Protein AF-A0A147JWH1-F1 (afdb_monomer_lite)

Radius of gyration: 31.28 Å; chains: 1; bounding box: 89×66×94 Å

Sequence (472 aa):
MKVEEWLPASRDVREILTKLKEGQERPPNFYERLYRYAQRYFGRLTKCMNLTESTLRTLSSAKLRVKPEEWWAGFLFAFGAPILLWFGGWLLAGLLGADLLALWYLPIFGLALGGLFGTVFYIYPSSLAEIRRSEAQSQAINTIMLLSFALYHRPDLRGAAVFAADTSKGELAEDIQKGLLKLDEKRGYESVRHMLTSLAHHWGEIDEGTRLAIFDILRSSGESEEAARLQDIVKAPGRVLESSELQLKKRLNTLLMPTMTFMVFGSLAIVGAIGLSPVFGMIGLQFIDLKFFALVAAVLVISFLLFTTYMGRKRPATLPPPEIPAQDPRLPPAGKARLFGHLLPLWLLSLLAFIILAWPGVIYFAGVSHSGAVEALALNFNTFWFIWAIACAIAIYAYFYSRQRVKLREEERRNVADWEIALNTMGGRMLDGKPMPQAMIETAELMPNTAVARQLQQTGAVIDRLAVDVRT

Structure (mmCIF, N/CA/C/O backbone):
data_AF-A0A147JWH1-F1
#
_entry.id   AF-A0A147JWH1-F1
#
loop_
_atom_site.group_PDB
_atom_site.id
_atom_site.type_symbol
_atom_site.label_atom_id
_atom_site.label_alt_id
_atom_site.label_comp_id
_atom_site.label_asym_id
_atom_site.label_entity_id
_atom_site.label_seq_id
_atom_site.pdbx_PDB_ins_code
_atom_site.Cartn_x
_atom_site.Cartn_y
_atom_site.Cartn_z
_atom_site.occupancy
_atom_site.B_iso_or_equiv
_atom_site.auth_seq_id
_atom_site.auth_comp_id
_atom_site.auth_asym_id
_atom_site.auth_atom_id
_atom_site.pdbx_PDB_model_num
ATOM 1 N N . MET A 1 1 ? -11.965 -39.104 8.070 1.00 30.50 1 MET A N 1
ATOM 2 C CA . MET A 1 1 ? -12.966 -39.149 9.157 1.00 30.50 1 MET A CA 1
ATOM 3 C C . MET A 1 1 ? -13.576 -37.757 9.253 1.00 30.50 1 MET A C 1
ATOM 5 O O . MET A 1 1 ? -12.821 -36.804 9.405 1.00 30.50 1 MET A O 1
ATOM 9 N N . LYS A 1 2 ? -14.876 -37.625 8.964 1.00 30.45 2 LYS A N 1
ATOM 10 C CA . LYS A 1 2 ? -15.568 -36.343 8.752 1.00 30.45 2 LYS A CA 1
ATOM 11 C C . LYS A 1 2 ? -15.887 -35.685 10.099 1.00 30.45 2 LYS A C 1
ATOM 13 O O . LYS A 1 2 ? -16.483 -36.318 10.957 1.00 30.45 2 LYS A O 1
ATOM 18 N N . VAL A 1 3 ? -15.486 -34.426 10.261 1.00 32.72 3 VAL A N 1
ATOM 19 C CA . VAL A 1 3 ? -15.678 -33.591 11.469 1.00 32.72 3 VAL A CA 1
ATOM 20 C C . VAL A 1 3 ? -17.045 -32.869 11.445 1.00 32.72 3 VAL A C 1
ATOM 22 O O . VAL A 1 3 ? -17.317 -32.002 12.261 1.00 32.72 3 VAL A O 1
ATOM 25 N N . GLU A 1 4 ? -17.934 -33.214 10.512 1.00 35.94 4 GLU A N 1
ATOM 26 C CA . GLU A 1 4 ? -19.113 -32.396 10.179 1.00 35.94 4 GLU A CA 1
ATOM 27 C C . GLU A 1 4 ? -20.370 -32.661 11.030 1.00 35.94 4 GLU A C 1
ATOM 29 O O . GLU A 1 4 ? -21.359 -31.960 10.848 1.00 35.94 4 GLU A O 1
ATOM 34 N N . GLU A 1 5 ? -20.367 -33.612 11.971 1.00 35.47 5 GLU A N 1
ATOM 35 C CA . GLU A 1 5 ? -21.633 -34.126 12.534 1.00 35.47 5 GLU A CA 1
ATOM 36 C C . GLU A 1 5 ? -21.984 -33.761 13.986 1.00 35.47 5 GLU A C 1
ATOM 38 O O . GLU A 1 5 ? -23.068 -34.128 14.422 1.00 35.47 5 GLU A O 1
ATOM 43 N N . TRP A 1 6 ? -21.160 -33.027 14.748 1.00 32.94 6 TRP A N 1
ATOM 44 C CA . TRP A 1 6 ? -21.370 -32.961 16.212 1.00 32.94 6 TRP A CA 1
ATOM 45 C C . TRP A 1 6 ? -21.645 -31.612 16.877 1.00 32.94 6 TRP A C 1
ATOM 47 O O . TRP A 1 6 ? -21.751 -31.580 18.100 1.00 32.94 6 TRP A O 1
ATOM 57 N N . LEU A 1 7 ? -21.859 -30.518 16.145 1.00 33.72 7 LEU A N 1
ATOM 58 C CA . LEU A 1 7 ? -22.345 -29.274 16.759 1.00 33.72 7 LEU A CA 1
ATOM 59 C C . LEU A 1 7 ? -23.287 -28.530 15.801 1.00 33.72 7 LEU A C 1
ATOM 61 O O . LEU A 1 7 ? -22.919 -28.328 14.640 1.00 33.72 7 LEU A O 1
ATOM 65 N N . PRO A 1 8 ? -24.473 -28.066 16.245 1.00 34.34 8 PRO A N 1
ATOM 66 C CA . PRO A 1 8 ? -25.222 -27.058 15.513 1.00 34.34 8 PRO A CA 1
ATOM 67 C C . PRO A 1 8 ? -24.435 -25.745 15.603 1.00 34.34 8 PRO A C 1
ATOM 69 O O . PRO A 1 8 ? -24.712 -24.884 16.429 1.00 34.34 8 PRO A O 1
ATOM 72 N N . ALA A 1 9 ? -23.404 -25.613 14.767 1.00 43.81 9 ALA A N 1
ATOM 73 C CA . ALA A 1 9 ? -22.779 -24.336 14.477 1.00 43.81 9 ALA A CA 1
ATOM 74 C C . ALA A 1 9 ? -23.899 -23.369 14.079 1.00 43.81 9 ALA A C 1
ATOM 76 O O . ALA A 1 9 ? -24.669 -23.683 13.158 1.00 43.81 9 ALA A O 1
ATOM 77 N N . SER A 1 10 ? -24.013 -22.238 14.786 1.00 52.19 10 SER A N 1
ATOM 78 C CA . SER A 1 10 ? -24.938 -21.170 14.408 1.00 52.19 10 SER A CA 1
ATOM 79 C C . SER A 1 10 ? -24.716 -20.819 12.934 1.00 52.19 10 SER A C 1
ATOM 81 O O . SER A 1 10 ? -23.641 -21.056 12.367 1.00 52.19 10 SER A O 1
ATOM 83 N N . ARG A 1 11 ? -25.751 -20.294 12.275 1.00 53.62 11 ARG A N 1
ATOM 84 C CA . ARG A 1 11 ? -25.680 -19.911 10.857 1.00 53.62 11 ARG A CA 1
ATOM 85 C C . ARG A 1 11 ? -24.459 -19.010 10.581 1.00 53.62 11 ARG A C 1
ATOM 87 O O . ARG A 1 11 ? -23.795 -19.204 9.566 1.00 53.62 11 ARG A O 1
ATOM 94 N N . ASP A 1 12 ? -24.105 -18.173 11.555 1.00 57.97 12 ASP A N 1
ATOM 95 C CA . ASP A 1 12 ? -22.944 -17.275 11.552 1.00 57.97 12 ASP A CA 1
ATOM 96 C C . ASP A 1 12 ? -21.608 -18.032 11.595 1.00 57.97 12 ASP A C 1
ATOM 98 O O . ASP A 1 12 ? -20.702 -17.742 10.818 1.00 57.97 12 ASP A O 1
ATOM 102 N N . VAL A 1 13 ? -21.489 -19.080 12.420 1.00 56.78 13 VAL A N 1
ATOM 103 C CA . VAL A 1 13 ? -20.273 -19.911 12.490 1.00 56.78 13 VAL A CA 1
ATOM 104 C C . VAL A 1 13 ? -20.024 -20.644 11.171 1.00 56.78 13 VAL A C 1
ATOM 106 O O . VAL A 1 13 ? -18.879 -20.735 10.728 1.00 56.78 13 VAL A O 1
ATOM 109 N N . ARG A 1 14 ? -21.076 -21.135 10.500 1.00 59.06 14 ARG A N 1
ATOM 110 C CA . ARG A 1 14 ? -20.920 -21.750 9.168 1.00 59.06 14 ARG A CA 1
ATOM 111 C C . ARG A 1 14 ? -20.456 -20.735 8.135 1.00 59.06 14 ARG A C 1
ATOM 113 O O . ARG A 1 14 ? -19.570 -21.070 7.356 1.00 59.06 14 ARG A O 1
ATOM 120 N N . GLU A 1 15 ? -21.010 -19.523 8.154 1.00 67.62 15 GLU A N 1
ATOM 121 C CA . GLU A 1 15 ? -20.623 -18.451 7.234 1.00 67.62 15 GLU A CA 1
ATOM 122 C C . GLU A 1 15 ? -19.158 -18.026 7.440 1.00 67.62 15 GLU A C 1
ATOM 124 O O . GLU A 1 15 ? -18.397 -17.901 6.474 1.00 67.62 15 GLU A O 1
ATOM 129 N N . ILE A 1 16 ? -18.730 -17.896 8.700 1.00 60.41 16 ILE A N 1
ATOM 130 C CA . ILE A 1 16 ? -17.339 -17.614 9.081 1.00 60.41 16 ILE A CA 1
ATOM 131 C C . ILE A 1 16 ? -16.420 -18.753 8.623 1.00 60.41 16 ILE A C 1
ATOM 133 O O . ILE A 1 16 ? -15.395 -18.499 7.990 1.00 60.41 16 ILE A O 1
ATOM 137 N N . LEU A 1 17 ? -16.791 -20.015 8.860 1.00 61.38 17 LEU A N 1
ATOM 138 C CA . LEU A 1 17 ? -16.019 -21.175 8.407 1.00 61.38 17 LEU A CA 1
ATOM 139 C C . LEU A 1 17 ? -15.903 -21.232 6.880 1.00 61.38 17 LEU A C 1
ATOM 141 O O . LEU A 1 17 ? -14.819 -21.525 6.376 1.00 61.38 17 LEU A O 1
ATOM 145 N N . THR A 1 18 ? -16.963 -20.913 6.131 1.00 67.44 18 THR A N 1
ATOM 146 C CA . THR A 1 18 ? -16.893 -20.819 4.664 1.00 67.44 18 THR A CA 1
ATOM 147 C C . THR A 1 18 ? -15.985 -19.686 4.202 1.00 67.44 18 THR A C 1
ATOM 149 O O . THR A 1 18 ? -15.125 -19.939 3.365 1.00 67.44 18 THR A O 1
ATOM 152 N N . LYS A 1 19 ? -16.061 -18.488 4.800 1.00 63.72 19 LYS A N 1
ATOM 153 C CA . LYS A 1 19 ? -15.155 -17.365 4.480 1.00 63.72 19 LYS A CA 1
ATOM 154 C C . LYS A 1 19 ? -13.692 -17.706 4.780 1.00 63.72 19 LYS A C 1
ATOM 156 O O . LYS A 1 19 ? -12.800 -17.397 3.989 1.00 63.72 19 LYS A O 1
ATOM 161 N N . LEU A 1 20 ? -13.433 -18.401 5.888 1.00 60.78 20 LEU A N 1
ATOM 162 C CA . LEU A 1 20 ? -12.096 -18.887 6.241 1.00 60.78 20 LEU A CA 1
ATOM 163 C C . LEU A 1 20 ? -11.590 -19.951 5.254 1.00 60.78 20 LEU A C 1
ATOM 165 O O . LEU A 1 20 ? -10.404 -19.955 4.912 1.00 60.78 20 LEU A O 1
ATOM 169 N N . LYS A 1 21 ? -12.477 -20.826 4.769 1.00 59.44 21 LYS A N 1
ATOM 170 C CA . LYS A 1 21 ? -12.164 -21.877 3.790 1.00 59.44 21 LYS A CA 1
ATOM 171 C C . LYS A 1 21 ? -11.928 -21.301 2.387 1.00 59.44 21 LYS A C 1
ATOM 173 O O . LYS A 1 21 ? -10.937 -21.648 1.754 1.00 59.44 21 LYS A O 1
ATOM 178 N N . GLU A 1 22 ? -12.727 -20.329 1.951 1.00 57.72 22 GLU A N 1
ATOM 179 C CA . GLU A 1 22 ? -12.507 -19.563 0.713 1.00 57.72 22 GLU A CA 1
ATOM 180 C C . GLU A 1 22 ? -11.198 -18.758 0.764 1.00 57.72 22 GLU A C 1
ATOM 182 O O . GLU A 1 22 ? -10.433 -18.723 -0.202 1.00 57.72 22 GLU A O 1
ATOM 187 N N . GLY A 1 23 ? -10.861 -18.184 1.926 1.00 55.03 23 GLY A N 1
ATOM 188 C CA . GLY A 1 23 ? -9.556 -17.568 2.174 1.00 55.03 23 GLY A CA 1
ATOM 189 C C . GLY A 1 23 ? -8.380 -18.548 2.043 1.00 55.03 23 GLY A C 1
ATOM 190 O O . GLY A 1 23 ? -7.277 -18.142 1.665 1.00 55.03 23 GLY A O 1
ATOM 191 N N . GLN A 1 24 ? -8.609 -19.842 2.298 1.00 54.81 24 GLN A N 1
ATOM 192 C CA . GLN A 1 24 ? -7.634 -20.916 2.096 1.00 54.81 24 GLN A CA 1
ATOM 193 C C . GLN A 1 24 ? -7.578 -21.447 0.650 1.00 54.81 24 GLN A C 1
ATOM 195 O O . GLN A 1 24 ? -6.571 -22.058 0.293 1.00 54.81 24 GLN A O 1
ATOM 200 N N . GLU A 1 25 ? -8.566 -21.202 -0.205 1.00 53.81 25 GLU A N 1
ATOM 201 C CA . GLU A 1 25 ? -8.609 -21.702 -1.593 1.00 53.81 25 GLU A CA 1
ATOM 202 C C . GLU A 1 25 ? -8.275 -20.622 -2.637 1.00 53.81 25 GLU A C 1
ATOM 204 O O . GLU A 1 25 ? -8.684 -20.689 -3.795 1.00 53.81 25 GLU A O 1
ATOM 209 N N . ARG A 1 26 ? -7.486 -19.609 -2.257 1.00 60.06 26 ARG A N 1
ATOM 210 C CA . ARG A 1 26 ? -7.058 -18.563 -3.197 1.00 60.06 26 ARG A CA 1
ATOM 211 C C . ARG A 1 26 ? -6.265 -19.162 -4.375 1.00 60.06 26 ARG A C 1
ATOM 213 O O . ARG A 1 26 ? -5.346 -19.955 -4.144 1.00 60.06 26 ARG A O 1
ATOM 220 N N . PRO A 1 27 ? -6.570 -18.773 -5.631 1.00 60.28 27 PRO A N 1
ATOM 221 C CA . PRO A 1 27 ? -5.845 -19.260 -6.797 1.00 60.28 27 PRO A CA 1
ATOM 222 C C . PRO A 1 27 ? -4.372 -18.833 -6.732 1.00 60.28 27 PRO A C 1
ATOM 224 O O . PRO A 1 27 ? -4.075 -17.730 -6.263 1.00 60.28 27 PRO A O 1
ATOM 227 N N . PRO A 1 28 ? -3.438 -19.667 -7.225 1.00 60.44 28 PRO A N 1
ATOM 228 C CA . PRO A 1 28 ? -2.020 -19.378 -7.110 1.00 60.44 28 PRO A CA 1
ATOM 229 C C . PRO A 1 28 ? -1.661 -18.102 -7.870 1.00 60.44 28 PRO A C 1
ATOM 231 O O . PRO A 1 28 ? -1.940 -17.953 -9.074 1.00 60.44 28 PRO A O 1
ATOM 234 N N . ASN A 1 29 ? -1.006 -17.187 -7.155 1.00 72.56 29 ASN A N 1
ATOM 235 C CA . ASN A 1 29 ? -0.492 -15.945 -7.721 1.00 72.56 29 ASN A CA 1
ATOM 236 C C . ASN A 1 29 ? 0.472 -16.245 -8.879 1.00 72.56 29 ASN A C 1
ATOM 238 O O . ASN A 1 29 ? 1.099 -17.302 -8.922 1.00 72.56 29 ASN A O 1
ATOM 242 N N . PHE A 1 30 ? 0.625 -15.306 -9.822 1.00 72.38 30 PHE A N 1
ATOM 243 C CA . PHE A 1 30 ? 1.582 -15.437 -10.938 1.00 72.38 30 PHE A CA 1
ATOM 244 C C . PHE A 1 30 ? 2.980 -15.860 -10.450 1.00 72.38 30 PHE A C 1
ATOM 246 O O . PHE A 1 30 ? 3.620 -16.728 -11.037 1.00 72.38 30 PHE A O 1
ATOM 253 N N . TYR A 1 31 ? 3.390 -15.315 -9.306 1.00 72.94 31 TYR A N 1
ATOM 254 C CA . TYR A 1 31 ? 4.630 -15.644 -8.615 1.00 72.94 31 TYR A CA 1
ATOM 255 C C . TYR A 1 31 ? 4.701 -17.121 -8.161 1.00 72.94 31 TYR A C 1
ATOM 257 O O . TYR A 1 31 ? 5.694 -17.797 -8.409 1.00 72.94 31 TYR A O 1
ATOM 265 N N . GLU A 1 32 ? 3.618 -17.676 -7.605 1.00 76.12 32 GLU A N 1
ATOM 266 C CA . GLU A 1 32 ? 3.522 -19.097 -7.219 1.00 76.12 32 GLU A CA 1
ATOM 267 C C . GLU A 1 32 ? 3.522 -20.041 -8.427 1.00 76.12 32 GLU A C 1
ATOM 269 O O . GLU A 1 32 ? 4.090 -21.134 -8.378 1.00 76.12 32 GLU A O 1
ATOM 274 N N . ARG A 1 33 ? 2.935 -19.614 -9.551 1.00 79.88 33 ARG A N 1
ATOM 275 C CA . ARG A 1 33 ? 3.006 -20.376 -10.807 1.00 79.88 33 ARG A CA 1
ATOM 276 C C . ARG A 1 33 ? 4.430 -20.428 -11.344 1.00 79.88 33 ARG A C 1
ATOM 278 O O . ARG A 1 33 ? 4.865 -21.486 -11.795 1.00 79.88 33 ARG A O 1
ATOM 285 N N . LEU A 1 34 ? 5.151 -19.311 -11.264 1.00 75.56 34 LEU A N 1
ATOM 286 C CA . LEU A 1 34 ? 6.538 -19.215 -11.708 1.00 75.56 34 LEU A CA 1
ATOM 287 C C . LEU A 1 34 ? 7.450 -20.135 -10.882 1.00 75.56 34 LEU A C 1
ATOM 289 O O . LEU A 1 34 ? 8.289 -20.821 -11.458 1.00 75.56 34 LEU A O 1
ATOM 293 N N . TYR A 1 35 ? 7.210 -20.259 -9.572 1.00 74.31 35 TYR A N 1
ATOM 294 C CA . TYR A 1 35 ? 7.898 -21.230 -8.715 1.00 74.31 35 TYR A CA 1
ATOM 295 C C . TYR A 1 35 ? 7.650 -22.683 -9.110 1.00 74.31 35 TYR A C 1
ATOM 297 O O . TYR A 1 35 ? 8.599 -23.448 -9.283 1.00 74.31 35 TYR A O 1
ATOM 305 N N . ARG A 1 36 ? 6.384 -23.067 -9.308 1.00 78.06 36 ARG A N 1
ATOM 306 C CA . ARG A 1 36 ? 6.037 -24.433 -9.732 1.00 78.06 36 ARG A CA 1
ATOM 307 C C . ARG A 1 36 ? 6.608 -24.769 -11.107 1.00 78.06 36 ARG A C 1
ATOM 309 O O . ARG A 1 36 ? 6.962 -25.917 -11.362 1.00 78.06 36 ARG A O 1
ATOM 316 N N . TYR A 1 37 ? 6.706 -23.776 -11.991 1.00 79.44 37 TYR A N 1
ATOM 317 C CA . TYR A 1 37 ? 7.355 -23.930 -13.288 1.00 79.44 37 TYR A CA 1
ATOM 318 C C . TYR A 1 37 ? 8.873 -24.097 -13.142 1.00 79.44 37 TYR A C 1
ATOM 320 O O . TYR A 1 37 ? 9.433 -25.050 -13.678 1.00 79.44 37 TYR A O 1
ATOM 328 N N . ALA A 1 38 ? 9.531 -23.239 -12.359 1.00 78.38 38 ALA A N 1
ATOM 329 C CA . ALA A 1 38 ? 10.972 -23.295 -12.123 1.00 78.38 38 ALA A CA 1
ATOM 330 C C . ALA A 1 38 ? 11.408 -24.594 -11.422 1.00 78.38 38 ALA A C 1
ATOM 332 O O . ALA A 1 38 ? 12.440 -25.168 -11.773 1.00 78.38 38 ALA A O 1
ATOM 333 N N . GLN A 1 39 ? 10.596 -25.118 -10.498 1.00 78.50 39 GLN A N 1
ATOM 334 C CA . GLN A 1 39 ? 10.849 -26.391 -9.818 1.00 78.50 39 GLN A CA 1
ATOM 335 C C . GLN A 1 39 ? 10.948 -27.571 -10.797 1.00 78.50 39 GLN A C 1
ATOM 337 O O . GLN A 1 39 ? 11.739 -28.484 -10.564 1.00 78.50 39 GLN A O 1
ATOM 342 N N . ARG A 1 40 ? 10.209 -27.555 -11.917 1.00 79.69 40 ARG A N 1
ATOM 343 C CA . ARG A 1 40 ? 10.302 -28.622 -12.932 1.00 79.69 40 ARG A CA 1
ATOM 344 C C . ARG A 1 40 ? 11.689 -28.705 -13.570 1.00 79.69 40 ARG A C 1
ATOM 346 O O . ARG A 1 40 ? 12.119 -29.803 -13.905 1.00 79.69 40 ARG A O 1
ATOM 353 N N . TYR A 1 41 ? 12.387 -27.576 -13.701 1.00 76.31 41 TYR A N 1
ATOM 354 C CA . TYR A 1 41 ? 13.715 -27.510 -14.319 1.00 76.31 41 TYR A CA 1
ATOM 355 C C . TYR A 1 41 ? 14.852 -27.594 -13.292 1.00 76.31 41 TYR A C 1
ATOM 357 O O . TYR A 1 41 ? 15.838 -28.285 -13.527 1.00 76.31 41 TYR A O 1
ATOM 365 N N . PHE A 1 42 ? 14.707 -26.943 -12.133 1.00 73.25 42 PHE A N 1
ATOM 366 C CA . PHE A 1 42 ? 15.782 -26.795 -11.140 1.00 73.25 42 PHE A CA 1
ATOM 367 C C . PHE A 1 42 ? 15.600 -27.627 -9.863 1.00 73.25 42 PHE A C 1
ATOM 369 O O . PHE A 1 42 ? 16.490 -27.640 -9.015 1.00 73.25 42 PHE A O 1
ATOM 376 N N . GLY A 1 43 ? 14.508 -28.387 -9.723 1.00 68.12 43 GLY A N 1
ATOM 377 C CA . GLY A 1 43 ? 14.185 -29.120 -8.492 1.00 68.12 43 GLY A CA 1
ATOM 378 C C . GLY A 1 43 ? 15.200 -30.191 -8.073 1.00 68.12 43 GLY A C 1
ATOM 379 O O . GLY A 1 43 ? 15.196 -30.617 -6.924 1.00 68.12 43 GLY A O 1
ATOM 380 N N . ARG A 1 44 ? 16.100 -30.632 -8.966 1.00 71.38 44 ARG A N 1
ATOM 381 C CA . ARG A 1 44 ? 17.213 -31.527 -8.591 1.00 71.38 44 ARG A CA 1
ATOM 382 C C . ARG A 1 44 ? 18.365 -30.790 -7.900 1.00 71.38 44 ARG A C 1
ATOM 384 O O . ARG A 1 44 ? 19.015 -31.385 -7.051 1.00 71.38 44 ARG A O 1
ATOM 391 N N . LEU A 1 45 ? 18.593 -29.519 -8.237 1.00 68.69 45 LEU A N 1
ATOM 392 C CA . LEU A 1 45 ? 19.683 -28.698 -7.698 1.00 68.69 45 LEU A CA 1
ATOM 393 C C . LEU A 1 45 ? 19.318 -28.045 -6.356 1.00 68.69 45 LEU A C 1
ATOM 395 O O . LEU A 1 45 ? 20.203 -27.770 -5.553 1.00 68.69 45 LEU A O 1
ATOM 399 N N . THR A 1 46 ? 18.028 -27.811 -6.091 1.00 68.88 46 THR A N 1
ATOM 400 C CA . THR A 1 46 ? 17.572 -27.031 -4.922 1.00 68.88 46 THR A CA 1
ATOM 401 C C . THR A 1 46 ? 17.105 -27.863 -3.725 1.00 68.88 46 THR A C 1
ATOM 403 O O . THR A 1 46 ? 16.774 -27.296 -2.688 1.00 68.88 46 THR A O 1
ATOM 406 N N . LYS A 1 47 ? 17.133 -29.199 -3.823 1.00 64.81 47 LYS A N 1
ATOM 407 C CA . LYS A 1 47 ? 16.667 -30.132 -2.775 1.00 64.81 47 LYS A CA 1
ATOM 408 C C . LYS A 1 47 ? 17.392 -30.025 -1.430 1.00 64.81 47 LYS A C 1
ATOM 410 O O . LYS A 1 47 ? 16.826 -30.402 -0.413 1.00 64.81 47 LYS A O 1
ATOM 415 N N . CYS A 1 48 ? 18.629 -29.536 -1.415 1.00 58.81 48 CYS A N 1
ATOM 416 C CA . CYS A 1 48 ? 19.450 -29.474 -0.200 1.00 58.81 48 CYS A CA 1
ATOM 417 C C . CYS A 1 48 ? 19.551 -28.061 0.397 1.00 58.81 48 CYS A C 1
ATOM 419 O O . CYS A 1 48 ? 20.307 -27.853 1.344 1.00 58.81 48 CYS A O 1
ATOM 421 N N . MET A 1 49 ? 18.840 -27.074 -0.161 1.00 68.44 49 MET A N 1
ATOM 422 C CA . MET A 1 49 ? 18.937 -25.687 0.293 1.00 68.44 49 MET A CA 1
ATOM 423 C C . MET A 1 49 ? 17.861 -25.372 1.332 1.00 68.44 49 MET A C 1
ATOM 425 O O . MET A 1 49 ? 16.673 -25.286 1.021 1.00 68.44 49 MET A O 1
ATOM 429 N N . ASN A 1 50 ? 18.296 -25.144 2.570 1.00 69.69 50 ASN A N 1
ATOM 430 C CA . ASN A 1 50 ? 17.427 -24.678 3.644 1.00 69.69 50 ASN A CA 1
ATOM 431 C C . ASN A 1 50 ? 17.274 -23.153 3.589 1.00 69.69 50 ASN A C 1
ATOM 433 O O . ASN A 1 50 ? 18.215 -22.425 3.274 1.00 69.69 50 ASN A O 1
ATOM 437 N N . LEU A 1 51 ? 16.072 -22.666 3.895 1.00 69.81 51 LEU A N 1
ATOM 438 C CA . LEU A 1 51 ? 15.818 -21.237 4.066 1.00 69.81 51 LEU A CA 1
ATOM 439 C C . LEU A 1 51 ? 16.198 -20.795 5.479 1.00 69.81 51 LEU A C 1
ATOM 441 O O . LEU A 1 51 ? 15.968 -21.516 6.449 1.00 69.81 51 LEU A O 1
ATOM 445 N N . THR A 1 52 ? 16.702 -19.571 5.594 1.00 78.38 52 THR A N 1
ATOM 446 C CA . THR A 1 52 ? 16.868 -18.892 6.881 1.00 78.38 52 THR A CA 1
ATOM 447 C C . THR A 1 52 ? 15.503 -18.708 7.556 1.00 78.38 52 THR A C 1
ATOM 449 O O . THR A 1 52 ? 14.503 -18.421 6.892 1.00 78.38 52 THR A O 1
ATOM 452 N N . GLU A 1 53 ? 15.451 -18.828 8.885 1.00 74.94 53 GLU A N 1
ATOM 453 C CA . GLU A 1 53 ? 14.214 -18.701 9.671 1.00 74.94 53 GLU A CA 1
ATOM 454 C C . GLU A 1 53 ? 13.481 -17.369 9.415 1.00 74.94 53 GLU A C 1
ATOM 456 O O . GLU A 1 53 ? 12.255 -17.325 9.304 1.00 74.94 53 GLU A O 1
ATOM 461 N N . SER A 1 54 ? 14.228 -16.278 9.222 1.00 72.25 54 SER A N 1
ATOM 462 C CA . SER A 1 54 ? 13.680 -14.959 8.885 1.00 72.25 54 SER A CA 1
ATOM 463 C C . SER A 1 54 ? 12.939 -14.942 7.540 1.00 72.25 54 SER A C 1
ATOM 465 O O . SER A 1 54 ? 11.878 -14.321 7.419 1.00 72.25 54 SER A O 1
ATOM 467 N N . THR A 1 55 ? 13.443 -15.656 6.532 1.00 73.38 55 THR A N 1
ATOM 468 C CA . THR A 1 55 ? 12.817 -15.752 5.206 1.00 73.38 55 THR A CA 1
ATOM 469 C C . THR A 1 55 ? 11.545 -16.591 5.262 1.00 73.38 55 THR A C 1
ATOM 471 O O . THR A 1 55 ? 10.547 -16.223 4.646 1.00 73.38 55 THR A O 1
ATOM 474 N N . LEU A 1 56 ? 11.530 -17.659 6.066 1.00 74.75 56 LEU A N 1
ATOM 475 C CA . LEU A 1 56 ? 10.325 -18.455 6.315 1.00 74.75 56 LEU A CA 1
ATOM 476 C C . LEU A 1 56 ? 9.227 -17.632 6.999 1.00 74.75 56 LEU A C 1
ATOM 478 O O . LEU A 1 56 ? 8.085 -17.643 6.540 1.00 74.75 56 LEU A O 1
ATOM 482 N N . ARG A 1 57 ? 9.575 -16.849 8.031 1.00 73.06 57 ARG A N 1
ATOM 483 C CA . ARG A 1 57 ? 8.641 -15.908 8.683 1.00 73.06 57 ARG A CA 1
ATOM 484 C C . ARG A 1 57 ? 8.115 -14.838 7.718 1.00 73.06 57 ARG A C 1
ATOM 486 O O . ARG A 1 57 ? 6.966 -14.403 7.804 1.00 73.06 57 ARG A O 1
ATOM 493 N N . THR A 1 58 ? 8.945 -14.405 6.774 1.00 75.81 58 THR A N 1
ATOM 494 C CA . THR A 1 58 ? 8.550 -13.437 5.740 1.00 75.81 58 THR A CA 1
ATOM 495 C C . THR A 1 58 ? 7.584 -14.056 4.728 1.00 75.81 58 THR A C 1
ATOM 497 O O . THR A 1 58 ? 6.584 -13.443 4.370 1.00 75.81 58 THR A O 1
ATOM 500 N N . LEU A 1 59 ? 7.830 -15.294 4.297 1.00 76.31 59 LEU A N 1
ATOM 501 C CA . LEU A 1 59 ? 6.937 -16.013 3.385 1.00 76.31 59 LEU A CA 1
ATOM 502 C C . LEU A 1 59 ? 5.584 -16.327 4.038 1.00 76.31 59 LEU A C 1
ATOM 504 O O . LEU A 1 59 ? 4.545 -16.165 3.393 1.00 76.31 59 LEU A O 1
ATOM 508 N N . SER A 1 60 ? 5.583 -16.708 5.321 1.00 75.94 60 SER A N 1
ATOM 509 C CA . SER A 1 60 ? 4.351 -16.986 6.065 1.00 75.94 60 SER A CA 1
ATOM 510 C C . SER A 1 60 ? 3.510 -15.724 6.272 1.00 75.94 60 SER A C 1
ATOM 512 O O . SER A 1 60 ? 2.317 -15.738 5.975 1.00 75.94 60 SER A O 1
ATOM 514 N N . SER A 1 61 ? 4.126 -14.606 6.671 1.00 72.00 61 SER A N 1
ATOM 515 C CA . SER A 1 61 ? 3.440 -13.305 6.762 1.00 72.00 61 SER A CA 1
ATOM 516 C C . SER A 1 61 ? 2.966 -12.794 5.395 1.00 72.00 61 SER A C 1
ATOM 518 O O . SER A 1 61 ? 1.872 -12.244 5.269 1.00 72.00 61 SER A O 1
ATOM 520 N N . ALA A 1 62 ? 3.706 -13.082 4.322 1.00 71.31 62 ALA A N 1
ATOM 521 C CA . ALA A 1 62 ? 3.262 -12.846 2.951 1.00 71.31 62 ALA A CA 1
ATOM 522 C C . ALA A 1 62 ? 2.164 -13.826 2.480 1.00 71.31 62 ALA A C 1
ATOM 524 O O . ALA A 1 62 ? 1.730 -13.740 1.328 1.00 71.31 62 ALA A O 1
ATOM 525 N N . LYS A 1 63 ? 1.669 -14.738 3.338 1.00 72.62 63 LYS A N 1
ATOM 526 C CA . LYS A 1 63 ? 0.731 -15.845 3.038 1.00 72.62 63 LYS A CA 1
ATOM 527 C C . LYS A 1 63 ? 1.060 -16.552 1.710 1.00 72.62 63 LYS A C 1
ATOM 529 O O . LYS A 1 63 ? 0.148 -16.936 0.981 1.00 72.62 63 LYS A O 1
ATOM 534 N N . LEU A 1 64 ? 2.348 -16.658 1.371 1.00 75.81 64 LEU A N 1
ATOM 535 C CA . LEU A 1 64 ? 2.827 -17.320 0.159 1.00 75.81 64 LEU A CA 1
ATOM 536 C C . LEU A 1 64 ? 3.034 -18.801 0.467 1.00 75.81 64 LEU A C 1
ATOM 538 O O . LEU A 1 64 ? 3.756 -19.156 1.399 1.00 75.81 64 LEU A O 1
ATOM 542 N N . ARG A 1 65 ? 2.406 -19.677 -0.320 1.00 69.94 65 ARG A N 1
ATOM 543 C CA . ARG A 1 65 ? 2.505 -21.133 -0.135 1.00 69.94 65 ARG A CA 1
ATOM 544 C C . ARG A 1 65 ? 3.648 -21.688 -0.967 1.00 69.94 65 ARG A C 1
ATOM 546 O O . ARG A 1 65 ? 3.418 -22.362 -1.967 1.00 69.94 65 ARG A O 1
ATOM 553 N N . VAL A 1 66 ? 4.872 -21.363 -0.569 1.00 71.81 66 VAL A N 1
ATOM 554 C CA . VAL A 1 66 ? 6.076 -21.744 -1.314 1.00 71.81 66 VAL A CA 1
ATO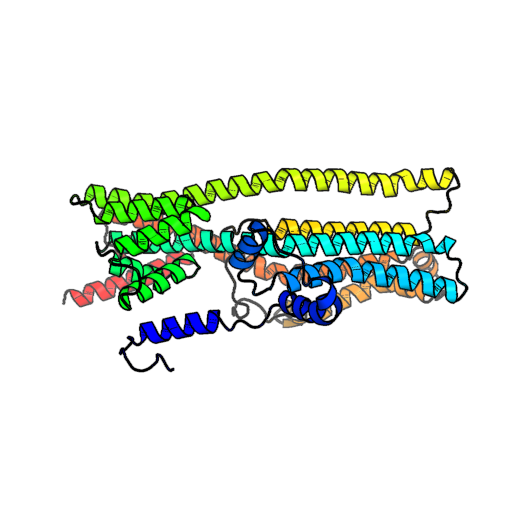M 555 C C . VAL A 1 66 ? 6.987 -22.559 -0.410 1.00 71.81 66 VAL A C 1
ATOM 557 O O . VAL A 1 66 ? 7.301 -22.140 0.706 1.00 71.81 66 VAL A O 1
ATOM 560 N N . LYS A 1 67 ? 7.405 -23.735 -0.882 1.00 78.19 67 LYS A N 1
ATOM 561 C CA . LYS A 1 67 ? 8.395 -24.559 -0.174 1.00 78.19 67 LYS A CA 1
ATOM 562 C C . LYS A 1 67 ? 9.806 -23.962 -0.321 1.00 78.19 67 LYS A C 1
ATOM 564 O O . LYS A 1 67 ? 10.084 -23.328 -1.339 1.00 78.19 67 LYS A O 1
ATOM 569 N N . PRO A 1 68 ? 10.736 -24.210 0.621 1.00 74.88 68 PRO A N 1
ATOM 570 C CA . PRO A 1 68 ? 12.130 -23.757 0.509 1.00 74.88 68 PRO A CA 1
ATOM 571 C C . PRO A 1 68 ? 12.798 -24.109 -0.828 1.00 74.88 68 PRO A C 1
ATOM 573 O O . PRO A 1 68 ? 13.443 -23.267 -1.453 1.00 74.88 68 PRO A O 1
ATOM 576 N N . GLU A 1 69 ? 12.558 -25.331 -1.306 1.00 76.69 69 GLU A N 1
ATOM 577 C CA . GLU A 1 69 ? 13.085 -25.854 -2.571 1.00 76.69 69 GLU A CA 1
ATOM 578 C C . GLU A 1 69 ? 12.552 -25.099 -3.798 1.00 76.69 69 GLU A C 1
ATOM 580 O O . GLU A 1 69 ? 13.274 -24.885 -4.776 1.00 76.69 69 GLU A O 1
ATOM 585 N N . GLU A 1 70 ? 11.278 -24.700 -3.747 1.00 78.00 70 GLU A N 1
ATOM 586 C CA . GLU A 1 70 ? 10.597 -23.951 -4.803 1.00 78.00 70 GLU A CA 1
ATOM 587 C C . GLU A 1 70 ? 11.132 -22.519 -4.859 1.00 78.00 70 GLU A C 1
ATOM 589 O O . GLU A 1 70 ? 11.381 -22.002 -5.948 1.00 78.00 70 GLU A O 1
ATOM 594 N N . TRP A 1 71 ? 11.385 -21.908 -3.696 1.00 80.81 71 TRP A N 1
ATOM 595 C CA . TRP A 1 71 ? 11.889 -20.541 -3.602 1.00 80.81 71 TRP A CA 1
ATOM 596 C C . TRP A 1 71 ? 13.258 -20.375 -4.276 1.00 80.81 71 TRP A C 1
ATOM 598 O O . TRP A 1 71 ? 13.427 -19.509 -5.139 1.00 80.81 71 TRP A O 1
ATOM 608 N N . TRP A 1 72 ? 14.209 -21.254 -3.945 1.00 81.12 72 TRP A N 1
ATOM 609 C CA . TRP A 1 72 ? 15.546 -21.245 -4.545 1.00 81.12 72 TRP A CA 1
ATOM 610 C C . TRP A 1 72 ? 15.519 -21.573 -6.040 1.00 81.12 72 TRP A C 1
ATOM 612 O O . TRP A 1 72 ? 16.246 -20.949 -6.813 1.00 81.12 72 TRP A O 1
ATOM 622 N N . ALA A 1 73 ? 14.653 -22.500 -6.470 1.00 81.94 73 ALA A N 1
ATOM 623 C CA . ALA A 1 73 ? 14.493 -22.824 -7.887 1.00 81.94 73 ALA A CA 1
ATOM 624 C C . ALA A 1 73 ? 13.995 -21.607 -8.681 1.00 81.94 73 ALA A C 1
ATOM 626 O O . ALA A 1 73 ? 14.513 -21.314 -9.758 1.00 81.94 73 ALA A O 1
ATOM 627 N N . GLY A 1 74 ? 13.032 -20.863 -8.129 1.00 83.06 74 GLY A N 1
ATOM 628 C CA . GLY A 1 74 ? 12.545 -19.622 -8.724 1.00 83.06 74 GLY A CA 1
ATOM 629 C C . GLY A 1 74 ? 13.605 -18.522 -8.779 1.00 83.06 74 GLY A C 1
ATOM 630 O O . GLY A 1 74 ? 13.718 -17.851 -9.801 1.00 83.06 74 GLY A O 1
ATOM 631 N N . PHE A 1 75 ? 14.416 -18.369 -7.726 1.00 84.69 75 PHE A N 1
ATOM 632 C CA . PHE A 1 75 ? 15.497 -17.379 -7.696 1.00 84.69 75 PHE A CA 1
ATOM 633 C C . PHE A 1 75 ? 16.571 -17.680 -8.748 1.00 84.69 75 PHE A C 1
ATOM 635 O O . PHE A 1 75 ? 16.922 -16.804 -9.536 1.00 84.69 75 PHE A O 1
ATOM 642 N N . LEU A 1 76 ? 17.040 -18.931 -8.811 1.00 84.69 76 LEU A N 1
ATOM 643 C CA . LEU A 1 76 ? 18.017 -19.367 -9.810 1.00 84.69 76 LEU A CA 1
ATOM 644 C C . LEU A 1 76 ? 17.479 -19.222 -11.233 1.00 84.69 76 LEU A C 1
ATOM 646 O O . LEU A 1 76 ? 18.217 -18.805 -12.119 1.00 84.69 76 LEU A O 1
ATOM 650 N N . PHE A 1 77 ? 16.195 -19.508 -11.452 1.00 86.69 77 PHE A N 1
ATOM 651 C CA . PHE A 1 77 ? 15.560 -19.295 -12.748 1.00 86.69 77 PHE A CA 1
ATOM 652 C C . PHE A 1 77 ? 15.486 -17.805 -13.112 1.00 86.69 77 PHE A C 1
ATOM 654 O O . PHE A 1 77 ? 15.871 -17.430 -14.215 1.00 86.69 77 PHE A O 1
ATOM 661 N N . ALA A 1 78 ? 15.043 -16.944 -12.191 1.00 86.12 78 ALA A N 1
ATOM 662 C CA . ALA A 1 78 ? 14.931 -15.503 -12.426 1.00 86.12 78 ALA A CA 1
ATOM 663 C C . ALA A 1 78 ? 16.293 -14.837 -12.680 1.00 86.12 78 ALA A C 1
ATOM 665 O O . ALA A 1 78 ? 16.394 -13.952 -13.527 1.00 86.12 78 ALA A O 1
ATOM 666 N N . PHE A 1 79 ? 17.337 -15.279 -11.976 1.00 87.94 79 PHE A N 1
ATOM 667 C CA . PHE A 1 79 ? 18.703 -14.791 -12.157 1.00 87.94 79 PHE A CA 1
ATOM 668 C C . PHE A 1 79 ? 19.367 -15.376 -13.412 1.00 87.94 79 PHE A C 1
ATOM 670 O O . PHE A 1 79 ? 19.963 -14.650 -14.204 1.00 87.94 79 PHE A O 1
ATOM 677 N N . GLY A 1 80 ? 19.252 -16.690 -13.613 1.00 87.06 80 GLY A N 1
ATOM 678 C CA . GLY A 1 80 ? 19.968 -17.430 -14.649 1.00 87.06 80 GLY A CA 1
ATOM 679 C C . GLY A 1 80 ? 19.343 -17.354 -16.040 1.00 87.06 80 GLY A C 1
ATOM 680 O O . GLY A 1 80 ? 20.080 -17.362 -17.022 1.00 87.06 80 GLY A O 1
ATOM 681 N N . ALA A 1 81 ? 18.015 -17.254 -16.165 1.00 88.31 81 ALA A N 1
ATOM 682 C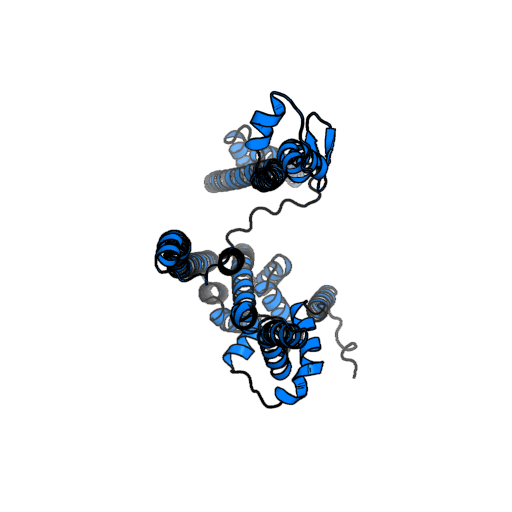 CA . ALA A 1 81 ? 17.352 -17.261 -17.473 1.00 88.31 81 ALA A CA 1
ATOM 683 C C . ALA A 1 81 ? 17.757 -16.076 -18.376 1.00 88.31 81 ALA A C 1
ATOM 685 O O . ALA A 1 81 ? 18.074 -16.324 -19.541 1.00 88.31 81 ALA A O 1
ATOM 686 N N . PRO A 1 82 ? 17.831 -14.819 -17.887 1.00 88.25 82 PRO A N 1
ATOM 687 C CA . PRO A 1 82 ? 18.343 -13.709 -18.690 1.00 88.25 82 PRO A CA 1
ATOM 688 C C . PRO A 1 82 ? 19.805 -13.924 -19.092 1.00 88.25 82 PRO A C 1
ATOM 690 O O . PRO A 1 82 ? 20.155 -13.725 -20.252 1.00 88.25 82 PRO A O 1
ATOM 693 N N . ILE A 1 83 ? 20.648 -14.387 -18.163 1.00 90.12 83 ILE A N 1
ATOM 694 C CA . ILE A 1 83 ? 22.075 -14.622 -18.421 1.00 90.12 83 ILE A CA 1
ATOM 695 C C . ILE A 1 83 ? 22.244 -15.658 -19.532 1.00 90.12 83 ILE A C 1
ATOM 697 O O . ILE A 1 83 ? 22.950 -15.401 -20.501 1.00 90.12 83 ILE A O 1
ATOM 701 N N . LEU A 1 84 ? 21.552 -16.794 -19.432 1.00 90.38 84 LEU A N 1
ATOM 702 C CA . LEU A 1 84 ? 21.606 -17.864 -20.427 1.00 90.38 84 LEU A CA 1
ATOM 703 C C . LEU A 1 84 ? 21.083 -17.419 -21.795 1.00 90.38 84 LEU A C 1
ATOM 705 O O . LEU A 1 84 ? 21.670 -17.786 -22.807 1.00 90.38 84 LEU A O 1
ATOM 709 N N . LEU A 1 85 ? 20.013 -16.620 -21.840 1.00 90.69 85 LEU A N 1
ATOM 710 C CA . LEU A 1 85 ? 19.439 -16.136 -23.096 1.00 90.69 85 LEU A CA 1
ATOM 711 C C . LEU A 1 85 ? 20.413 -15.210 -23.834 1.00 90.69 85 LEU A C 1
ATOM 713 O O . LEU A 1 85 ? 20.667 -15.400 -25.022 1.00 90.69 85 LEU A O 1
ATOM 717 N N . TRP A 1 86 ? 20.991 -14.236 -23.131 1.00 90.06 86 TRP A N 1
ATOM 718 C CA . TRP A 1 86 ? 21.903 -13.262 -23.733 1.00 90.06 86 TRP A CA 1
ATOM 719 C C . TRP A 1 86 ? 23.287 -13.847 -24.021 1.00 90.06 86 TRP A C 1
ATOM 721 O O . TRP A 1 86 ? 23.863 -13.572 -25.072 1.00 90.06 86 TRP A O 1
ATOM 731 N N . PHE A 1 87 ? 23.801 -14.701 -23.135 1.00 90.12 87 PHE A N 1
ATOM 732 C CA . PHE A 1 87 ? 25.059 -15.414 -23.355 1.00 90.12 87 PHE A CA 1
ATOM 733 C C . PHE A 1 87 ? 24.934 -16.450 -24.482 1.00 90.12 87 PHE A C 1
ATOM 735 O O . PHE A 1 87 ? 25.810 -16.548 -25.339 1.00 90.12 87 PHE A O 1
ATOM 742 N N . GLY A 1 88 ? 23.819 -17.183 -24.531 1.00 89.31 88 GLY A N 1
ATOM 743 C CA . GLY A 1 88 ? 23.515 -18.123 -25.609 1.00 89.31 88 GLY A CA 1
ATOM 744 C C . GLY A 1 88 ? 23.342 -17.424 -26.956 1.00 89.31 88 GLY A C 1
ATOM 745 O O . GLY A 1 88 ? 23.891 -17.885 -27.951 1.00 89.31 88 GLY A O 1
ATOM 746 N N . GLY A 1 89 ? 22.654 -16.276 -26.985 1.00 88.38 89 GLY A N 1
ATOM 747 C CA . GLY A 1 89 ? 22.541 -15.441 -28.182 1.00 88.38 89 GLY A CA 1
ATOM 748 C C . GLY A 1 89 ? 23.894 -14.923 -28.678 1.00 88.38 89 GLY A C 1
ATOM 749 O O . GLY A 1 89 ? 24.145 -14.935 -29.880 1.00 88.38 89 GLY A O 1
ATOM 750 N N . TRP A 1 90 ? 24.789 -14.540 -27.762 1.00 90.31 90 TRP A N 1
ATOM 751 C CA . TRP A 1 90 ? 26.160 -14.137 -28.090 1.00 90.31 90 TRP A CA 1
ATOM 752 C C . TRP A 1 90 ? 26.972 -15.284 -28.713 1.00 90.31 90 TRP A C 1
ATOM 754 O O . TRP A 1 90 ? 27.557 -15.106 -29.780 1.00 90.31 90 TRP A O 1
ATOM 764 N N . LEU A 1 91 ? 26.941 -16.481 -28.114 1.00 88.94 91 LEU A N 1
ATOM 765 C CA . LEU A 1 91 ? 27.608 -17.667 -28.670 1.00 88.94 91 LEU A CA 1
ATOM 766 C C . LEU A 1 91 ? 27.047 -18.065 -30.041 1.00 88.94 91 LEU A C 1
ATOM 768 O O . LEU A 1 91 ? 27.811 -18.370 -30.954 1.00 88.94 91 LEU A O 1
ATOM 772 N N . LEU A 1 92 ? 25.722 -18.045 -30.196 1.00 89.75 92 LEU A N 1
ATOM 773 C CA . LEU A 1 92 ? 25.056 -18.428 -31.440 1.00 89.75 92 LEU A CA 1
ATOM 774 C C . LEU A 1 92 ? 25.344 -17.427 -32.566 1.00 89.75 92 LEU A C 1
ATOM 776 O O . LEU A 1 92 ? 25.570 -17.839 -33.700 1.00 89.75 92 LEU A O 1
ATOM 780 N N . ALA A 1 93 ? 25.419 -16.130 -32.252 1.00 87.56 93 ALA A N 1
ATOM 781 C CA . ALA A 1 93 ? 25.841 -15.106 -33.203 1.00 87.56 93 ALA A CA 1
ATOM 782 C C . ALA A 1 93 ? 27.288 -15.320 -33.678 1.00 87.56 93 ALA A C 1
ATOM 784 O O . ALA A 1 93 ? 27.551 -15.217 -34.875 1.00 87.56 93 ALA A O 1
ATOM 785 N N . GLY A 1 94 ? 28.206 -15.690 -32.778 1.00 87.62 94 GLY A N 1
ATOM 786 C CA . GLY A 1 94 ? 29.571 -16.057 -33.169 1.00 87.62 94 GLY A CA 1
ATOM 787 C C . GLY A 1 94 ? 29.631 -17.288 -34.068 1.00 87.62 94 GLY A C 1
ATOM 788 O O . GLY A 1 94 ? 30.387 -17.318 -35.034 1.00 87.62 94 GLY A O 1
ATOM 789 N N . LEU A 1 95 ? 28.787 -18.286 -33.796 1.00 87.94 95 LEU A N 1
ATOM 790 C CA . LEU A 1 95 ? 28.699 -19.511 -34.596 1.00 87.94 95 LEU A CA 1
ATOM 791 C C . LEU A 1 95 ? 28.142 -19.249 -36.009 1.00 87.94 95 LEU A C 1
ATOM 793 O O . LEU A 1 95 ? 28.507 -19.943 -36.953 1.00 87.94 95 LEU A O 1
ATOM 797 N N . LEU A 1 96 ? 27.313 -18.211 -36.163 1.00 88.31 96 LEU A N 1
ATOM 798 C CA . LEU A 1 96 ? 26.816 -17.700 -37.447 1.00 88.31 96 LEU A CA 1
ATOM 799 C C . LEU A 1 96 ? 27.821 -16.785 -38.178 1.00 88.31 96 LEU A C 1
ATOM 801 O O . LEU A 1 96 ? 27.480 -16.211 -39.211 1.00 88.31 96 LEU A O 1
ATOM 805 N N . GLY A 1 97 ? 29.048 -16.645 -37.666 1.00 86.38 97 GLY A N 1
ATOM 806 C CA . GLY A 1 97 ? 30.121 -15.871 -38.295 1.00 86.38 97 GLY A CA 1
ATOM 807 C C . GLY A 1 97 ? 30.122 -14.379 -37.960 1.00 86.38 97 GLY A C 1
ATOM 808 O O . GLY A 1 97 ? 30.844 -13.620 -38.604 1.00 86.38 97 GLY A O 1
ATOM 809 N N . ALA A 1 98 ? 29.336 -13.933 -36.974 1.00 84.44 98 ALA A N 1
ATOM 810 C CA . ALA A 1 98 ? 29.438 -12.567 -36.474 1.00 84.44 98 ALA A CA 1
ATOM 811 C C . ALA A 1 98 ? 30.708 -12.388 -35.629 1.00 84.44 98 ALA A C 1
ATOM 813 O O . ALA A 1 98 ? 31.144 -13.303 -34.928 1.00 84.44 98 ALA A O 1
ATOM 814 N N . ASP A 1 99 ? 31.275 -11.183 -35.651 1.00 84.56 99 ASP A N 1
ATOM 815 C CA . ASP A 1 99 ? 32.438 -10.861 -34.832 1.00 84.56 99 ASP A CA 1
ATOM 816 C C . ASP A 1 99 ? 32.057 -10.834 -33.339 1.00 84.56 99 ASP A C 1
ATOM 818 O O . ASP A 1 99 ? 31.338 -9.949 -32.861 1.00 84.56 99 ASP A O 1
ATOM 822 N N . LEU A 1 100 ? 32.527 -11.837 -32.594 1.00 81.38 100 LEU A N 1
ATOM 823 C CA . LEU A 1 100 ? 32.263 -11.998 -31.162 1.00 81.38 100 LEU A CA 1
ATOM 824 C C . LEU A 1 100 ? 32.781 -10.814 -30.341 1.00 81.38 100 LEU A C 1
ATOM 826 O O . LEU A 1 100 ? 32.159 -10.457 -29.333 1.00 81.38 100 LEU A O 1
ATOM 830 N N . LEU A 1 101 ? 33.882 -10.194 -30.785 1.00 79.12 101 LEU A N 1
ATOM 831 C CA . LEU A 1 101 ? 34.452 -9.012 -30.145 1.00 79.12 101 LEU A CA 1
ATOM 832 C C . LEU A 1 101 ? 33.559 -7.790 -30.330 1.00 79.12 101 LEU A C 1
ATOM 834 O O . LEU A 1 101 ? 33.483 -6.977 -29.418 1.00 79.12 101 LEU A O 1
ATOM 838 N N . ALA A 1 102 ? 32.826 -7.676 -31.439 1.00 78.62 102 ALA A N 1
ATOM 839 C CA . ALA A 1 102 ? 31.879 -6.582 -31.648 1.00 78.62 102 ALA A CA 1
ATOM 840 C C . ALA A 1 102 ? 30.610 -6.718 -30.781 1.00 78.62 102 ALA A C 1
ATOM 842 O O . ALA A 1 102 ? 29.949 -5.723 -30.489 1.00 78.62 102 ALA A O 1
ATOM 843 N N . LEU A 1 103 ? 30.270 -7.935 -30.337 1.00 81.06 103 LEU A N 1
ATOM 844 C CA . LEU A 1 103 ? 29.043 -8.256 -29.589 1.00 81.06 103 LEU A CA 1
ATOM 845 C C . LEU A 1 103 ? 29.254 -8.464 -28.077 1.00 81.06 103 LEU A C 1
ATOM 847 O O . LEU A 1 103 ? 28.344 -8.919 -27.379 1.00 81.06 103 LEU A O 1
ATOM 851 N N . TRP A 1 104 ? 30.426 -8.109 -27.547 1.00 80.62 104 TRP A N 1
ATOM 852 C CA . TRP A 1 104 ? 30.817 -8.308 -26.142 1.00 80.62 104 TRP A CA 1
ATOM 853 C C . TRP A 1 104 ? 29.855 -7.700 -25.099 1.00 80.62 104 TRP A C 1
ATOM 855 O O . TRP A 1 104 ? 29.824 -8.140 -23.950 1.00 80.62 104 TRP A O 1
ATOM 865 N N . TYR A 1 105 ? 29.045 -6.708 -25.478 1.00 80.12 105 TYR A N 1
ATOM 866 C CA . TYR A 1 105 ? 28.078 -6.057 -24.589 1.00 80.12 105 TYR A CA 1
ATOM 867 C C . TYR A 1 105 ? 26.857 -6.936 -24.257 1.00 80.12 105 TYR A C 1
ATOM 869 O O . TYR A 1 105 ? 26.226 -6.725 -23.221 1.00 80.12 105 TYR A O 1
ATOM 877 N N . LEU A 1 106 ? 26.523 -7.936 -25.087 1.00 84.38 106 LEU A N 1
ATOM 878 C CA . LEU A 1 106 ? 25.390 -8.848 -24.863 1.00 84.38 106 LEU A CA 1
ATOM 879 C C . LEU A 1 106 ? 25.499 -9.642 -23.544 1.00 84.38 106 LEU A C 1
ATOM 881 O O . LEU A 1 106 ? 24.555 -9.593 -22.753 1.00 84.38 106 LEU A O 1
ATOM 885 N N . PRO A 1 107 ? 26.608 -10.347 -23.239 1.00 86.38 107 PRO A N 1
ATOM 886 C CA . PRO A 1 107 ? 26.731 -11.089 -21.984 1.00 86.38 107 PRO A CA 1
ATOM 887 C C . PRO A 1 107 ? 26.744 -10.181 -20.746 1.00 86.38 107 PRO A C 1
ATOM 889 O O . PRO A 1 107 ? 26.159 -10.537 -19.723 1.00 86.38 107 PRO A O 1
ATOM 892 N N . ILE A 1 108 ? 27.330 -8.983 -20.839 1.00 84.50 108 ILE A N 1
ATOM 893 C CA . ILE A 1 108 ? 27.308 -7.991 -19.750 1.00 84.50 108 ILE A CA 1
ATOM 894 C C . ILE A 1 108 ? 25.881 -7.511 -19.492 1.00 84.50 108 ILE A C 1
ATOM 896 O O . ILE A 1 108 ? 25.453 -7.413 -18.342 1.00 84.50 108 ILE A O 1
ATOM 900 N N . PHE A 1 109 ? 25.118 -7.271 -20.555 1.00 82.81 109 PHE A N 1
ATOM 901 C CA . PHE A 1 109 ? 23.708 -6.925 -20.449 1.00 82.81 109 PHE A CA 1
ATOM 902 C C . PHE A 1 109 ? 22.882 -8.065 -19.838 1.00 82.81 109 PHE A C 1
ATOM 904 O O . PHE A 1 109 ? 22.051 -7.822 -18.962 1.00 82.81 109 PHE A O 1
ATOM 911 N N . GLY A 1 110 ? 23.166 -9.313 -20.222 1.00 86.62 110 GLY A N 1
ATOM 912 C CA . GLY A 1 110 ? 22.580 -10.506 -19.613 1.00 86.62 110 GLY A CA 1
ATOM 913 C C . GLY A 1 110 ? 22.842 -10.604 -18.111 1.00 86.62 110 GLY A C 1
ATOM 914 O O . GLY A 1 110 ? 21.913 -10.866 -17.349 1.00 86.62 110 GLY A O 1
ATOM 915 N N . LEU A 1 111 ? 24.077 -10.336 -17.676 1.00 87.56 111 LEU A N 1
ATOM 916 C CA . LEU A 1 111 ? 24.454 -10.290 -16.259 1.00 87.56 111 LEU A CA 1
ATOM 917 C C . LEU A 1 111 ? 23.753 -9.154 -15.510 1.00 87.56 111 LEU A C 1
ATOM 919 O O . LEU A 1 111 ? 23.219 -9.383 -14.425 1.00 87.56 111 LEU A O 1
ATOM 923 N N . ALA A 1 112 ? 23.705 -7.954 -16.090 1.00 84.25 112 ALA A N 1
ATOM 924 C CA . ALA A 1 112 ? 23.029 -6.808 -15.488 1.00 84.25 112 ALA A CA 1
ATOM 925 C C . ALA A 1 112 ? 21.521 -7.064 -15.319 1.00 84.25 112 ALA A C 1
ATOM 927 O O . ALA A 1 112 ? 20.979 -6.865 -14.231 1.00 84.25 112 ALA A O 1
ATOM 928 N N . LEU A 1 113 ? 20.850 -7.569 -16.362 1.00 84.06 113 LEU A N 1
ATOM 929 C CA . LEU A 1 113 ? 19.438 -7.952 -16.296 1.00 84.06 113 LEU A CA 1
ATOM 930 C C . LEU A 1 113 ? 19.205 -9.112 -15.327 1.00 84.06 113 LEU A C 1
ATOM 932 O O . LEU A 1 113 ? 18.264 -9.049 -14.544 1.00 84.06 113 LEU A O 1
ATOM 936 N N . GLY A 1 114 ? 20.048 -10.146 -15.348 1.00 87.00 114 GLY A N 1
ATOM 937 C CA . GLY A 1 114 ? 19.958 -11.284 -14.430 1.00 87.00 114 GLY A CA 1
ATOM 938 C C . GLY A 1 114 ? 20.073 -10.855 -12.970 1.00 87.00 114 GLY A C 1
ATOM 939 O O . GLY A 1 114 ? 19.223 -11.207 -12.153 1.00 87.00 114 GLY A O 1
ATOM 940 N N . GLY A 1 115 ? 21.059 -10.013 -12.646 1.00 85.94 115 GLY A N 1
ATOM 941 C CA . GLY A 1 115 ? 21.215 -9.430 -11.311 1.00 85.94 115 GLY A CA 1
ATOM 942 C C . GLY A 1 115 ? 20.012 -8.585 -10.900 1.00 85.94 115 GLY A C 1
ATOM 943 O O . GLY A 1 115 ? 19.491 -8.719 -9.791 1.00 85.94 115 GLY A O 1
ATOM 944 N N . LEU A 1 116 ? 19.503 -7.763 -11.812 1.00 83.69 116 LEU A N 1
ATOM 945 C CA . LEU A 1 116 ? 18.332 -6.935 -11.564 1.00 83.69 116 LEU A CA 1
ATOM 946 C C . LEU A 1 116 ? 17.067 -7.787 -11.333 1.00 83.69 116 LEU A C 1
ATOM 948 O O . LEU A 1 116 ? 16.357 -7.580 -10.352 1.00 83.69 116 LEU A O 1
ATOM 952 N N . PHE A 1 117 ? 16.799 -8.796 -12.163 1.00 83.75 117 PHE A N 1
ATOM 953 C CA . PHE A 1 117 ? 15.661 -9.694 -11.958 1.00 83.75 117 PHE A CA 1
ATOM 954 C C . PHE A 1 117 ? 15.806 -10.507 -10.671 1.00 83.75 117 PHE A C 1
ATOM 956 O O . PHE A 1 117 ? 14.838 -10.622 -9.922 1.00 83.75 117 PHE A O 1
ATOM 963 N N . GLY A 1 118 ? 17.009 -11.002 -10.367 1.00 85.00 118 GLY A N 1
ATOM 964 C CA . GLY A 1 118 ? 17.307 -11.714 -9.125 1.00 85.00 118 GLY A CA 1
ATOM 965 C C . GLY A 1 118 ? 17.058 -10.856 -7.881 1.00 85.00 118 GLY A C 1
ATOM 966 O O . GLY A 1 118 ? 16.418 -11.312 -6.934 1.00 85.00 118 GLY A O 1
ATOM 967 N N . THR A 1 119 ? 17.488 -9.591 -7.887 1.00 82.62 119 THR A N 1
ATOM 968 C CA . THR A 1 119 ? 17.247 -8.662 -6.766 1.00 82.62 119 THR A CA 1
ATOM 969 C C . THR A 1 119 ? 15.770 -8.320 -6.596 1.00 82.62 119 THR A C 1
ATOM 971 O O . THR A 1 119 ? 15.253 -8.412 -5.482 1.00 82.62 119 THR A O 1
ATOM 974 N N . VAL A 1 120 ? 15.056 -8.001 -7.682 1.00 82.75 120 VAL A N 1
ATOM 975 C CA . VAL A 1 120 ? 13.598 -7.783 -7.648 1.00 82.75 120 VAL A CA 1
ATOM 976 C C . VAL A 1 120 ? 12.887 -9.014 -7.096 1.00 82.75 120 VAL A C 1
ATOM 978 O O . VAL A 1 120 ? 11.982 -8.894 -6.270 1.00 82.75 120 VAL A O 1
ATOM 981 N N . PHE A 1 121 ? 13.321 -10.201 -7.515 1.00 82.69 121 PHE A N 1
ATOM 982 C CA . PHE A 1 121 ? 12.767 -11.461 -7.054 1.00 82.69 121 PHE A CA 1
ATOM 983 C C . PHE A 1 121 ? 13.007 -11.691 -5.563 1.00 82.69 121 PHE A C 1
ATOM 985 O O . PHE A 1 121 ? 12.080 -12.060 -4.850 1.00 82.69 121 PHE A O 1
ATOM 992 N N . TYR A 1 122 ? 14.221 -11.438 -5.079 1.00 83.81 122 TYR A N 1
ATOM 993 C CA . TYR A 1 122 ? 14.583 -11.607 -3.673 1.00 83.81 122 TYR A CA 1
ATOM 994 C C . TYR A 1 122 ? 13.816 -10.649 -2.750 1.00 83.81 122 TYR A C 1
ATOM 996 O O . TYR A 1 122 ? 13.379 -11.027 -1.665 1.00 83.81 122 TYR A O 1
ATOM 1004 N N . ILE A 1 123 ? 13.619 -9.406 -3.193 1.00 81.56 123 ILE A N 1
ATOM 1005 C CA . ILE A 1 123 ? 12.967 -8.352 -2.408 1.00 81.56 123 ILE A CA 1
ATOM 1006 C C . ILE A 1 123 ? 11.430 -8.453 -2.466 1.00 81.56 123 ILE A C 1
ATOM 1008 O O . ILE A 1 123 ? 10.724 -7.907 -1.617 1.00 81.56 123 ILE A O 1
ATOM 1012 N N . TYR A 1 124 ? 10.870 -9.163 -3.447 1.00 83.06 124 TYR A N 1
ATOM 1013 C CA . TYR A 1 124 ? 9.422 -9.226 -3.639 1.00 83.06 124 TYR A CA 1
ATOM 1014 C C . TYR A 1 124 ? 8.644 -9.785 -2.426 1.00 83.06 124 TYR A C 1
ATOM 1016 O O . TYR A 1 124 ? 7.694 -9.121 -2.000 1.00 83.06 124 TYR A O 1
ATOM 1024 N N . PRO A 1 125 ? 9.015 -10.931 -1.812 1.00 82.75 125 PRO A N 1
ATOM 1025 C CA . PRO A 1 125 ? 8.286 -11.467 -0.661 1.00 82.75 125 PRO A CA 1
ATOM 1026 C C . PRO A 1 125 ? 8.316 -10.544 0.557 1.00 82.75 125 PRO A C 1
ATOM 1028 O O . PRO A 1 125 ? 7.296 -10.380 1.224 1.00 82.75 125 PRO A O 1
ATOM 1031 N N . SER A 1 126 ? 9.462 -9.914 0.833 1.00 81.75 126 SER A N 1
ATOM 1032 C CA . SER A 1 126 ? 9.598 -8.987 1.961 1.00 81.75 126 SER A CA 1
ATOM 1033 C C . SER A 1 126 ? 8.774 -7.725 1.751 1.00 81.75 126 SER A C 1
ATOM 1035 O O . SER A 1 126 ? 8.058 -7.309 2.659 1.00 81.75 126 SER A O 1
ATOM 1037 N N . SER A 1 127 ? 8.774 -7.180 0.533 1.00 80.56 127 SER A N 1
ATOM 1038 C CA . SER A 1 127 ? 7.905 -6.061 0.173 1.00 80.56 127 SER A CA 1
ATOM 1039 C C . SER A 1 127 ? 6.422 -6.420 0.307 1.00 80.56 127 SER A C 1
ATOM 1041 O O . SER A 1 127 ? 5.654 -5.620 0.832 1.00 80.56 127 SER A O 1
ATOM 1043 N N . LEU A 1 128 ? 6.005 -7.618 -0.117 1.00 81.12 128 LEU A N 1
ATOM 1044 C CA . LEU A 1 128 ? 4.610 -8.051 -0.004 1.00 81.12 128 LEU A CA 1
ATOM 1045 C C . LEU A 1 128 ? 4.172 -8.227 1.458 1.00 81.12 128 LEU A C 1
ATOM 1047 O O . LEU A 1 128 ? 3.067 -7.818 1.816 1.00 81.12 128 LEU A O 1
ATOM 1051 N N . ALA A 1 129 ? 5.032 -8.806 2.301 1.00 81.69 129 ALA A N 1
ATOM 1052 C CA . ALA A 1 129 ? 4.782 -8.922 3.737 1.00 81.69 129 ALA A CA 1
ATOM 1053 C C . ALA A 1 129 ? 4.649 -7.541 4.399 1.00 81.69 129 ALA A C 1
ATOM 1055 O O . ALA A 1 129 ? 3.745 -7.323 5.202 1.00 81.69 129 ALA A O 1
ATOM 1056 N N . GLU A 1 130 ? 5.512 -6.591 4.034 1.00 78.75 130 GLU A N 1
ATOM 1057 C CA . GLU A 1 130 ? 5.495 -5.226 4.569 1.00 78.75 130 GLU A CA 1
ATOM 1058 C C . GLU A 1 130 ? 4.231 -4.449 4.161 1.00 78.75 130 GLU A C 1
ATOM 1060 O O . GLU A 1 130 ? 3.629 -3.774 5.000 1.00 78.75 130 GLU A O 1
ATOM 1065 N N . ILE A 1 131 ? 3.785 -4.592 2.906 1.00 79.50 131 ILE A N 1
ATOM 1066 C CA . ILE A 1 131 ? 2.523 -4.007 2.421 1.00 79.50 131 ILE A CA 1
ATOM 1067 C C . ILE A 1 131 ? 1.347 -4.550 3.231 1.00 79.50 131 ILE A C 1
ATOM 1069 O O . ILE A 1 131 ? 0.542 -3.771 3.733 1.00 79.50 131 ILE A O 1
ATOM 1073 N N . ARG A 1 132 ? 1.272 -5.872 3.416 1.00 79.56 132 ARG A N 1
ATOM 1074 C CA . ARG A 1 132 ? 0.174 -6.484 4.174 1.00 79.56 132 ARG A CA 1
ATOM 1075 C C . ARG A 1 132 ? 0.173 -6.095 5.637 1.00 79.56 132 ARG A C 1
ATOM 1077 O O . ARG A 1 132 ? -0.886 -5.784 6.155 1.00 79.56 132 ARG A O 1
ATOM 1084 N N . ARG A 1 133 ? 1.341 -6.044 6.283 1.00 82.19 133 ARG A N 1
ATOM 1085 C CA . ARG A 1 133 ? 1.446 -5.522 7.653 1.00 82.19 133 ARG A CA 1
ATOM 1086 C C . ARG A 1 133 ? 0.937 -4.086 7.732 1.00 82.19 133 ARG A C 1
ATOM 1088 O O . ARG A 1 133 ? 0.195 -3.763 8.645 1.00 82.19 133 ARG A O 1
ATOM 1095 N N . SER A 1 134 ? 1.286 -3.240 6.760 1.00 80.69 134 SER A N 1
ATOM 1096 C CA . SER A 1 134 ? 0.777 -1.864 6.695 1.00 80.69 134 SER A CA 1
ATOM 1097 C C . SER A 1 134 ? -0.742 -1.796 6.545 1.00 80.69 134 SER A C 1
ATOM 1099 O O . SER A 1 134 ? -1.383 -0.961 7.175 1.00 80.69 134 SER A O 1
ATOM 1101 N N . GLU A 1 135 ? -1.313 -2.644 5.693 1.00 81.94 135 GLU A N 1
ATOM 1102 C CA . GLU A 1 135 ? -2.756 -2.714 5.465 1.00 81.94 135 GLU A CA 1
ATOM 1103 C C . GLU A 1 135 ? -3.488 -3.232 6.711 1.00 81.94 135 GLU A C 1
ATOM 1105 O O . GLU A 1 135 ? -4.459 -2.622 7.155 1.00 81.94 135 GLU A O 1
ATOM 1110 N N . ALA A 1 136 ? -2.957 -4.289 7.330 1.00 84.94 136 ALA A N 1
ATOM 1111 C CA . ALA A 1 136 ? -3.443 -4.862 8.578 1.00 84.94 136 ALA A CA 1
ATOM 1112 C C . ALA A 1 136 ? -3.451 -3.831 9.715 1.00 84.94 136 ALA A C 1
ATOM 1114 O O . ALA A 1 136 ? -4.442 -3.720 10.428 1.00 84.94 136 ALA A O 1
ATOM 1115 N N . GLN A 1 137 ? -2.390 -3.029 9.844 1.00 85.19 137 GLN A N 1
ATOM 1116 C CA . GLN A 1 137 ? -2.304 -1.928 10.809 1.00 85.19 137 GLN A CA 1
ATOM 1117 C C . GLN A 1 137 ? -3.349 -0.838 10.544 1.00 85.19 137 GLN A C 1
ATOM 1119 O O . GLN A 1 137 ? -4.045 -0.407 11.459 1.00 85.19 137 GLN A O 1
ATOM 1124 N N . SER A 1 138 ? -3.499 -0.412 9.286 1.00 85.00 138 SER A N 1
ATOM 1125 C CA . SER A 1 138 ? -4.490 0.605 8.914 1.00 85.00 138 SER A CA 1
ATOM 1126 C C . SER A 1 138 ? -5.919 0.148 9.233 1.00 85.00 138 SER A C 1
ATOM 1128 O O . SER A 1 138 ? -6.719 0.914 9.765 1.00 85.00 138 SER A O 1
ATOM 1130 N N . GLN A 1 139 ? -6.225 -1.121 8.970 1.00 87.06 139 GLN A N 1
ATOM 1131 C CA . GLN A 1 139 ? -7.519 -1.734 9.267 1.00 87.06 139 GLN A CA 1
ATOM 1132 C C . GLN A 1 139 ? -7.722 -2.024 10.767 1.00 87.06 139 GLN A C 1
ATOM 1134 O O . GLN A 1 139 ? -8.854 -1.983 11.265 1.00 87.06 139 GLN A O 1
ATOM 1139 N N . ALA A 1 140 ? -6.639 -2.270 11.510 1.00 89.94 140 ALA A N 1
ATOM 1140 C CA . ALA A 1 140 ? -6.678 -2.454 12.958 1.00 89.94 140 ALA A CA 1
ATOM 1141 C C . ALA A 1 140 ? -7.173 -1.193 13.679 1.00 89.94 140 ALA A C 1
ATOM 1143 O O . ALA A 1 140 ? -7.957 -1.325 14.615 1.00 89.94 140 ALA A O 1
ATOM 1144 N N . ILE A 1 141 ? -6.825 0.009 13.193 1.00 90.62 141 ILE A N 1
ATOM 1145 C CA . ILE A 1 141 ? -7.345 1.286 13.723 1.00 90.62 141 ILE A CA 1
ATOM 1146 C C . ILE A 1 141 ? -8.876 1.265 13.761 1.00 90.62 141 ILE A C 1
ATOM 1148 O O . ILE A 1 141 ? -9.466 1.472 14.817 1.00 90.62 141 ILE A O 1
ATOM 1152 N N . ASN A 1 142 ? -9.521 0.952 12.633 1.00 90.19 142 ASN A N 1
ATOM 1153 C CA . ASN A 1 142 ? -10.982 0.909 12.549 1.00 90.19 142 ASN A CA 1
ATOM 1154 C C . ASN A 1 142 ? -11.578 -0.150 13.492 1.00 90.19 142 ASN A C 1
ATOM 1156 O O . ASN A 1 142 ? -12.577 0.093 14.160 1.00 90.19 142 ASN A O 1
ATOM 1160 N N . THR A 1 143 ? -10.938 -1.316 13.589 1.00 92.88 143 THR A N 1
ATOM 1161 C CA . THR A 1 143 ? -11.399 -2.401 14.470 1.00 92.88 143 THR A CA 1
ATOM 1162 C C . THR A 1 143 ? -11.326 -1.999 15.944 1.00 92.88 143 THR A C 1
ATOM 1164 O O . THR A 1 143 ? -12.286 -2.210 16.680 1.00 92.88 143 THR A O 1
ATOM 1167 N N . ILE A 1 144 ? -10.230 -1.368 16.374 1.00 94.38 144 ILE A N 1
ATOM 1168 C CA . ILE A 1 144 ? -10.076 -0.856 17.742 1.00 94.38 144 ILE A CA 1
ATOM 1169 C C . ILE A 1 144 ? -11.046 0.298 18.011 1.00 94.38 144 ILE A C 1
ATOM 1171 O O . ILE A 1 144 ? -11.657 0.331 19.074 1.00 94.38 144 ILE A O 1
ATOM 1175 N N . MET A 1 145 ? -11.251 1.206 17.052 1.00 92.19 145 MET A N 1
ATOM 1176 C CA . MET A 1 145 ? -12.248 2.274 17.179 1.00 92.19 145 MET A CA 1
ATOM 1177 C C . MET A 1 145 ? -13.658 1.716 17.378 1.00 92.19 145 MET A C 1
ATOM 1179 O O . MET A 1 145 ? -14.358 2.161 18.284 1.00 92.19 145 MET A O 1
ATOM 1183 N N . LEU A 1 146 ? -14.065 0.724 16.580 1.00 92.38 146 LEU A N 1
ATOM 1184 C CA . LEU A 1 146 ? -15.372 0.072 16.707 1.00 92.38 146 LEU A CA 1
ATOM 1185 C C . LEU A 1 146 ? -15.507 -0.697 18.025 1.00 92.38 146 LEU A C 1
ATOM 1187 O O . LEU A 1 146 ? -16.562 -0.647 18.656 1.00 92.38 146 LEU A O 1
ATOM 1191 N N . LEU A 1 147 ? -14.436 -1.360 18.465 1.00 93.56 147 LEU A N 1
ATOM 1192 C CA . LEU A 1 147 ? -14.389 -2.061 19.746 1.00 93.56 147 LEU A CA 1
ATOM 1193 C C . LEU A 1 147 ? -14.573 -1.084 20.916 1.00 93.56 147 LEU A C 1
ATOM 1195 O O . LEU A 1 147 ? -15.447 -1.290 21.757 1.00 93.56 147 LEU A O 1
ATOM 1199 N N . SER A 1 148 ? -13.812 0.014 20.934 1.00 93.62 148 SER A N 1
ATOM 1200 C CA . SER A 1 148 ? -13.952 1.082 21.928 1.00 93.62 148 SER A CA 1
ATOM 1201 C C . SER A 1 148 ? -15.327 1.745 21.873 1.00 93.62 148 SER A C 1
ATOM 1203 O O . SER A 1 148 ? -15.928 1.988 22.914 1.00 93.62 148 SER A O 1
ATOM 1205 N N . PHE A 1 149 ? -15.863 2.002 20.677 1.00 91.50 149 PHE A N 1
ATOM 1206 C CA . PHE A 1 149 ? -17.193 2.583 20.501 1.00 91.50 149 PHE A CA 1
ATOM 1207 C C . PHE A 1 149 ? -18.289 1.686 21.087 1.00 91.50 149 PHE A C 1
ATOM 1209 O O . PHE A 1 149 ? -19.154 2.167 21.818 1.00 91.50 149 PHE A O 1
ATOM 1216 N N . ALA A 1 150 ? -18.248 0.380 20.820 1.00 90.44 150 ALA A N 1
ATOM 1217 C CA . ALA A 1 150 ? -19.211 -0.559 21.385 1.00 90.44 150 ALA A CA 1
ATOM 1218 C C . ALA A 1 150 ? -19.110 -0.627 22.917 1.00 90.44 150 ALA A C 1
ATOM 1220 O O . ALA A 1 150 ? -20.136 -0.574 23.597 1.00 90.44 150 ALA A O 1
ATOM 1221 N N . LEU A 1 151 ? -17.885 -0.653 23.456 1.00 91.50 151 LEU A N 1
ATOM 1222 C CA . LEU A 1 151 ? -17.628 -0.653 24.900 1.00 91.50 151 LEU A CA 1
ATOM 1223 C C . LEU A 1 151 ? -18.059 0.636 25.601 1.00 91.50 151 LEU A C 1
ATOM 1225 O O . LEU A 1 151 ? -18.461 0.595 26.763 1.00 91.50 151 LEU A O 1
ATOM 1229 N N . TYR A 1 152 ? -17.987 1.769 24.901 1.00 89.88 152 TYR A N 1
ATOM 1230 C CA . TYR A 1 152 ? -18.454 3.055 25.410 1.00 89.88 152 TYR A CA 1
ATOM 1231 C C . TYR A 1 152 ? -19.961 3.024 25.701 1.00 89.88 152 TYR A C 1
ATOM 1233 O O . TYR A 1 152 ? -20.406 3.560 26.710 1.00 89.88 152 TYR A O 1
ATOM 1241 N N . HIS A 1 153 ? -20.743 2.362 24.842 1.00 87.19 153 HIS A N 1
ATOM 1242 C CA . HIS A 1 153 ? -22.201 2.286 24.977 1.00 87.19 153 HIS A CA 1
ATOM 1243 C C . HIS A 1 153 ? -22.661 1.139 25.876 1.00 87.19 153 HIS A C 1
ATOM 1245 O O . HIS A 1 153 ? -23.665 1.267 26.577 1.00 87.19 153 HIS A O 1
ATOM 1251 N N . ARG A 1 154 ? -21.979 -0.012 25.824 1.00 86.75 154 ARG A N 1
ATOM 1252 C CA . ARG A 1 154 ? -22.322 -1.199 26.612 1.00 86.75 154 ARG A CA 1
ATOM 1253 C C . ARG A 1 154 ? -21.050 -1.854 27.148 1.00 86.75 154 ARG A C 1
ATOM 1255 O O . ARG A 1 154 ? -20.207 -2.242 26.342 1.00 86.75 154 ARG A O 1
ATOM 1262 N N . PRO A 1 155 ? -20.923 -2.073 28.469 1.00 87.50 155 PRO A N 1
ATOM 1263 C CA . PRO A 1 155 ? -19.742 -2.689 29.073 1.00 87.50 155 PRO A CA 1
ATOM 1264 C C . PRO A 1 155 ? -19.723 -4.221 28.883 1.00 87.50 155 PRO A C 1
ATOM 1266 O O . PRO A 1 155 ? -19.538 -4.973 29.835 1.00 87.50 155 PRO A O 1
ATOM 1269 N N . ASP A 1 156 ? -19.932 -4.701 27.656 1.00 88.88 156 ASP A N 1
ATOM 1270 C CA . ASP A 1 156 ? -19.853 -6.116 27.290 1.00 88.88 156 ASP A CA 1
ATOM 1271 C C . ASP A 1 156 ? -18.687 -6.345 26.323 1.00 88.88 156 ASP A C 1
ATOM 1273 O O . ASP A 1 156 ? -18.756 -6.022 25.136 1.00 88.88 156 ASP A O 1
ATOM 1277 N N . LEU A 1 157 ? -17.611 -6.943 26.840 1.00 91.62 157 LEU A N 1
ATOM 1278 C CA . LEU A 1 157 ? -16.403 -7.242 26.072 1.00 91.62 157 LEU A CA 1
ATOM 1279 C C . LEU A 1 157 ? -16.660 -8.251 24.949 1.00 91.62 157 LEU A C 1
ATOM 1281 O 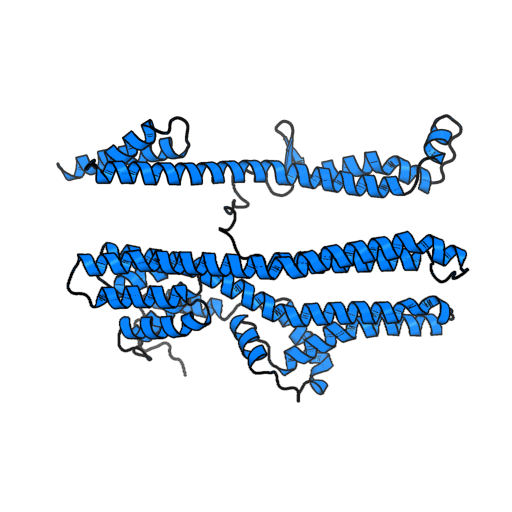O . LEU A 1 157 ? -16.051 -8.150 23.885 1.00 91.62 157 LEU A O 1
ATOM 1285 N N . ARG A 1 158 ? -17.561 -9.219 25.167 1.00 90.25 158 ARG A N 1
ATOM 1286 C CA . ARG A 1 158 ? -17.896 -10.217 24.148 1.00 90.25 158 ARG A CA 1
ATOM 1287 C C . ARG A 1 158 ? -18.704 -9.571 23.034 1.00 90.25 158 ARG A C 1
ATOM 1289 O O . ARG A 1 158 ? -18.330 -9.701 21.872 1.00 90.25 158 ARG A O 1
ATOM 1296 N N . GLY A 1 159 ? -19.774 -8.864 23.391 1.00 88.69 159 GLY A N 1
ATOM 1297 C CA . GLY A 1 159 ? -20.624 -8.155 22.439 1.00 88.69 159 GLY A CA 1
ATOM 1298 C C . GLY A 1 159 ? -19.844 -7.130 21.620 1.00 88.69 159 GLY A C 1
ATOM 1299 O O . GLY A 1 159 ? -19.994 -7.079 20.401 1.00 88.69 159 GLY A O 1
ATOM 1300 N N . ALA A 1 160 ? -18.944 -6.380 22.258 1.00 92.56 160 ALA A N 1
ATOM 1301 C CA . ALA A 1 160 ? -18.083 -5.431 21.567 1.00 92.56 160 ALA A CA 1
ATOM 1302 C C . ALA A 1 160 ? -17.103 -6.115 20.599 1.00 92.56 160 ALA A C 1
ATOM 1304 O O . ALA A 1 160 ? -16.925 -5.635 19.480 1.00 92.56 160 ALA A O 1
ATOM 1305 N N . ALA A 1 161 ? -16.502 -7.247 20.989 1.00 92.25 161 ALA A N 1
ATOM 1306 C CA . ALA A 1 161 ? -15.609 -8.014 20.120 1.00 92.25 161 ALA A CA 1
ATOM 1307 C C . ALA A 1 161 ? -16.339 -8.583 18.895 1.00 92.25 161 ALA A C 1
ATOM 1309 O O . ALA A 1 161 ? -15.820 -8.480 17.787 1.00 92.25 161 ALA A O 1
ATOM 1310 N N . VAL A 1 162 ? -17.546 -9.129 19.081 1.00 90.81 162 VAL A N 1
ATOM 1311 C CA . VAL A 1 162 ? -18.398 -9.617 17.983 1.00 90.81 162 VAL A CA 1
ATOM 1312 C C . VAL A 1 162 ? -18.759 -8.465 17.043 1.00 90.81 162 VAL A C 1
ATOM 1314 O O . VAL A 1 162 ? -18.492 -8.538 15.848 1.00 90.81 162 VAL A O 1
ATOM 1317 N N . PHE A 1 163 ? -19.274 -7.358 17.589 1.00 88.44 163 PHE A N 1
ATOM 1318 C CA . PHE A 1 163 ? -19.663 -6.190 16.799 1.00 88.44 163 PHE A CA 1
ATOM 1319 C C . PHE A 1 163 ? -18.499 -5.624 15.980 1.00 88.44 163 PHE A C 1
ATOM 1321 O O . PHE A 1 163 ? -18.651 -5.357 14.785 1.00 88.44 163 PHE A O 1
ATOM 1328 N N . ALA A 1 164 ? -17.333 -5.454 16.609 1.00 91.00 164 ALA A N 1
ATOM 1329 C CA . ALA A 1 164 ? -16.149 -4.940 15.937 1.00 91.00 164 ALA A CA 1
ATOM 1330 C C . ALA A 1 164 ? -15.687 -5.885 14.826 1.00 91.00 164 ALA A C 1
ATOM 1332 O O . ALA A 1 164 ? -15.394 -5.415 13.733 1.00 91.00 164 ALA A O 1
ATOM 1333 N N . ALA A 1 165 ? -15.662 -7.194 15.080 1.00 89.69 165 ALA A N 1
ATOM 1334 C CA . ALA A 1 165 ? -15.159 -8.167 14.121 1.00 89.69 165 ALA A CA 1
ATOM 1335 C C . ALA A 1 165 ? -16.099 -8.387 12.923 1.00 89.69 165 ALA A C 1
ATOM 1337 O O . ALA A 1 165 ? -15.620 -8.640 11.821 1.00 89.69 165 ALA A O 1
ATOM 1338 N N . ASP A 1 166 ? -17.413 -8.247 13.112 1.00 87.19 166 ASP A N 1
ATOM 1339 C CA . ASP A 1 166 ? -18.398 -8.377 12.029 1.00 87.19 166 ASP A CA 1
ATOM 1340 C C . ASP A 1 166 ? -18.538 -7.100 11.193 1.00 87.19 166 ASP A C 1
ATOM 1342 O O . ASP A 1 166 ? -18.804 -7.161 9.990 1.00 87.19 166 ASP A O 1
ATOM 1346 N N . THR A 1 167 ? -18.344 -5.936 11.818 1.00 86.69 167 THR A N 1
ATOM 1347 C CA . THR A 1 167 ? -18.478 -4.633 11.149 1.00 86.69 167 THR A CA 1
ATOM 1348 C C . THR A 1 167 ? -17.185 -4.214 10.454 1.00 86.69 167 THR A C 1
ATOM 1350 O O . THR A 1 167 ? -17.216 -3.571 9.400 1.00 86.69 167 THR A O 1
ATOM 1353 N N . SER A 1 168 ? -16.032 -4.541 11.040 1.00 86.06 168 SER A N 1
ATOM 1354 C CA . SER A 1 168 ? -14.739 -4.170 10.484 1.00 86.06 168 SER A CA 1
ATOM 1355 C C . SER A 1 168 ? -14.239 -5.205 9.475 1.00 86.06 168 SER A C 1
ATOM 1357 O O . SER A 1 168 ? -14.684 -6.347 9.397 1.00 86.06 168 SER A O 1
ATOM 1359 N N . LYS A 1 169 ? -13.300 -4.770 8.637 1.00 82.19 169 LYS A N 1
ATOM 1360 C CA . LYS A 1 169 ? -12.578 -5.634 7.704 1.00 82.19 169 LYS A CA 1
ATOM 1361 C C . LYS A 1 169 ? -11.111 -5.589 8.072 1.00 82.19 169 LYS A C 1
ATOM 1363 O O . LYS A 1 169 ? -10.620 -4.530 8.454 1.00 82.19 169 LYS A O 1
ATOM 1368 N N . GLY A 1 170 ? -10.422 -6.707 7.884 1.00 85.81 170 GLY A N 1
ATOM 1369 C CA . GLY A 1 170 ? -8.972 -6.780 7.975 1.00 85.81 170 GLY A CA 1
ATOM 1370 C C . GLY A 1 170 ? -8.457 -7.887 8.868 1.00 85.81 170 GLY A C 1
ATOM 1371 O O . GLY A 1 170 ? -9.222 -8.663 9.432 1.00 85.81 170 GLY A O 1
ATOM 1372 N N . GLU A 1 171 ? -7.135 -7.955 8.987 1.00 88.56 171 GLU A N 1
ATOM 1373 C CA . GLU A 1 171 ? -6.466 -9.061 9.677 1.00 88.56 171 GLU A CA 1
ATOM 1374 C C . GLU A 1 171 ? -6.845 -9.134 11.164 1.00 88.56 171 GLU A C 1
ATOM 1376 O O . GLU A 1 171 ? -7.115 -10.223 11.657 1.00 88.56 171 GLU A O 1
ATOM 1381 N N . LEU A 1 172 ? -6.979 -7.993 11.856 1.00 91.25 172 LEU A N 1
ATOM 1382 C CA . LEU A 1 172 ? -7.382 -7.982 13.270 1.00 91.25 172 LEU A CA 1
ATOM 1383 C C . LEU A 1 172 ? -8.823 -8.477 13.452 1.00 91.25 172 LEU A C 1
ATOM 1385 O O . LEU A 1 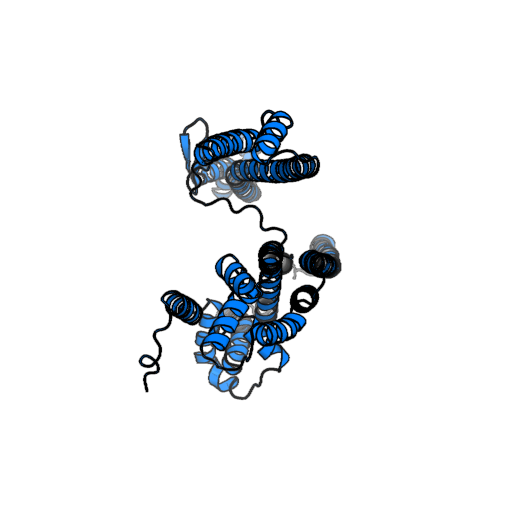172 ? -9.101 -9.235 14.375 1.00 91.25 172 LEU A O 1
ATOM 1389 N N . ALA A 1 173 ? -9.728 -8.082 12.555 1.00 89.81 173 ALA A N 1
ATOM 1390 C CA . ALA A 1 173 ? -11.121 -8.522 12.558 1.00 89.81 173 ALA A CA 1
ATOM 1391 C C . ALA A 1 173 ? -11.221 -10.041 12.358 1.00 89.81 173 ALA A C 1
ATOM 1393 O O . ALA A 1 173 ? -11.881 -10.737 13.127 1.00 89.81 173 ALA A O 1
ATOM 1394 N N . GLU A 1 174 ? -10.490 -10.564 11.367 1.00 89.56 174 GLU A N 1
ATOM 1395 C CA . GLU A 1 174 ? -10.400 -12.001 11.105 1.00 89.56 174 GLU A CA 1
ATOM 1396 C C . GLU A 1 174 ? -9.816 -12.763 12.299 1.00 89.56 174 GLU A C 1
ATOM 1398 O O . GLU A 1 174 ? -10.257 -13.870 12.604 1.00 89.56 174 GLU A O 1
ATOM 1403 N N . ASP A 1 175 ? -8.805 -12.208 12.963 1.00 91.56 175 ASP A N 1
ATOM 1404 C CA . ASP A 1 175 ? -8.173 -12.836 14.119 1.00 91.56 175 ASP A CA 1
ATOM 1405 C C . ASP A 1 175 ? -9.089 -12.837 15.347 1.00 91.56 175 ASP A C 1
ATOM 1407 O O . ASP A 1 175 ? -9.134 -13.839 16.064 1.00 91.56 175 ASP A O 1
ATOM 1411 N N . ILE A 1 176 ? -9.884 -11.779 15.551 1.00 92.25 176 ILE A N 1
ATOM 1412 C CA . ILE A 1 176 ? -10.942 -11.753 16.569 1.00 92.25 176 ILE A CA 1
ATOM 1413 C C . ILE A 1 176 ? -12.028 -12.780 16.225 1.00 92.25 176 ILE A C 1
ATOM 1415 O O . ILE A 1 176 ? -12.376 -13.575 17.090 1.00 92.25 176 ILE A O 1
ATOM 1419 N N . GLN A 1 177 ? -12.506 -12.855 14.976 1.00 89.62 177 GLN A N 1
ATOM 1420 C CA . GLN A 1 177 ? -13.477 -13.876 14.543 1.00 89.62 177 GLN A CA 1
ATOM 1421 C C . GLN A 1 177 ? -12.957 -15.302 14.765 1.00 89.62 177 GLN A C 1
ATOM 1423 O O . GLN A 1 177 ? -13.651 -16.138 15.343 1.00 89.62 177 GLN A O 1
ATOM 1428 N N . LYS A 1 178 ? -11.714 -15.591 14.359 1.00 88.88 178 LYS A N 1
ATOM 1429 C CA . LYS A 1 178 ? -11.070 -16.894 14.605 1.00 88.88 178 LYS A CA 1
ATOM 1430 C C . LYS A 1 178 ? -10.901 -17.161 16.099 1.00 88.88 178 LYS A C 1
ATOM 1432 O O . LYS A 1 178 ? -11.027 -18.306 16.527 1.00 88.88 178 LYS A O 1
ATOM 1437 N N . GLY A 1 179 ? -10.578 -16.135 16.883 1.00 89.06 179 GLY A N 1
ATOM 1438 C CA . GLY A 1 179 ? -10.464 -16.217 18.334 1.00 89.06 179 GLY A CA 1
ATOM 1439 C C . GLY A 1 179 ? -11.797 -16.566 18.996 1.00 89.06 179 GLY A C 1
ATOM 1440 O O . GLY A 1 179 ? -11.846 -17.492 19.804 1.00 89.06 179 GLY A O 1
ATOM 1441 N N . LEU A 1 180 ? -12.873 -15.882 18.599 1.00 88.88 180 LEU A N 1
ATOM 1442 C CA . LEU A 1 180 ? -14.239 -16.114 19.069 1.00 88.88 180 LEU A CA 1
ATOM 1443 C C . LEU A 1 180 ? -14.713 -17.521 18.694 1.00 88.88 180 LEU A C 1
ATOM 1445 O O . LEU A 1 180 ? -15.236 -18.231 19.545 1.00 88.88 180 LEU A O 1
ATOM 1449 N N . LEU A 1 181 ? -14.421 -17.975 17.472 1.00 86.00 181 LEU A N 1
ATOM 1450 C CA . LEU A 1 181 ? -14.710 -19.342 17.040 1.00 86.00 181 LEU A CA 1
ATOM 1451 C C . LEU A 1 181 ? -13.984 -20.385 17.902 1.00 86.00 181 LEU A C 1
ATOM 1453 O O . LEU A 1 181 ? -14.588 -21.354 18.352 1.00 86.00 181 LEU A O 1
ATOM 1457 N N . LYS A 1 182 ? -12.686 -20.190 18.163 1.00 85.81 182 LYS A N 1
ATOM 1458 C CA . LYS A 1 182 ? -11.897 -21.081 19.030 1.00 85.81 182 LYS A CA 1
ATOM 1459 C C . LYS A 1 182 ? -12.417 -21.100 20.467 1.00 85.81 182 LYS A C 1
ATOM 1461 O O . LYS A 1 182 ? -12.410 -22.154 21.101 1.00 85.81 182 LYS A O 1
ATOM 1466 N N . LEU A 1 183 ? -12.864 -19.951 20.971 1.00 86.50 183 LEU A N 1
ATOM 1467 C CA . LEU A 1 183 ? -13.505 -19.828 22.277 1.00 86.50 183 LEU A CA 1
ATOM 1468 C C . LEU A 1 183 ? -14.828 -20.615 22.317 1.00 86.50 183 LEU A C 1
ATOM 1470 O O . LEU A 1 183 ? -15.040 -21.391 23.247 1.00 86.50 183 LEU A O 1
ATOM 1474 N N . ASP A 1 184 ? -15.672 -20.478 21.292 1.00 82.38 184 ASP A N 1
ATOM 1475 C CA . ASP A 1 184 ? -16.968 -21.163 21.193 1.00 82.38 184 ASP A CA 1
ATOM 1476 C C . ASP A 1 184 ? -16.825 -22.681 21.000 1.00 82.38 184 ASP A C 1
ATOM 1478 O O . ASP A 1 184 ? -17.570 -23.460 21.595 1.00 82.38 184 ASP A O 1
ATOM 1482 N N . GLU A 1 185 ? -15.808 -23.128 20.258 1.00 80.50 185 GLU A N 1
ATOM 1483 C CA . GLU A 1 185 ? -15.442 -24.547 20.137 1.00 80.50 185 GLU A CA 1
ATOM 1484 C C . GLU A 1 185 ? -14.778 -25.117 21.410 1.00 80.50 185 GLU A C 1
ATOM 1486 O O . GLU A 1 185 ? -14.422 -26.297 21.438 1.00 80.50 185 GLU A O 1
ATOM 1491 N N . LYS A 1 186 ? -14.582 -24.303 22.464 1.00 72.31 186 LYS A N 1
ATOM 1492 C CA . LYS A 1 186 ? -13.796 -24.627 23.673 1.00 72.31 186 LYS A CA 1
ATOM 1493 C C . LYS A 1 186 ? -12.377 -25.124 23.363 1.00 72.31 186 LYS A C 1
ATOM 1495 O O . LYS A 1 186 ? -11.794 -25.912 24.108 1.00 72.31 186 LYS A O 1
ATOM 1500 N N . ARG A 1 187 ? -11.794 -24.663 22.255 1.00 63.28 187 ARG A N 1
ATOM 1501 C CA . ARG A 1 187 ? -10.447 -25.023 21.802 1.00 63.28 187 ARG A CA 1
ATOM 1502 C C . ARG A 1 187 ? -9.475 -23.877 22.076 1.00 63.28 187 ARG A C 1
ATOM 1504 O O . ARG A 1 187 ? -9.242 -23.025 21.227 1.00 63.28 187 ARG A O 1
ATOM 1511 N N . GLY A 1 188 ? -8.853 -23.897 23.253 1.00 63.47 188 GLY A N 1
ATOM 1512 C CA . GLY A 1 188 ? -7.639 -23.120 23.546 1.00 63.47 188 GLY A CA 1
ATOM 1513 C C . GLY A 1 188 ? -7.820 -21.764 24.239 1.00 63.47 188 GLY A C 1
ATOM 1514 O O . GLY A 1 188 ? -6.822 -21.207 24.688 1.00 63.47 188 GLY A O 1
ATOM 1515 N N . TYR A 1 189 ? -9.044 -21.246 24.395 1.00 81.12 189 TYR A N 1
ATOM 1516 C CA . TYR A 1 189 ? -9.300 -20.032 25.184 1.00 81.12 189 TYR A CA 1
ATOM 1517 C C . TYR A 1 189 ? -10.362 -20.271 26.264 1.00 81.12 189 TYR A C 1
ATOM 1519 O O . TYR A 1 189 ? -11.386 -20.885 25.991 1.00 81.12 189 TYR A O 1
ATOM 1527 N N . GLU A 1 190 ? -10.122 -19.771 27.482 1.00 81.19 190 GLU A N 1
ATOM 1528 C CA . GLU A 1 190 ? -11.047 -19.906 28.622 1.00 81.19 190 GLU A CA 1
ATOM 1529 C C . GLU A 1 190 ? -12.058 -18.752 28.718 1.00 81.19 190 GLU A C 1
ATOM 1531 O O . GLU A 1 190 ? -13.160 -18.916 29.231 1.00 81.19 190 GLU A O 1
ATOM 1536 N N . SER A 1 191 ? -11.691 -17.566 28.228 1.00 88.56 191 SER A N 1
ATOM 1537 C CA . SER A 1 191 ? -12.526 -16.363 28.263 1.00 88.56 191 SER A CA 1
ATOM 1538 C C . SER A 1 191 ? -12.181 -15.414 27.115 1.00 88.56 191 SER A C 1
ATOM 1540 O O . SER A 1 191 ? -11.091 -15.487 26.540 1.00 88.56 191 SER A O 1
ATOM 1542 N N . VAL A 1 192 ? -13.080 -14.466 26.819 1.00 89.88 192 VAL A N 1
ATOM 1543 C CA . VAL A 1 192 ? -12.818 -13.375 25.856 1.00 89.88 192 VAL A CA 1
ATOM 1544 C C . VAL A 1 192 ? -11.597 -12.557 26.281 1.00 89.88 192 VAL A C 1
ATOM 1546 O O . VAL A 1 192 ? -10.798 -12.161 25.437 1.00 89.88 192 VAL A O 1
ATOM 1549 N N . ARG A 1 193 ? -11.393 -12.372 27.592 1.00 92.19 193 ARG A N 1
ATOM 1550 C CA . ARG A 1 193 ? -10.206 -11.704 28.136 1.00 92.19 193 ARG A CA 1
ATOM 1551 C C . ARG A 1 193 ? -8.927 -12.463 27.786 1.00 92.19 193 ARG A C 1
ATOM 1553 O O . ARG A 1 193 ? -8.000 -11.860 27.263 1.00 92.19 193 ARG A O 1
ATOM 1560 N N . HIS A 1 194 ? -8.895 -13.779 28.005 1.00 91.75 194 HIS A N 1
ATOM 1561 C CA . HIS A 1 194 ? -7.743 -14.613 27.646 1.00 91.75 194 HIS A CA 1
ATOM 1562 C C . HIS A 1 194 ? -7.469 -14.606 26.130 1.00 91.75 194 HIS A C 1
ATOM 1564 O O . HIS A 1 194 ? -6.319 -14.474 25.709 1.00 91.75 194 HIS A O 1
ATOM 1570 N N . MET A 1 195 ? -8.523 -14.670 25.310 1.00 93.94 195 MET A N 1
ATOM 1571 C CA . MET A 1 195 ? -8.428 -14.552 23.852 1.00 93.94 195 MET A CA 1
ATOM 1572 C C . MET A 1 195 ? -7.811 -13.209 23.430 1.00 93.94 195 MET A C 1
ATOM 1574 O O . MET A 1 195 ? -6.836 -13.197 22.681 1.00 93.94 195 MET A O 1
ATOM 1578 N N . LEU A 1 196 ? -8.334 -12.084 23.928 1.00 93.88 196 LEU A N 1
ATOM 1579 C CA . LEU A 1 196 ? -7.819 -10.752 23.599 1.00 93.88 196 LEU A CA 1
ATOM 1580 C C . LEU A 1 196 ? -6.387 -10.540 24.106 1.00 93.88 196 LEU A C 1
ATOM 1582 O O . LEU A 1 196 ? -5.598 -9.922 23.401 1.00 93.88 196 LEU A O 1
ATOM 1586 N N . THR A 1 197 ? -6.005 -11.097 25.260 1.00 94.31 197 THR A N 1
ATOM 1587 C CA . THR A 1 197 ? -4.608 -11.070 25.729 1.00 94.31 197 THR A CA 1
ATOM 1588 C C . THR A 1 197 ? -3.679 -11.818 24.769 1.00 94.31 197 THR A C 1
ATOM 1590 O O . THR A 1 197 ? -2.612 -11.316 24.415 1.00 94.31 197 THR A O 1
ATOM 1593 N N . SER A 1 198 ? -4.084 -13.007 24.308 1.00 92.62 198 SER A N 1
ATOM 1594 C CA . SER A 1 198 ? -3.316 -13.778 23.323 1.00 92.62 198 SER A CA 1
ATOM 1595 C C . SER A 1 198 ? -3.183 -13.026 21.996 1.00 92.62 198 SER A C 1
ATOM 1597 O O . SER A 1 198 ? -2.088 -12.962 21.433 1.00 92.62 198 SER A O 1
ATOM 1599 N N . LEU A 1 199 ? -4.269 -12.400 21.532 1.00 92.94 199 LEU A N 1
ATOM 1600 C CA . LEU A 1 199 ? -4.261 -11.558 20.337 1.00 92.94 199 LEU A CA 1
ATOM 1601 C C . LEU A 1 199 ? -3.363 -10.330 20.511 1.00 92.94 199 LEU A C 1
ATOM 1603 O O . LEU A 1 199 ? -2.570 -10.047 19.619 1.00 92.94 199 LEU A O 1
ATOM 1607 N N . ALA A 1 200 ? -3.405 -9.652 21.661 1.00 94.12 200 ALA A N 1
ATOM 1608 C CA . ALA A 1 200 ? -2.547 -8.504 21.947 1.00 94.12 200 ALA A CA 1
ATOM 1609 C C . ALA A 1 200 ? -1.059 -8.865 21.855 1.00 94.12 200 ALA A C 1
ATOM 1611 O O . ALA A 1 200 ? -0.277 -8.114 21.276 1.00 94.12 200 ALA A O 1
ATOM 1612 N N . HIS A 1 201 ? -0.655 -10.027 22.378 1.00 92.62 201 HIS A N 1
ATOM 1613 C CA . HIS A 1 201 ? 0.729 -10.489 22.261 1.00 92.62 201 HIS A CA 1
ATOM 1614 C C . HIS A 1 201 ? 1.130 -10.803 20.821 1.00 92.62 201 HIS A C 1
ATOM 1616 O O . HIS A 1 201 ? 2.207 -10.388 20.403 1.00 92.62 201 HIS A O 1
ATOM 1622 N N . HIS A 1 202 ? 0.265 -11.469 20.050 1.00 90.62 202 HIS A N 1
ATOM 1623 C CA . HIS A 1 202 ? 0.533 -11.724 18.634 1.00 90.62 202 HIS A CA 1
ATOM 1624 C C . HIS A 1 202 ? 0.675 -10.418 17.837 1.00 90.62 202 HIS A C 1
ATOM 1626 O O . HIS A 1 202 ? 1.608 -10.252 17.052 1.00 90.62 202 HIS A O 1
ATOM 1632 N N . TRP A 1 203 ? -0.216 -9.462 18.096 1.00 90.88 203 TRP A N 1
ATOM 1633 C CA . TRP A 1 203 ? -0.226 -8.163 17.434 1.00 90.88 203 TRP A CA 1
ATOM 1634 C C . TRP A 1 203 ? 0.904 -7.238 17.883 1.00 90.88 203 TRP A C 1
ATOM 1636 O O . TRP A 1 203 ? 1.300 -6.376 17.106 1.00 90.88 203 TRP A O 1
ATOM 1646 N N . GLY A 1 204 ? 1.500 -7.461 19.056 1.00 87.25 204 GLY A N 1
ATOM 1647 C CA . GLY A 1 204 ? 2.697 -6.747 19.506 1.00 87.25 204 GLY A CA 1
ATOM 1648 C C . GLY A 1 204 ? 3.904 -6.893 18.576 1.00 87.25 204 GLY A C 1
ATOM 1649 O O . GLY A 1 204 ? 4.718 -5.981 18.483 1.00 87.25 204 GLY A O 1
ATOM 1650 N N . GLU A 1 205 ? 4.008 -7.999 17.832 1.00 83.12 205 GLU A N 1
ATOM 1651 C CA . GLU A 1 205 ? 5.061 -8.166 16.819 1.00 83.12 205 GLU A CA 1
ATOM 1652 C C . GLU A 1 205 ? 4.823 -7.312 15.560 1.00 83.12 205 GLU A C 1
ATOM 1654 O O . GLU A 1 205 ? 5.757 -7.045 14.798 1.00 83.12 205 GLU A O 1
ATOM 1659 N N . ILE A 1 206 ? 3.572 -6.907 15.319 1.00 83.31 206 ILE A N 1
ATOM 1660 C CA . ILE A 1 206 ? 3.143 -6.157 14.134 1.00 83.31 206 ILE A CA 1
ATOM 1661 C C . ILE A 1 206 ? 3.066 -4.666 14.458 1.00 83.31 206 ILE A C 1
ATOM 1663 O O . ILE A 1 206 ? 3.625 -3.846 13.728 1.00 83.31 206 ILE A O 1
ATOM 1667 N N . ASP A 1 207 ? 2.351 -4.311 15.522 1.00 87.56 207 ASP A N 1
ATOM 1668 C CA . ASP A 1 207 ? 2.136 -2.947 15.974 1.00 87.56 207 ASP A CA 1
ATOM 1669 C C . ASP A 1 207 ? 1.958 -2.871 17.493 1.00 87.56 207 ASP A C 1
ATOM 1671 O O . ASP A 1 207 ? 0.984 -3.352 18.078 1.00 87.56 207 ASP A O 1
ATOM 1675 N N . GLU A 1 208 ? 2.894 -2.166 18.115 1.00 89.88 208 GLU A N 1
ATOM 1676 C CA . GLU A 1 208 ? 2.901 -1.911 19.548 1.00 89.88 208 GLU A CA 1
ATOM 1677 C C . GLU A 1 208 ? 1.692 -1.072 19.999 1.00 89.88 208 GLU A C 1
ATOM 1679 O O . GLU A 1 208 ? 1.154 -1.295 21.084 1.00 89.88 208 GLU A O 1
ATOM 1684 N N . GLY A 1 209 ? 1.209 -0.152 19.154 1.00 91.38 209 GLY A N 1
ATOM 1685 C CA . GLY A 1 209 ? 0.029 0.669 19.451 1.00 91.38 209 GLY A CA 1
ATOM 1686 C C . GLY A 1 209 ? -1.234 -0.167 19.621 1.00 91.38 209 GLY A C 1
ATOM 1687 O O . GLY A 1 209 ? -1.950 -0.016 20.608 1.00 91.38 209 GLY A O 1
ATOM 1688 N N . THR A 1 210 ? -1.464 -1.103 18.699 1.00 92.94 210 THR A N 1
ATOM 1689 C CA . THR A 1 210 ? -2.573 -2.063 18.752 1.00 92.94 210 THR A CA 1
ATOM 1690 C C . THR A 1 210 ? -2.489 -2.938 20.000 1.00 92.94 210 THR A C 1
ATOM 1692 O O . THR A 1 210 ? -3.494 -3.115 20.689 1.00 92.94 210 THR A O 1
ATOM 1695 N N . ARG A 1 211 ? -1.295 -3.434 20.355 1.00 95.06 211 ARG A N 1
ATOM 1696 C CA . ARG A 1 211 ? -1.090 -4.194 21.598 1.00 95.06 211 ARG A CA 1
ATOM 1697 C C . ARG A 1 211 ? -1.519 -3.388 22.824 1.00 95.06 211 ARG A C 1
ATOM 1699 O O . ARG A 1 211 ? -2.287 -3.887 23.645 1.00 95.06 211 ARG A O 1
ATOM 1706 N N . LEU A 1 212 ? -1.025 -2.157 22.955 1.00 93.88 212 LEU A N 1
ATOM 1707 C CA . LEU A 1 212 ? -1.344 -1.284 24.087 1.00 93.88 212 LEU A CA 1
ATOM 1708 C C . LEU A 1 212 ? -2.834 -0.922 24.131 1.00 93.88 212 LEU A C 1
ATOM 1710 O O . LEU A 1 212 ? -3.422 -0.926 25.208 1.00 93.88 212 LEU A O 1
ATOM 1714 N N . ALA A 1 213 ? -3.453 -0.677 22.976 1.00 95.12 213 ALA A N 1
ATOM 1715 C CA . ALA A 1 213 ? -4.876 -0.378 22.882 1.00 95.12 213 ALA A CA 1
ATOM 1716 C C . ALA A 1 213 ? -5.755 -1.552 23.340 1.00 95.12 213 ALA A C 1
ATOM 1718 O O . ALA A 1 213 ? -6.707 -1.348 24.092 1.00 95.12 213 ALA A O 1
ATOM 1719 N N . ILE A 1 214 ? -5.411 -2.789 22.959 1.00 94.81 214 ILE A N 1
ATOM 1720 C CA . ILE A 1 214 ? -6.116 -3.979 23.456 1.00 94.81 214 ILE A CA 1
ATOM 1721 C C . ILE A 1 214 ? -5.935 -4.104 24.975 1.00 94.81 214 ILE A C 1
ATOM 1723 O O . ILE A 1 214 ? -6.896 -4.412 25.674 1.00 94.81 214 ILE A O 1
ATOM 1727 N N . PHE A 1 215 ? -4.744 -3.829 25.516 1.00 94.81 215 PHE A N 1
ATOM 1728 C CA . PHE A 1 215 ? -4.531 -3.863 26.967 1.00 94.81 215 PHE A CA 1
ATOM 1729 C C . PHE A 1 215 ? -5.311 -2.785 27.729 1.00 94.81 215 PHE A C 1
ATOM 1731 O O . PHE A 1 215 ? -5.829 -3.091 28.801 1.00 94.81 215 PHE A O 1
ATOM 1738 N N . ASP A 1 216 ? -5.450 -1.573 27.189 1.00 93.69 216 ASP A N 1
ATOM 1739 C CA . ASP A 1 216 ? -6.309 -0.542 27.788 1.00 93.69 216 ASP A CA 1
ATOM 1740 C C . ASP A 1 216 ? -7.781 -0.981 27.811 1.00 93.69 216 ASP A C 1
ATOM 1742 O O . ASP A 1 216 ? -8.448 -0.844 28.832 1.00 93.69 216 ASP A O 1
ATOM 1746 N N . ILE A 1 217 ? -8.265 -1.599 26.729 1.00 93.94 217 ILE A N 1
ATOM 1747 C CA . ILE A 1 217 ? -9.619 -2.171 26.649 1.00 93.94 217 ILE A CA 1
ATOM 1748 C C . ILE A 1 217 ? -9.809 -3.323 27.651 1.00 93.94 217 ILE A C 1
ATOM 1750 O O . ILE A 1 217 ? -10.848 -3.464 28.299 1.00 93.94 217 ILE A O 1
ATOM 1754 N N . LEU A 1 218 ? -8.797 -4.174 27.811 1.00 93.19 218 LEU A N 1
ATOM 1755 C CA . LEU A 1 218 ? -8.836 -5.248 28.800 1.00 93.19 218 LEU A CA 1
ATOM 1756 C C . LEU A 1 218 ? -8.835 -4.701 30.228 1.00 93.19 218 LEU A C 1
ATOM 1758 O O . LEU A 1 218 ? -9.522 -5.257 31.088 1.00 93.19 218 LEU A O 1
ATOM 1762 N N . ARG A 1 219 ? -8.086 -3.625 30.484 1.00 91.50 219 ARG A N 1
ATOM 1763 C CA . ARG A 1 219 ? -8.066 -2.947 31.781 1.00 91.50 219 ARG A CA 1
ATOM 1764 C C . ARG A 1 219 ? -9.428 -2.339 32.093 1.00 91.50 219 ARG A C 1
ATOM 1766 O O . ARG A 1 219 ? -9.957 -2.643 33.158 1.00 91.50 219 ARG A O 1
ATOM 1773 N N . SER A 1 220 ? -10.053 -1.644 31.139 1.00 91.00 220 SER A N 1
ATOM 1774 C CA . SER A 1 220 ? -11.378 -1.044 31.333 1.00 91.00 220 SER A CA 1
ATOM 1775 C C . SER A 1 220 ? -12.450 -2.081 31.688 1.00 91.00 220 SER A C 1
ATOM 1777 O O . SER A 1 220 ? -13.354 -1.795 32.465 1.00 91.00 220 SER A O 1
ATOM 1779 N N . SER A 1 221 ? -12.349 -3.316 31.180 1.00 85.56 221 SER A N 1
ATOM 1780 C CA . SER A 1 221 ? -13.291 -4.394 31.532 1.00 85.56 221 SER A CA 1
ATOM 1781 C C . SER A 1 221 ? -13.225 -4.843 33.001 1.00 85.56 221 SER A C 1
ATOM 1783 O O . SER A 1 221 ? -14.139 -5.517 33.471 1.00 85.56 221 SER A O 1
ATOM 1785 N N . GLY A 1 222 ? -12.140 -4.518 33.714 1.00 82.69 222 GLY A N 1
ATOM 1786 C CA . GLY A 1 222 ? -11.933 -4.867 35.120 1.00 82.69 222 GLY A CA 1
ATOM 1787 C C . GLY A 1 222 ? -12.151 -3.718 36.103 1.00 82.69 222 GLY A C 1
ATOM 1788 O O . GLY A 1 222 ? -12.034 -3.951 37.304 1.00 82.69 222 GLY A O 1
ATOM 1789 N N . GLU A 1 223 ? -12.432 -2.504 35.629 1.00 86.31 223 GLU A N 1
ATOM 1790 C CA . GLU A 1 223 ? -12.615 -1.345 36.502 1.00 86.31 223 GLU A CA 1
ATOM 1791 C C . GLU A 1 223 ? -14.059 -1.224 36.996 1.00 86.31 223 GLU A C 1
ATOM 1793 O O . GLU A 1 223 ? -15.016 -1.323 36.227 1.00 86.31 223 GLU A O 1
ATOM 1798 N N . SER A 1 224 ? -14.213 -0.995 38.302 1.00 79.25 224 SER A N 1
ATOM 1799 C CA . SER A 1 224 ? -15.516 -0.793 38.943 1.00 79.25 224 SER A CA 1
ATOM 1800 C C . SER A 1 224 ? -16.043 0.634 38.788 1.00 79.25 224 SER A C 1
ATOM 1802 O O . SER A 1 224 ? -17.250 0.848 38.854 1.00 79.25 224 SER A O 1
ATOM 1804 N N . GLU A 1 225 ? -15.152 1.611 38.604 1.00 88.75 225 GLU A N 1
ATOM 1805 C CA . GLU A 1 225 ? -15.517 3.017 38.447 1.00 88.75 225 GLU A CA 1
ATOM 1806 C C . GLU A 1 225 ? -15.792 3.349 36.975 1.00 88.75 225 GLU A C 1
ATOM 1808 O O . GLU A 1 225 ? -14.959 3.133 36.095 1.00 88.75 225 GLU A O 1
ATOM 1813 N N . GLU A 1 226 ? -16.969 3.911 36.699 1.00 86.19 226 GLU A N 1
ATOM 1814 C CA . GLU A 1 226 ? -17.406 4.223 35.337 1.00 86.19 226 GLU A CA 1
ATOM 1815 C C . GLU A 1 226 ? -16.551 5.304 34.660 1.00 86.19 226 GLU A C 1
ATOM 1817 O O . GLU A 1 226 ? -16.231 5.179 33.477 1.00 86.19 226 GLU A O 1
ATOM 1822 N N . ALA A 1 227 ? -16.127 6.329 35.401 1.00 87.50 227 ALA A N 1
ATOM 1823 C CA . ALA A 1 227 ? -15.281 7.394 34.867 1.00 87.50 227 ALA A CA 1
ATOM 1824 C C . ALA A 1 227 ? -13.905 6.869 34.422 1.00 87.50 227 ALA A C 1
ATOM 1826 O O . ALA A 1 227 ? -13.452 7.178 33.316 1.00 87.50 227 ALA A O 1
ATOM 1827 N N . ALA A 1 228 ? -13.272 6.036 35.250 1.00 86.94 228 ALA A N 1
ATOM 1828 C CA . ALA A 1 228 ? -11.973 5.440 34.958 1.00 86.94 228 ALA A CA 1
ATOM 1829 C C . ALA A 1 228 ? -12.065 4.448 33.775 1.00 86.94 228 ALA A C 1
ATOM 1831 O O . ALA A 1 228 ? -11.303 4.559 32.806 1.00 86.94 228 ALA A O 1
ATOM 1832 N N . ARG A 1 229 ? -13.126 3.623 33.742 1.00 91.25 229 ARG A N 1
ATOM 1833 C CA . ARG A 1 229 ? -13.446 2.739 32.610 1.00 91.25 229 ARG A CA 1
ATOM 1834 C C . ARG A 1 229 ? -13.541 3.507 31.292 1.00 91.25 229 ARG A C 1
ATOM 1836 O O . ARG A 1 229 ? -12.938 3.105 30.295 1.00 91.25 229 ARG A O 1
ATOM 1843 N N . LEU A 1 230 ? -14.313 4.596 31.262 1.00 89.12 230 LEU A N 1
ATOM 1844 C CA . LEU A 1 230 ? -14.490 5.412 30.058 1.00 89.12 230 LEU A CA 1
ATOM 1845 C C . LEU A 1 230 ? -13.184 6.091 29.637 1.00 89.12 230 LEU A C 1
ATOM 1847 O O . LEU A 1 230 ? -12.879 6.141 28.444 1.00 89.12 230 LEU A O 1
ATOM 1851 N N . GLN A 1 231 ? -12.387 6.564 30.597 1.00 90.31 231 GLN A N 1
ATOM 1852 C CA . GLN A 1 231 ? -11.088 7.167 30.318 1.00 90.31 231 GLN A CA 1
ATOM 1853 C C . GLN A 1 231 ? -10.149 6.184 29.603 1.00 90.31 231 GLN A C 1
ATOM 1855 O O . GLN A 1 231 ? -9.445 6.570 28.669 1.00 90.31 231 GLN A O 1
ATOM 1860 N N . ASP A 1 232 ? -10.147 4.918 30.009 1.00 90.25 232 ASP A N 1
ATOM 1861 C CA . ASP A 1 232 ? -9.341 3.877 29.374 1.00 90.25 232 ASP A CA 1
ATOM 1862 C C . ASP A 1 232 ? -9.844 3.488 27.982 1.00 90.25 232 ASP A C 1
ATOM 1864 O O . ASP A 1 232 ? -9.044 3.358 27.051 1.00 90.25 232 ASP A O 1
ATOM 1868 N N . ILE A 1 233 ? -11.163 3.392 27.800 1.00 91.62 233 ILE A N 1
ATOM 1869 C CA . ILE A 1 233 ? -11.773 3.097 26.494 1.00 91.62 233 ILE A CA 1
ATOM 1870 C C . ILE A 1 233 ? -11.424 4.177 25.461 1.00 91.62 233 ILE A C 1
ATOM 1872 O O . ILE A 1 233 ? -11.115 3.848 24.313 1.00 91.62 233 ILE A O 1
ATOM 1876 N N . VAL A 1 234 ? -11.449 5.455 25.860 1.00 91.25 234 VAL A N 1
ATOM 1877 C CA . VAL A 1 234 ? -11.151 6.595 24.973 1.00 91.25 234 VAL A CA 1
ATOM 1878 C C . VAL A 1 234 ? -9.652 6.715 24.664 1.00 91.25 234 VAL A C 1
ATOM 1880 O O . VAL A 1 234 ? -9.286 7.192 23.590 1.00 91.25 234 VAL A O 1
ATOM 1883 N N . LYS A 1 235 ? -8.764 6.233 25.545 1.00 92.69 235 LYS A N 1
ATOM 1884 C CA . LYS A 1 235 ? -7.311 6.202 25.281 1.00 92.69 235 LYS A CA 1
ATOM 1885 C C . LYS A 1 235 ? -6.928 5.210 24.182 1.00 92.69 235 LYS A C 1
ATOM 1887 O O . LYS A 1 235 ? -6.004 5.490 23.417 1.00 92.69 235 LYS A O 1
ATOM 1892 N N . ALA A 1 236 ? -7.624 4.076 24.084 1.00 92.69 236 ALA A N 1
ATOM 1893 C CA . ALA A 1 236 ? -7.253 2.992 23.175 1.00 92.69 236 ALA A CA 1
ATOM 1894 C C . ALA A 1 236 ? -7.175 3.416 21.687 1.00 92.69 236 ALA A C 1
ATOM 1896 O O . ALA A 1 236 ? -6.131 3.177 21.076 1.00 92.69 236 ALA A O 1
ATOM 1897 N N . PRO A 1 237 ? -8.169 4.115 21.096 1.00 91.75 237 PRO A N 1
ATOM 1898 C CA . PRO A 1 237 ? -8.062 4.634 19.731 1.00 91.75 237 PRO A CA 1
ATOM 1899 C C . PRO A 1 237 ? -6.890 5.600 19.541 1.00 91.75 237 PRO A C 1
ATOM 1901 O O . PRO A 1 237 ? -6.178 5.515 18.541 1.00 91.75 237 PRO A O 1
ATOM 1904 N N . GLY A 1 238 ? -6.655 6.478 20.524 1.00 90.81 238 GLY A N 1
ATOM 1905 C CA . GLY A 1 238 ? -5.556 7.442 20.503 1.00 90.81 238 GLY A CA 1
ATOM 1906 C C . GLY A 1 238 ? -4.189 6.770 20.370 1.00 90.81 238 GLY A C 1
ATOM 1907 O O . GLY A 1 238 ? -3.377 7.204 19.557 1.00 90.81 238 GLY A O 1
ATOM 1908 N N . ARG A 1 239 ? -3.955 5.653 21.073 1.00 91.69 239 ARG A N 1
ATOM 1909 C CA . ARG A 1 239 ? -2.680 4.914 20.992 1.00 91.69 239 ARG A CA 1
ATOM 1910 C C . ARG A 1 239 ? -2.408 4.298 19.627 1.00 91.69 239 ARG A C 1
ATOM 1912 O O . ARG A 1 239 ? -1.263 4.297 19.175 1.00 91.69 239 ARG A O 1
ATOM 1919 N N . VAL A 1 240 ? -3.430 3.750 18.970 1.00 90.88 240 VAL A N 1
ATOM 1920 C CA . VAL A 1 240 ? -3.249 3.159 17.634 1.00 90.88 240 VAL A CA 1
ATOM 1921 C C . VAL A 1 240 ? -2.984 4.257 16.604 1.00 90.88 240 VAL A C 1
ATOM 1923 O O . VAL A 1 240 ? -2.130 4.089 15.733 1.00 90.88 240 VAL A O 1
ATOM 1926 N N . LEU A 1 241 ? -3.655 5.405 16.735 1.00 90.25 241 LEU A N 1
ATOM 1927 C CA . LEU A 1 241 ? -3.412 6.575 15.888 1.00 90.25 241 LEU A CA 1
ATOM 1928 C C . LEU A 1 241 ? -1.996 7.136 16.080 1.00 90.25 241 LEU A C 1
ATOM 1930 O O . LEU A 1 241 ? -1.292 7.335 15.091 1.00 90.25 241 LEU A O 1
ATOM 1934 N N . GLU A 1 242 ? -1.549 7.312 17.326 1.00 90.62 242 GLU A N 1
ATOM 1935 C CA . GLU A 1 242 ? -0.192 7.776 17.647 1.00 90.62 242 GLU A CA 1
ATOM 1936 C C . GLU A 1 242 ? 0.874 6.806 17.113 1.00 90.62 242 GLU A C 1
ATOM 1938 O O . GLU A 1 242 ? 1.841 7.220 16.470 1.00 90.62 242 GLU A O 1
ATOM 1943 N N . SER A 1 243 ? 0.675 5.495 17.294 1.00 88.38 243 SER A N 1
ATOM 1944 C CA . SER A 1 243 ? 1.581 4.489 16.729 1.00 88.38 243 SER A CA 1
ATOM 1945 C C . SER A 1 243 ? 1.616 4.549 15.201 1.00 88.38 243 SER A C 1
ATOM 1947 O O . SER A 1 243 ? 2.691 4.512 14.598 1.00 88.38 243 SER A O 1
ATOM 1949 N N . SER A 1 244 ? 0.458 4.705 14.554 1.00 85.25 244 SER A N 1
ATOM 1950 C CA . SER A 1 244 ? 0.371 4.862 13.101 1.00 85.25 244 SER A CA 1
ATOM 1951 C C . SER A 1 244 ? 1.124 6.106 12.615 1.00 85.25 244 SER A C 1
ATOM 1953 O O . SER A 1 244 ? 1.847 6.035 11.619 1.00 85.25 244 SER A O 1
ATOM 1955 N N . GLU A 1 245 ? 1.026 7.232 13.326 1.00 86.50 245 GLU A N 1
ATOM 1956 C CA . GLU A 1 245 ? 1.780 8.452 13.017 1.00 86.50 245 GLU A CA 1
ATOM 1957 C C . GLU A 1 245 ? 3.295 8.237 13.160 1.00 86.50 245 GLU A C 1
ATOM 1959 O O . GLU A 1 245 ? 4.068 8.563 12.251 1.00 86.50 245 GLU A O 1
ATOM 1964 N N . LEU A 1 246 ? 3.735 7.621 14.262 1.00 86.75 246 LEU A N 1
ATOM 1965 C CA . LEU A 1 246 ? 5.145 7.295 14.490 1.00 86.75 246 LEU A CA 1
ATOM 1966 C C . LEU A 1 246 ? 5.694 6.372 13.396 1.00 86.75 246 LEU A C 1
ATOM 1968 O O . LEU A 1 246 ? 6.800 6.586 12.885 1.00 86.75 246 LEU A O 1
ATOM 1972 N N . GLN A 1 247 ? 4.921 5.366 12.993 1.00 82.81 247 GLN A N 1
ATOM 1973 C CA . GLN A 1 247 ? 5.290 4.458 11.913 1.00 82.81 247 GLN A CA 1
ATOM 1974 C C . GLN A 1 247 ? 5.334 5.154 10.556 1.00 82.81 247 GLN A C 1
ATOM 1976 O O . GLN A 1 247 ? 6.271 4.921 9.788 1.00 82.81 247 GLN A O 1
ATOM 1981 N N . LEU A 1 248 ? 4.369 6.029 10.264 1.00 83.69 248 LEU A N 1
ATOM 1982 C CA . LEU A 1 248 ? 4.366 6.860 9.065 1.00 83.69 248 LEU A CA 1
ATOM 1983 C C . LEU A 1 248 ? 5.640 7.708 9.008 1.00 83.69 248 LEU A C 1
ATOM 1985 O O . LEU A 1 248 ? 6.363 7.654 8.015 1.00 83.69 248 LEU A O 1
ATOM 1989 N N . LYS A 1 249 ? 5.977 8.410 10.095 1.00 85.38 249 LYS A N 1
ATOM 1990 C CA . LYS A 1 249 ? 7.195 9.226 10.194 1.00 85.38 249 LYS A CA 1
ATOM 1991 C C . LYS A 1 249 ? 8.459 8.390 9.998 1.00 85.38 249 LYS A C 1
ATOM 1993 O O . LYS A 1 249 ? 9.338 8.769 9.224 1.00 85.38 249 LYS A O 1
ATOM 1998 N N . LYS A 1 250 ? 8.540 7.220 10.641 1.00 85.06 250 LYS A N 1
ATOM 1999 C CA . LYS A 1 250 ? 9.667 6.287 10.486 1.00 85.06 250 LYS A CA 1
ATOM 2000 C C . LYS A 1 250 ? 9.812 5.820 9.035 1.00 85.06 250 LYS A C 1
ATOM 2002 O O . LYS A 1 250 ? 10.921 5.845 8.511 1.00 85.06 250 LYS A O 1
ATOM 2007 N N . ARG A 1 251 ? 8.713 5.441 8.372 1.00 79.75 251 ARG A N 1
ATOM 2008 C CA . ARG A 1 251 ? 8.706 4.998 6.964 1.00 79.75 251 ARG A CA 1
ATOM 2009 C C . ARG A 1 251 ? 9.047 6.129 5.995 1.00 79.75 251 ARG A C 1
ATOM 2011 O O . ARG A 1 251 ? 9.788 5.914 5.046 1.00 79.75 251 ARG A O 1
ATOM 2018 N N . LEU A 1 252 ? 8.555 7.344 6.229 1.00 83.31 252 LEU A N 1
ATOM 2019 C CA . LEU A 1 252 ? 8.925 8.501 5.411 1.00 83.31 252 LEU A CA 1
ATOM 2020 C C . LEU A 1 252 ? 10.427 8.784 5.516 1.00 83.31 252 LEU A C 1
ATOM 2022 O O . LEU A 1 252 ? 11.093 8.941 4.494 1.00 83.31 252 LEU A O 1
ATOM 2026 N N . ASN A 1 253 ? 10.986 8.738 6.727 1.00 85.44 253 ASN A N 1
ATOM 2027 C CA . ASN A 1 253 ? 12.419 8.937 6.940 1.00 85.44 253 ASN A CA 1
ATOM 2028 C C . ASN A 1 253 ? 13.280 7.857 6.264 1.00 85.44 253 ASN A C 1
ATOM 2030 O O . ASN A 1 253 ? 14.331 8.178 5.711 1.00 85.44 253 ASN A O 1
ATOM 2034 N N . THR A 1 254 ? 12.841 6.592 6.245 1.00 83.75 254 THR A N 1
ATOM 2035 C CA . THR A 1 254 ? 13.582 5.520 5.553 1.00 83.75 254 THR A CA 1
ATOM 2036 C C . THR A 1 254 ? 13.526 5.630 4.030 1.00 83.75 254 THR A C 1
ATOM 2038 O O . THR A 1 254 ? 14.389 5.066 3.359 1.00 83.75 254 THR A O 1
ATOM 2041 N N . LEU A 1 255 ? 12.561 6.367 3.470 1.00 82.75 255 LEU A N 1
ATOM 2042 C CA . LEU A 1 255 ? 12.452 6.613 2.029 1.00 82.75 255 LEU A CA 1
ATOM 2043 C C . LEU A 1 255 ? 13.315 7.786 1.551 1.00 82.75 255 LEU A C 1
ATOM 2045 O O . LEU A 1 255 ? 13.735 7.786 0.391 1.00 82.75 255 LEU A O 1
ATOM 2049 N N . LEU A 1 256 ? 13.610 8.759 2.419 1.00 84.62 256 LEU A N 1
ATOM 2050 C CA . LEU A 1 256 ? 14.385 9.951 2.054 1.00 84.62 256 LEU A CA 1
ATOM 2051 C C . LEU A 1 256 ? 15.791 9.592 1.571 1.00 84.62 256 LEU A C 1
ATOM 2053 O O . LEU A 1 256 ? 16.163 9.965 0.462 1.00 84.62 256 LEU A O 1
ATOM 2057 N N . MET A 1 257 ? 16.549 8.825 2.361 1.00 85.56 257 MET A N 1
ATOM 2058 C CA . MET A 1 257 ? 17.950 8.518 2.043 1.00 85.56 257 MET A CA 1
ATOM 2059 C C . MET A 1 257 ? 18.097 7.772 0.707 1.00 85.56 257 MET A C 1
ATOM 2061 O O . MET A 1 257 ? 18.786 8.292 -0.169 1.00 85.56 257 MET A O 1
ATOM 2065 N N . PRO A 1 258 ? 17.403 6.642 0.457 1.00 84.44 258 PRO A N 1
ATOM 2066 C CA . PRO A 1 258 ? 17.487 5.957 -0.831 1.00 84.44 258 PRO A CA 1
ATOM 2067 C C . PRO A 1 258 ? 17.047 6.822 -2.014 1.00 84.44 258 PRO A C 1
ATOM 2069 O O . PRO A 1 258 ? 17.629 6.717 -3.089 1.00 84.44 258 PRO A O 1
ATOM 2072 N N . THR A 1 259 ? 16.034 7.676 -1.833 1.00 85.38 259 THR A N 1
ATOM 2073 C CA . THR A 1 259 ? 15.549 8.563 -2.901 1.00 85.38 259 THR A CA 1
ATOM 2074 C C . THR A 1 259 ? 16.583 9.633 -3.238 1.00 85.38 259 THR A C 1
ATOM 2076 O O . THR A 1 259 ? 16.855 9.859 -4.414 1.00 85.38 259 THR A O 1
ATOM 2079 N N . MET A 1 260 ? 17.203 10.247 -2.227 1.00 86.19 260 MET A N 1
ATOM 2080 C CA . MET A 1 260 ? 18.283 11.219 -2.414 1.00 86.19 260 MET A CA 1
ATOM 2081 C C . MET A 1 260 ? 19.495 10.569 -3.080 1.00 86.19 260 MET A C 1
ATOM 2083 O O . MET A 1 260 ? 20.002 11.082 -4.073 1.00 86.19 260 MET A O 1
ATOM 2087 N N . THR A 1 261 ? 19.910 9.400 -2.589 1.00 86.81 261 THR A N 1
ATOM 2088 C CA . THR A 1 261 ? 20.972 8.585 -3.184 1.00 86.81 261 THR A CA 1
ATOM 2089 C C . THR A 1 261 ? 20.685 8.301 -4.655 1.00 86.81 261 THR A C 1
ATOM 2091 O O . THR A 1 261 ? 21.518 8.582 -5.510 1.00 86.81 261 THR A O 1
ATOM 2094 N N . PHE A 1 262 ? 19.494 7.802 -4.975 1.00 85.00 262 PHE A N 1
ATOM 2095 C CA . PHE A 1 262 ? 19.112 7.498 -6.348 1.00 85.00 262 PHE A CA 1
ATOM 2096 C C . PHE A 1 262 ? 19.047 8.747 -7.235 1.00 85.00 262 PHE A C 1
ATOM 2098 O O . PHE A 1 262 ? 19.470 8.696 -8.383 1.00 85.00 262 PHE A O 1
ATOM 2105 N N . MET A 1 263 ? 18.572 9.880 -6.715 1.00 85.56 263 MET A N 1
ATOM 2106 C CA . MET A 1 263 ? 18.540 11.143 -7.455 1.00 85.56 263 MET A CA 1
ATOM 2107 C C . MET A 1 263 ? 19.951 11.650 -7.773 1.00 85.56 263 MET A C 1
ATOM 2109 O O . MET A 1 263 ? 20.206 12.064 -8.901 1.00 85.56 263 MET A O 1
ATOM 2113 N N . VAL A 1 264 ? 20.872 11.577 -6.806 1.00 90.12 264 VAL A N 1
ATOM 2114 C CA . VAL A 1 264 ? 22.272 11.998 -6.970 1.00 90.12 264 VAL A CA 1
ATOM 2115 C C . VAL A 1 264 ? 23.030 11.050 -7.897 1.00 90.12 264 VAL A C 1
ATOM 2117 O O . VAL A 1 264 ? 23.657 11.501 -8.847 1.00 90.12 264 VAL A O 1
ATOM 2120 N N . PHE A 1 265 ? 22.960 9.736 -7.678 1.00 85.94 265 PHE A N 1
ATOM 2121 C CA . PHE A 1 265 ? 23.646 8.773 -8.544 1.00 85.94 265 PHE A CA 1
ATOM 2122 C C . PHE A 1 265 ? 23.013 8.685 -9.930 1.00 85.94 265 PHE A C 1
ATOM 2124 O O . PHE A 1 265 ? 23.729 8.540 -10.915 1.00 85.94 265 PHE A O 1
ATOM 2131 N N . GLY A 1 266 ? 21.690 8.803 -10.025 1.00 83.38 266 GLY A N 1
ATOM 2132 C CA . GLY A 1 266 ? 20.974 8.837 -11.295 1.00 83.38 266 GLY A CA 1
ATOM 2133 C C . GLY A 1 266 ? 21.348 10.065 -12.118 1.00 83.38 266 GLY A C 1
ATOM 2134 O O . GLY A 1 266 ? 21.657 9.929 -13.299 1.00 83.38 266 GLY A O 1
ATOM 2135 N N . SER A 1 267 ? 21.399 11.251 -11.502 1.00 85.12 267 SER A N 1
ATOM 2136 C CA . SER A 1 267 ? 21.843 12.462 -12.198 1.00 85.12 267 SER A CA 1
ATOM 2137 C C . SER A 1 267 ? 23.320 12.382 -12.582 1.00 85.12 267 SER A C 1
ATOM 2139 O O . SER A 1 267 ? 23.655 12.678 -13.725 1.00 85.12 267 SER A O 1
ATOM 2141 N N . LEU A 1 268 ? 24.190 11.894 -11.691 1.00 87.88 268 LEU A N 1
ATOM 2142 C CA . LEU A 1 268 ? 25.612 11.707 -11.979 1.00 87.88 268 LEU A CA 1
ATOM 2143 C C . LEU A 1 268 ? 25.841 10.686 -13.100 1.00 87.88 268 LEU A C 1
ATOM 2145 O O . LEU A 1 268 ? 26.717 10.890 -13.932 1.00 87.88 268 LEU A O 1
ATOM 2149 N N . ALA A 1 269 ? 25.039 9.621 -13.169 1.00 81.81 269 ALA A N 1
ATOM 2150 C CA . ALA A 1 269 ? 25.099 8.639 -14.248 1.00 81.81 269 ALA A CA 1
ATOM 2151 C C . ALA A 1 269 ? 24.682 9.247 -15.594 1.00 81.81 269 ALA A C 1
ATOM 2153 O O . ALA A 1 269 ? 25.357 9.014 -16.592 1.00 81.81 269 ALA A O 1
ATOM 2154 N N . ILE A 1 270 ? 23.618 10.059 -15.629 1.00 82.44 270 ILE A N 1
ATOM 2155 C CA . ILE A 1 270 ? 23.188 10.767 -16.846 1.00 82.44 270 ILE A CA 1
ATOM 2156 C C . ILE A 1 270 ? 24.259 11.775 -17.281 1.00 82.44 270 ILE A C 1
ATOM 2158 O O . ILE A 1 270 ? 24.660 11.780 -18.442 1.00 82.44 270 ILE A O 1
ATOM 2162 N N . VAL A 1 271 ? 24.752 12.601 -16.353 1.00 85.06 271 VAL A N 1
ATOM 2163 C CA . VAL A 1 271 ? 25.793 13.605 -16.622 1.00 85.06 271 VAL A CA 1
ATOM 2164 C C . VAL A 1 271 ? 27.104 12.937 -17.031 1.00 85.06 271 VAL A C 1
ATOM 2166 O O . VAL A 1 271 ? 27.752 13.404 -17.957 1.00 85.06 271 VAL A O 1
ATOM 2169 N N . GLY A 1 272 ? 27.480 11.825 -16.404 1.00 82.44 272 GLY A N 1
ATOM 2170 C CA . GLY A 1 272 ? 28.662 11.052 -16.770 1.00 82.44 272 GLY A CA 1
ATOM 2171 C C . GLY A 1 272 ? 28.526 10.427 -18.156 1.00 82.44 272 GLY A C 1
ATOM 2172 O O . GLY A 1 272 ? 29.408 10.598 -18.990 1.00 82.44 272 GLY A O 1
ATOM 2173 N N . ALA A 1 273 ? 27.405 9.759 -18.438 1.00 74.81 273 ALA A N 1
ATOM 2174 C CA . ALA A 1 273 ? 27.180 9.097 -19.720 1.00 74.81 273 ALA A CA 1
ATOM 2175 C C . ALA A 1 273 ? 27.080 10.093 -20.885 1.00 74.81 273 ALA A C 1
ATOM 2177 O O . ALA A 1 273 ? 27.716 9.894 -21.914 1.00 74.81 273 ALA A O 1
ATOM 2178 N N . ILE A 1 274 ? 26.306 11.171 -20.728 1.00 76.69 274 ILE A N 1
ATOM 2179 C CA . ILE A 1 274 ? 26.103 12.175 -21.783 1.00 76.69 274 ILE A CA 1
ATOM 2180 C C . ILE A 1 274 ? 27.292 13.138 -21.849 1.00 76.69 274 ILE A C 1
ATOM 2182 O O . ILE A 1 274 ? 27.794 13.431 -22.931 1.00 76.69 274 ILE A O 1
ATOM 2186 N N . GLY A 1 275 ? 27.760 13.623 -20.700 1.00 79.06 275 GLY A N 1
ATOM 2187 C CA . GLY A 1 275 ? 28.786 14.661 -20.609 1.00 79.06 275 GLY A CA 1
ATOM 2188 C C . GLY A 1 275 ? 30.196 14.178 -20.940 1.00 79.06 275 GLY A C 1
ATOM 2189 O O . GLY A 1 275 ? 30.965 14.943 -21.513 1.00 79.06 275 GLY A O 1
ATOM 2190 N N . LEU A 1 276 ? 30.541 12.917 -20.647 1.00 79.94 276 LEU A N 1
ATOM 2191 C CA . LEU A 1 276 ? 31.845 12.353 -21.027 1.00 79.94 276 LEU A CA 1
ATOM 2192 C C . LEU A 1 276 ? 31.843 11.741 -22.433 1.00 79.94 276 LEU A C 1
ATOM 2194 O O . LEU A 1 276 ? 32.914 11.462 -22.971 1.00 79.94 276 LEU A O 1
ATOM 2198 N N . SER A 1 277 ? 30.673 11.577 -23.064 1.00 74.44 277 SER A N 1
ATOM 2199 C CA . SER A 1 277 ? 30.563 11.021 -24.420 1.00 74.44 277 SER A CA 1
ATOM 2200 C C . SER A 1 277 ? 31.459 11.735 -25.449 1.00 74.44 277 SER A C 1
ATOM 2202 O O . SER A 1 277 ? 32.135 11.035 -26.205 1.00 74.44 277 SER A O 1
ATOM 2204 N N . PRO A 1 278 ? 31.547 13.083 -25.494 1.00 75.56 278 PRO A N 1
ATOM 2205 C CA . PRO A 1 278 ? 32.437 13.771 -26.432 1.00 75.56 278 PRO A CA 1
ATOM 2206 C C . PRO A 1 278 ? 33.920 13.506 -26.147 1.00 75.56 278 PRO A C 1
ATOM 2208 O O . PRO A 1 278 ? 34.715 13.387 -27.075 1.00 75.56 278 PRO A O 1
ATOM 2211 N N . VAL A 1 279 ? 34.293 13.372 -24.869 1.00 80.25 279 VAL A N 1
ATOM 2212 C CA . VAL A 1 279 ? 35.675 13.103 -24.440 1.00 80.25 279 VAL A CA 1
ATOM 2213 C C . VAL A 1 279 ? 36.121 11.719 -24.897 1.00 80.25 279 VAL A C 1
ATOM 2215 O O . VAL A 1 279 ? 37.205 11.577 -25.454 1.00 80.25 279 VAL A O 1
ATOM 2218 N N . PHE A 1 280 ? 35.267 10.707 -24.742 1.00 74.56 280 PHE A N 1
ATOM 2219 C CA . PHE A 1 280 ? 35.552 9.366 -25.252 1.00 74.56 280 PHE A CA 1
ATOM 2220 C C . PHE A 1 280 ? 35.671 9.335 -26.781 1.00 74.56 280 PHE A C 1
ATOM 2222 O O . PHE A 1 280 ? 36.553 8.654 -27.305 1.00 74.56 280 PHE A O 1
ATOM 2229 N N . GLY A 1 281 ? 34.853 10.131 -27.480 1.00 72.12 281 GLY A N 1
ATOM 2230 C CA . GLY A 1 281 ? 34.984 10.342 -28.922 1.00 72.12 281 GLY A CA 1
ATOM 2231 C C . GLY A 1 281 ? 36.336 10.951 -29.312 1.00 72.12 281 GLY A C 1
ATOM 2232 O O . GLY A 1 281 ? 36.970 10.473 -30.249 1.00 72.12 281 GLY A O 1
ATOM 2233 N N . MET A 1 282 ? 36.824 11.946 -28.559 1.00 76.38 282 MET A N 1
ATOM 2234 C CA . MET A 1 282 ? 38.133 12.576 -28.798 1.00 76.38 282 MET A CA 1
ATOM 2235 C C . MET A 1 282 ? 39.322 11.639 -28.543 1.00 76.38 282 MET A C 1
ATOM 2237 O O . MET A 1 282 ? 40.329 11.743 -29.235 1.00 76.38 282 MET A O 1
ATOM 2241 N N . ILE A 1 283 ? 39.217 10.711 -27.585 1.00 81.19 283 ILE A N 1
ATOM 2242 C CA . ILE A 1 283 ? 40.282 9.738 -27.261 1.00 81.19 283 ILE A CA 1
ATOM 2243 C C . ILE A 1 283 ? 40.384 8.629 -28.335 1.00 81.19 283 ILE A C 1
ATOM 2245 O O . ILE A 1 283 ? 41.296 7.806 -28.304 1.00 81.19 283 ILE A O 1
ATOM 2249 N N . GLY A 1 284 ? 39.478 8.597 -29.320 1.00 65.00 284 GLY A N 1
ATOM 2250 C CA . GLY A 1 284 ? 39.478 7.578 -30.375 1.00 65.00 284 GLY A CA 1
ATOM 2251 C C . GLY A 1 284 ? 38.942 6.222 -29.908 1.00 65.00 284 GLY A C 1
ATOM 2252 O O . GLY A 1 284 ? 39.066 5.224 -30.617 1.00 65.00 284 GLY A O 1
ATOM 2253 N N . LEU A 1 285 ? 38.308 6.175 -28.732 1.00 64.62 285 LEU A N 1
ATOM 2254 C CA . LEU A 1 285 ? 37.589 5.006 -28.240 1.00 64.62 285 LEU A CA 1
ATOM 2255 C C . LEU A 1 285 ? 36.259 4.886 -29.003 1.00 64.62 285 LEU A C 1
ATOM 2257 O O . LEU A 1 285 ? 35.206 5.285 -28.514 1.00 64.62 285 LEU A O 1
ATOM 2261 N N . GLN A 1 286 ? 36.295 4.298 -30.202 1.00 61.50 286 GLN A N 1
ATOM 2262 C CA . GLN A 1 286 ? 35.109 4.019 -31.033 1.00 61.50 286 GLN A CA 1
ATOM 2263 C C . GLN A 1 286 ? 34.156 2.958 -30.436 1.00 61.50 286 GLN A C 1
ATOM 2265 O O . GLN A 1 286 ? 33.194 2.553 -31.079 1.00 61.50 286 GLN A O 1
ATOM 2270 N N . PHE A 1 287 ? 34.380 2.512 -29.194 1.00 56.12 287 PHE A N 1
ATOM 2271 C CA . PHE A 1 287 ? 33.521 1.555 -28.487 1.00 56.12 287 PHE A CA 1
ATOM 2272 C C . PHE A 1 287 ? 32.111 2.098 -28.188 1.00 56.12 287 PHE A C 1
ATOM 2274 O O . PHE A 1 287 ? 31.214 1.327 -27.845 1.00 56.12 287 PHE A O 1
ATOM 2281 N N . ILE A 1 288 ? 31.901 3.412 -28.313 1.00 62.75 288 ILE A N 1
ATOM 2282 C CA . ILE A 1 288 ? 30.613 4.070 -28.073 1.00 62.75 288 ILE A CA 1
ATOM 2283 C C . ILE A 1 288 ? 29.855 4.192 -29.399 1.00 62.75 288 ILE A C 1
ATOM 2285 O O . ILE A 1 288 ? 29.761 5.260 -29.997 1.00 62.75 288 ILE A O 1
ATOM 2289 N N . ASP A 1 289 ? 29.324 3.064 -29.863 1.00 67.50 289 ASP A N 1
ATOM 2290 C CA . ASP A 1 289 ? 28.355 3.031 -30.960 1.00 67.50 289 ASP A CA 1
ATOM 2291 C C . ASP A 1 289 ? 26.979 3.526 -30.460 1.00 67.50 289 ASP A C 1
ATOM 2293 O O . ASP A 1 289 ? 26.656 3.426 -29.269 1.00 67.50 289 ASP A O 1
ATOM 2297 N N . LEU A 1 290 ? 26.116 4.006 -31.360 1.00 68.94 290 LEU A N 1
ATOM 2298 C CA . LEU A 1 290 ? 24.754 4.461 -31.030 1.00 68.94 290 LEU A CA 1
ATOM 2299 C C . LEU A 1 290 ? 23.964 3.378 -30.270 1.00 68.94 290 LEU A C 1
ATOM 2301 O O . LEU A 1 290 ? 23.153 3.677 -29.391 1.00 68.94 290 LEU A O 1
ATOM 2305 N N . LYS A 1 291 ? 24.253 2.105 -30.567 1.00 72.75 291 LYS A N 1
ATOM 2306 C CA . LYS A 1 291 ? 23.684 0.925 -29.901 1.00 72.75 291 LYS A CA 1
ATOM 2307 C C . LYS A 1 291 ? 24.050 0.857 -28.416 1.00 72.75 291 LYS A C 1
ATOM 2309 O O . LYS A 1 291 ? 23.194 0.521 -27.602 1.00 72.75 291 LYS A O 1
ATOM 2314 N N . PHE A 1 292 ? 25.285 1.211 -28.052 1.00 72.50 292 PHE A N 1
ATOM 2315 C CA . PHE A 1 292 ? 25.731 1.252 -26.657 1.00 72.50 292 PHE A CA 1
ATOM 2316 C C . PHE A 1 292 ? 25.005 2.359 -25.886 1.00 72.50 292 PHE A C 1
ATOM 2318 O O . PHE A 1 292 ? 24.495 2.112 -24.794 1.00 72.50 292 PHE A O 1
ATOM 2325 N N . PHE A 1 293 ? 24.868 3.551 -26.477 1.00 72.44 293 PHE A N 1
ATOM 2326 C CA . PHE A 1 293 ? 24.129 4.651 -25.852 1.00 72.44 293 PHE A CA 1
ATOM 2327 C C . PHE A 1 293 ? 22.643 4.316 -25.665 1.00 72.44 293 PHE A C 1
ATOM 2329 O O . PHE A 1 293 ? 22.089 4.519 -24.584 1.00 72.44 293 PHE A O 1
ATOM 2336 N N . ALA A 1 294 ? 22.007 3.731 -26.686 1.00 74.25 294 ALA A N 1
ATOM 2337 C CA . ALA A 1 294 ? 20.625 3.264 -26.601 1.00 74.25 294 ALA A CA 1
ATOM 2338 C C . ALA A 1 294 ? 20.441 2.204 -25.499 1.00 74.25 294 ALA A C 1
ATOM 2340 O O . ALA A 1 294 ? 19.446 2.233 -24.774 1.00 74.25 294 ALA A O 1
ATOM 2341 N N . LEU A 1 295 ? 21.417 1.307 -25.327 1.00 74.75 295 LEU A N 1
ATOM 2342 C CA . LEU A 1 295 ? 21.407 0.288 -24.280 1.00 74.75 295 LEU A CA 1
ATOM 2343 C C . LEU A 1 295 ? 21.553 0.904 -22.886 1.00 74.75 295 LEU A C 1
ATOM 2345 O O . LEU A 1 295 ? 20.758 0.588 -22.004 1.00 74.75 295 LEU A O 1
ATOM 2349 N N . VAL A 1 296 ? 22.513 1.811 -22.681 1.00 76.12 296 VAL A N 1
ATOM 2350 C CA . VAL A 1 296 ? 22.686 2.518 -21.400 1.00 76.12 296 VAL A CA 1
ATOM 2351 C C . VAL A 1 296 ? 21.424 3.306 -21.048 1.00 76.12 296 VAL A C 1
ATOM 2353 O O . VAL A 1 296 ? 20.946 3.216 -19.917 1.00 76.12 296 VAL A O 1
ATOM 2356 N N . ALA A 1 297 ? 20.828 4.006 -22.017 1.00 76.88 297 ALA A N 1
ATOM 2357 C CA . ALA A 1 297 ? 19.569 4.719 -21.826 1.00 76.88 297 ALA A CA 1
ATOM 2358 C C . ALA A 1 297 ? 18.420 3.767 -21.448 1.00 76.88 297 ALA A C 1
ATOM 2360 O O . ALA A 1 297 ? 17.683 4.041 -20.500 1.00 76.88 297 ALA A O 1
ATOM 2361 N N . ALA A 1 298 ? 18.293 2.622 -22.127 1.00 80.56 298 ALA A N 1
ATOM 2362 C CA . ALA A 1 298 ? 17.278 1.617 -21.817 1.00 80.56 298 ALA A CA 1
ATOM 2363 C C . ALA A 1 298 ? 17.461 1.020 -20.412 1.00 80.56 298 ALA A C 1
ATOM 2365 O O . ALA A 1 298 ? 16.492 0.936 -19.657 1.00 80.56 298 ALA A O 1
ATOM 2366 N N . VAL A 1 299 ? 18.691 0.659 -20.023 1.00 78.94 299 VAL A N 1
ATOM 2367 C CA . VAL A 1 299 ? 19.010 0.172 -18.667 1.00 78.94 299 VAL A CA 1
ATOM 2368 C C . VAL A 1 299 ? 18.660 1.223 -17.623 1.00 78.94 299 VAL A C 1
ATOM 2370 O O . VAL A 1 299 ? 18.054 0.892 -16.606 1.00 78.94 299 VAL A O 1
ATOM 2373 N N . LEU A 1 300 ? 19.003 2.487 -17.873 1.00 81.06 300 LEU A N 1
ATOM 2374 C CA . LEU A 1 300 ? 18.731 3.582 -16.950 1.00 81.06 300 LEU A CA 1
ATOM 2375 C C . LEU A 1 300 ? 17.224 3.800 -16.781 1.00 81.06 300 LEU A C 1
ATOM 2377 O O . LEU A 1 300 ? 16.752 3.893 -15.651 1.00 81.06 300 LEU A O 1
ATOM 2381 N N . VAL A 1 301 ? 16.453 3.795 -17.873 1.00 82.88 301 VAL A N 1
ATOM 2382 C CA . VAL A 1 301 ? 14.984 3.905 -17.829 1.00 82.88 301 VAL A CA 1
ATOM 2383 C C . VAL A 1 301 ? 14.361 2.715 -17.099 1.00 82.88 301 VAL A C 1
ATOM 2385 O O . VAL A 1 301 ? 13.500 2.909 -16.243 1.00 82.88 301 VAL A O 1
ATOM 2388 N N . ILE A 1 302 ? 14.803 1.486 -17.384 1.00 82.44 302 ILE A N 1
ATOM 2389 C CA . ILE A 1 302 ? 14.310 0.276 -16.709 1.00 82.44 302 ILE A CA 1
ATOM 2390 C C . ILE A 1 302 ? 14.632 0.333 -15.212 1.00 82.44 302 ILE A C 1
ATOM 2392 O O . ILE A 1 302 ? 13.742 0.125 -14.387 1.00 82.44 302 ILE A O 1
ATOM 2396 N N . SER A 1 303 ? 15.872 0.674 -14.856 1.00 79.19 303 SER A N 1
ATOM 2397 C CA . SER A 1 303 ? 16.314 0.861 -13.472 1.00 79.19 303 SER A CA 1
ATOM 2398 C C . SER A 1 303 ? 15.480 1.929 -12.765 1.00 79.19 303 SER A C 1
ATOM 2400 O O . SER A 1 303 ? 14.992 1.703 -11.660 1.00 79.19 303 SER A O 1
ATOM 2402 N N . PHE A 1 304 ? 15.210 3.052 -13.436 1.00 82.88 304 PHE A N 1
ATOM 2403 C CA . PHE A 1 304 ? 14.362 4.119 -12.917 1.00 82.88 304 PHE A CA 1
ATOM 2404 C C . PHE A 1 304 ? 12.922 3.664 -12.687 1.00 82.88 304 PHE A C 1
ATOM 2406 O O . PHE A 1 304 ? 12.361 3.919 -11.621 1.00 82.88 304 PHE A O 1
ATOM 2413 N N . LEU A 1 305 ? 12.318 2.956 -13.641 1.00 83.25 305 LEU A N 1
ATOM 2414 C CA . LEU A 1 305 ? 10.959 2.430 -13.500 1.00 83.25 305 LEU A CA 1
ATOM 2415 C C . LEU A 1 305 ? 10.864 1.411 -12.362 1.00 83.25 305 LEU A C 1
ATOM 2417 O O . LEU A 1 305 ? 9.920 1.449 -11.571 1.00 83.25 305 LEU A O 1
ATOM 2421 N N . LEU A 1 306 ? 11.852 0.529 -12.234 1.00 81.06 306 LEU A N 1
ATOM 2422 C CA . LEU A 1 306 ? 11.918 -0.454 -11.155 1.00 81.06 306 LEU A CA 1
ATOM 2423 C C . LEU A 1 306 ? 12.114 0.201 -9.799 1.00 81.06 306 LEU A C 1
ATOM 2425 O O . LEU A 1 306 ? 11.400 -0.123 -8.856 1.00 81.06 306 LEU A O 1
ATOM 2429 N N . PHE A 1 307 ? 13.028 1.159 -9.706 1.00 82.12 307 PHE A N 1
ATOM 2430 C CA . PHE A 1 307 ? 13.241 1.919 -8.488 1.00 82.12 307 PHE A CA 1
ATOM 2431 C C . PHE A 1 307 ? 11.978 2.686 -8.088 1.00 82.12 307 PHE A C 1
ATOM 2433 O O . PHE A 1 307 ? 11.536 2.600 -6.945 1.00 82.12 307 PHE A O 1
ATOM 2440 N N . THR A 1 308 ? 11.339 3.371 -9.038 1.00 80.19 308 THR A N 1
ATOM 2441 C CA . THR A 1 308 ? 10.114 4.140 -8.786 1.00 80.19 308 THR A CA 1
ATOM 2442 C C . THR A 1 308 ? 8.967 3.235 -8.350 1.00 80.19 308 THR A C 1
ATOM 2444 O O . THR A 1 308 ? 8.262 3.551 -7.392 1.00 80.19 308 THR A O 1
ATOM 2447 N N . THR A 1 309 ? 8.785 2.083 -8.998 1.00 78.25 309 THR A N 1
ATOM 2448 C CA . THR A 1 309 ? 7.746 1.119 -8.605 1.00 78.25 309 THR A CA 1
ATOM 2449 C C . THR A 1 309 ? 8.047 0.458 -7.261 1.00 78.25 309 THR A C 1
ATOM 2451 O O . THR A 1 309 ? 7.133 0.285 -6.455 1.00 78.25 309 THR A O 1
ATOM 2454 N N . TYR A 1 310 ? 9.310 0.144 -6.973 1.00 78.81 310 TYR A N 1
ATOM 2455 C CA . TYR A 1 310 ? 9.748 -0.384 -5.683 1.00 78.81 310 TYR A CA 1
ATOM 2456 C C . TYR A 1 310 ? 9.526 0.619 -4.543 1.00 78.81 310 TYR A C 1
ATOM 2458 O O . TYR A 1 310 ? 8.909 0.279 -3.533 1.00 78.81 310 TYR A O 1
ATOM 2466 N N . MET A 1 311 ? 9.943 1.874 -4.722 1.00 77.31 311 MET A N 1
ATOM 2467 C CA . MET A 1 311 ? 9.720 2.935 -3.737 1.00 77.31 311 MET A CA 1
ATOM 2468 C C . MET A 1 311 ? 8.240 3.286 -3.595 1.00 77.31 311 MET A C 1
ATOM 2470 O O . MET A 1 311 ? 7.767 3.518 -2.485 1.00 77.31 311 MET A O 1
ATOM 2474 N N . GLY A 1 312 ? 7.481 3.260 -4.694 1.00 73.38 312 GLY A N 1
ATOM 2475 C CA . GLY A 1 312 ? 6.033 3.461 -4.686 1.00 73.38 312 GLY A CA 1
ATOM 2476 C C . GLY A 1 312 ? 5.298 2.441 -3.815 1.00 73.38 312 GLY A C 1
ATOM 2477 O O . GLY A 1 312 ? 4.364 2.811 -3.114 1.00 73.38 312 GLY A O 1
ATOM 2478 N N . ARG A 1 313 ? 5.763 1.185 -3.791 1.00 71.25 313 ARG A N 1
ATOM 2479 C CA . ARG A 1 313 ? 5.201 0.111 -2.952 1.00 71.25 313 ARG A CA 1
ATOM 2480 C C . ARG A 1 313 ? 5.498 0.256 -1.462 1.00 71.25 313 ARG A C 1
ATOM 2482 O O . ARG A 1 313 ? 4.745 -0.265 -0.651 1.00 71.25 313 ARG A O 1
ATOM 2489 N N . LYS A 1 314 ? 6.586 0.939 -1.102 1.00 68.69 314 LYS A N 1
ATOM 2490 C CA . LYS A 1 314 ? 6.947 1.211 0.298 1.00 68.69 314 LYS A CA 1
ATOM 2491 C C . LYS A 1 314 ? 6.263 2.442 0.875 1.00 68.69 314 LYS A C 1
ATOM 2493 O O . LYS A 1 314 ? 6.389 2.695 2.073 1.00 68.69 314 LYS A O 1
ATOM 2498 N N . ARG A 1 315 ? 5.550 3.213 0.047 1.00 67.31 315 ARG A N 1
ATOM 2499 C CA . ARG A 1 315 ? 4.732 4.313 0.548 1.00 67.31 315 ARG A CA 1
ATOM 2500 C C . ARG A 1 315 ? 3.676 3.713 1.478 1.00 67.31 315 ARG A C 1
ATOM 2502 O O . ARG A 1 315 ? 2.928 2.845 1.028 1.00 67.31 315 ARG A O 1
ATOM 2509 N N . PRO A 1 316 ? 3.641 4.114 2.759 1.00 62.12 316 PRO A N 1
ATOM 2510 C CA . PRO A 1 316 ? 2.591 3.661 3.654 1.00 62.12 316 PRO A CA 1
ATOM 2511 C C . PRO A 1 316 ? 1.240 3.998 3.036 1.00 62.12 316 PRO A C 1
ATOM 2513 O O . PRO A 1 316 ? 1.095 5.040 2.388 1.00 62.12 316 PRO A O 1
ATOM 2516 N N . ALA A 1 317 ? 0.271 3.106 3.227 1.00 56.28 317 ALA A N 1
ATOM 2517 C CA . ALA A 1 317 ? -1.110 3.419 2.924 1.00 56.28 317 ALA A CA 1
ATOM 2518 C C . ALA A 1 317 ? -1.503 4.608 3.810 1.00 56.28 317 ALA A C 1
ATOM 2520 O O . ALA A 1 317 ? -1.772 4.461 4.999 1.00 56.28 317 ALA A O 1
ATOM 2521 N N . THR A 1 318 ? -1.472 5.813 3.241 1.00 60.59 318 THR A N 1
ATOM 2522 C CA . THR A 1 318 ? -2.270 6.923 3.757 1.00 60.59 318 THR A CA 1
ATOM 2523 C C . THR A 1 318 ? -3.736 6.511 3.689 1.00 60.59 318 THR A C 1
ATOM 2525 O O . THR A 1 318 ? -4.046 5.515 3.029 1.00 60.59 318 THR A O 1
ATOM 2528 N N . LEU A 1 319 ? -4.638 7.285 4.304 1.00 52.31 319 LEU A N 1
ATOM 2529 C CA . LEU A 1 319 ? -6.079 7.153 4.057 1.00 52.31 319 LEU A CA 1
ATOM 2530 C C . LEU A 1 319 ? -6.288 6.860 2.561 1.00 52.31 319 LEU A C 1
ATOM 2532 O O . LEU A 1 319 ? -5.848 7.681 1.739 1.00 52.31 319 LEU A O 1
ATOM 2536 N N . PRO A 1 320 ? -6.783 5.657 2.196 1.00 51.44 320 PRO A N 1
ATOM 2537 C CA . PRO A 1 320 ? -6.866 5.274 0.801 1.00 51.44 320 PRO A CA 1
ATOM 2538 C C . PRO A 1 320 ? -7.685 6.357 0.104 1.00 51.44 320 PRO A C 1
ATOM 2540 O O . PRO A 1 320 ? -8.711 6.780 0.647 1.00 51.44 320 PRO A O 1
ATOM 2543 N N . PRO A 1 321 ? -7.209 6.893 -1.036 1.00 54.22 321 PRO A N 1
ATOM 2544 C CA . PRO A 1 321 ? -7.962 7.920 -1.732 1.00 54.22 321 PRO A CA 1
ATOM 2545 C C . PRO A 1 321 ? -9.369 7.367 -1.976 1.00 54.22 321 PRO A C 1
ATOM 2547 O O . PRO A 1 321 ? -9.460 6.202 -2.369 1.00 54.22 321 PRO A O 1
ATOM 2550 N N . PRO A 1 322 ? -10.432 8.157 -1.738 1.00 59.66 322 PRO A N 1
ATOM 2551 C CA . PRO A 1 322 ? -11.804 7.673 -1.809 1.00 59.66 322 PRO A CA 1
ATOM 2552 C C . PRO A 1 322 ? -12.003 6.866 -3.094 1.00 59.66 322 PRO A C 1
ATOM 2554 O O . PRO A 1 322 ? -11.746 7.355 -4.205 1.00 59.66 322 PRO A O 1
ATOM 2557 N N . GLU A 1 323 ? -12.345 5.588 -2.925 1.00 60.38 323 GLU A N 1
ATOM 2558 C CA . GLU A 1 323 ? -12.502 4.658 -4.034 1.00 60.38 323 GLU A CA 1
ATOM 2559 C C . GLU A 1 323 ? -13.781 5.020 -4.776 1.00 60.38 323 GLU A C 1
ATOM 2561 O O . GLU A 1 323 ? -14.883 4.706 -4.341 1.00 60.38 3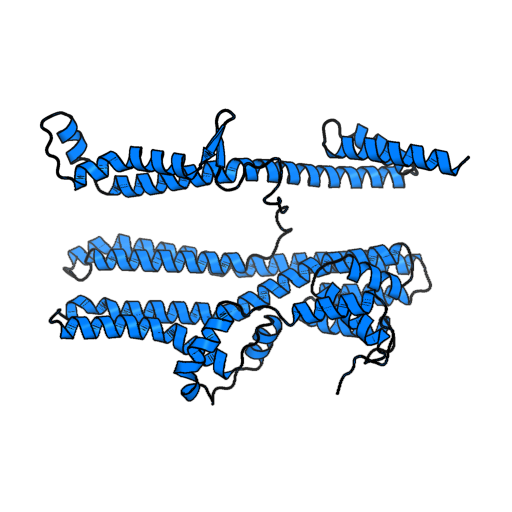23 GLU A O 1
ATOM 2566 N N . ILE A 1 324 ? -13.635 5.712 -5.905 1.00 63.38 324 ILE A N 1
ATOM 2567 C CA . ILE A 1 324 ? -14.762 5.974 -6.793 1.00 63.38 324 ILE A CA 1
ATOM 2568 C C . ILE A 1 324 ? -15.056 4.673 -7.551 1.00 63.38 324 ILE A C 1
ATOM 2570 O O . ILE A 1 324 ? -14.187 4.220 -8.314 1.00 63.38 324 ILE A O 1
ATOM 2574 N N . PRO A 1 325 ? -16.247 4.070 -7.390 1.00 68.12 325 PRO A N 1
ATOM 2575 C CA . PRO A 1 325 ? -16.616 2.862 -8.110 1.00 68.12 325 PRO A CA 1
ATOM 2576 C C . PRO A 1 325 ? -16.506 3.084 -9.619 1.00 68.12 325 PRO A C 1
ATOM 2578 O O . PRO A 1 325 ? -16.912 4.116 -10.149 1.00 68.12 325 PRO A O 1
ATOM 2581 N N . ALA A 1 326 ? -16.009 2.086 -10.350 1.00 59.91 326 ALA A N 1
ATOM 2582 C CA . ALA A 1 326 ? -15.874 2.179 -11.807 1.00 59.91 326 ALA A CA 1
ATOM 2583 C C . ALA A 1 326 ? -17.221 2.354 -12.547 1.00 59.91 326 ALA A C 1
ATOM 2585 O O . ALA A 1 326 ? -17.224 2.672 -13.734 1.00 59.91 326 ALA A O 1
ATOM 2586 N N . GLN A 1 327 ? -18.340 2.136 -11.851 1.00 60.94 327 GLN A N 1
ATOM 2587 C CA . GLN A 1 327 ? -19.714 2.234 -12.347 1.00 60.94 327 GLN A CA 1
ATOM 2588 C C . GLN A 1 327 ? -20.439 3.493 -11.843 1.00 60.94 327 GLN A C 1
ATOM 2590 O O . GLN A 1 327 ? -21.660 3.568 -11.951 1.00 60.94 327 GLN A O 1
ATOM 2595 N N . ASP A 1 328 ? -19.719 4.465 -11.272 1.00 66.25 328 ASP A N 1
ATOM 2596 C CA . ASP A 1 328 ? -20.331 5.715 -10.821 1.00 66.25 328 ASP A CA 1
ATOM 2597 C C . ASP A 1 328 ? -21.048 6.410 -12.003 1.00 66.25 328 ASP A C 1
ATOM 2599 O O . ASP A 1 328 ? -20.396 6.710 -13.010 1.00 66.25 328 ASP A O 1
ATOM 2603 N N . PRO A 1 329 ? -22.364 6.698 -11.904 1.00 70.00 329 PRO A N 1
ATOM 2604 C CA . PRO A 1 329 ? -23.133 7.388 -12.944 1.00 70.00 329 PRO A CA 1
ATOM 2605 C C . PRO A 1 329 ? -22.545 8.742 -13.366 1.00 70.00 329 PRO A C 1
ATOM 2607 O O . PRO A 1 329 ? -22.862 9.258 -14.440 1.00 70.00 329 PRO A O 1
ATOM 2610 N N . ARG A 1 330 ? -21.707 9.347 -12.515 1.00 68.62 330 ARG A N 1
ATOM 2611 C CA . ARG A 1 330 ? -21.038 10.630 -12.757 1.00 68.62 330 ARG A CA 1
ATOM 2612 C C . ARG A 1 330 ? -19.806 10.499 -13.658 1.00 68.62 330 ARG A C 1
ATOM 2614 O O . ARG A 1 330 ? -19.336 11.511 -14.183 1.00 68.62 330 ARG A O 1
ATOM 2621 N N . LEU A 1 331 ? -19.287 9.286 -13.863 1.00 72.00 331 LEU A N 1
ATOM 2622 C CA . LEU A 1 331 ? -18.151 9.007 -14.739 1.00 72.00 331 LEU A CA 1
ATOM 2623 C C . LEU A 1 331 ? -18.616 8.491 -16.112 1.00 72.00 331 LEU A C 1
ATOM 2625 O O . LEU A 1 331 ? -19.562 7.710 -16.203 1.00 72.00 331 LEU A O 1
ATOM 2629 N N . PRO A 1 332 ? -17.948 8.874 -17.216 1.00 67.12 332 PRO A N 1
ATOM 2630 C CA . PRO A 1 332 ? -18.167 8.215 -18.489 1.00 67.12 332 PRO A CA 1
ATOM 2631 C C . PRO A 1 332 ? -17.643 6.771 -18.419 1.00 67.12 332 PRO A C 1
ATOM 2633 O O . PRO A 1 332 ? -16.667 6.492 -17.712 1.00 67.12 332 PRO A O 1
ATOM 2636 N N . PRO A 1 333 ? -18.253 5.844 -19.176 1.00 68.12 333 PRO A N 1
ATOM 2637 C CA . PRO A 1 333 ? -17.813 4.456 -19.219 1.00 68.12 333 PRO A CA 1
ATOM 2638 C C . PRO A 1 333 ? -16.346 4.356 -19.658 1.00 68.12 333 PRO A C 1
ATOM 2640 O O . PRO A 1 333 ? -15.853 5.184 -20.432 1.00 68.12 333 PRO A O 1
ATOM 2643 N N . ALA A 1 334 ? -15.653 3.329 -19.159 1.00 64.44 334 ALA A N 1
ATOM 2644 C CA . ALA A 1 334 ? -14.221 3.131 -19.362 1.00 64.44 334 ALA A CA 1
ATOM 2645 C C . ALA A 1 334 ? -13.807 3.327 -20.835 1.00 64.44 334 ALA A C 1
ATOM 2647 O O . ALA A 1 334 ? -14.357 2.706 -21.743 1.00 64.44 334 ALA A O 1
ATOM 2648 N N . GLY A 1 335 ? -12.843 4.225 -21.066 1.00 64.50 335 GLY A N 1
ATOM 2649 C CA . GLY A 1 335 ? -12.312 4.515 -22.400 1.00 64.50 335 GLY A CA 1
ATOM 2650 C C . GLY A 1 335 ? -13.118 5.512 -23.242 1.00 64.50 335 GLY A C 1
ATOM 2651 O O . GLY A 1 335 ? -12.731 5.749 -24.387 1.00 64.50 335 GLY A O 1
ATOM 2652 N N . LYS A 1 336 ? -14.184 6.134 -22.712 1.00 74.31 336 LYS A N 1
ATOM 2653 C CA . LYS A 1 336 ? -14.923 7.222 -23.384 1.00 74.31 336 LYS A CA 1
ATOM 2654 C C . LYS A 1 336 ? -14.757 8.555 -22.650 1.00 74.31 336 LYS A C 1
ATOM 2656 O O . LYS A 1 336 ? -14.781 8.603 -21.426 1.00 74.31 336 LYS A O 1
ATOM 2661 N N . ALA A 1 337 ? -14.579 9.639 -23.397 1.00 70.62 337 ALA A N 1
ATOM 2662 C CA . ALA A 1 337 ? -14.537 11.002 -22.883 1.00 70.62 337 ALA A CA 1
ATOM 2663 C C . ALA A 1 337 ? -15.811 11.734 -23.304 1.00 70.62 337 ALA A C 1
ATOM 2665 O O . ALA A 1 337 ? -16.304 11.563 -24.420 1.00 70.62 337 ALA A O 1
ATOM 2666 N N . ARG A 1 338 ? -16.342 12.565 -22.404 1.00 69.94 338 ARG A N 1
ATOM 2667 C CA . ARG A 1 338 ? -17.481 13.434 -22.707 1.00 69.94 338 ARG A CA 1
ATOM 2668 C C . ARG A 1 338 ? -16.942 14.722 -23.329 1.00 69.94 338 ARG A C 1
ATOM 2670 O O . ARG A 1 338 ? -16.475 15.597 -22.604 1.00 69.94 338 ARG A O 1
ATOM 2677 N N . LEU A 1 339 ? -16.968 14.811 -24.657 1.00 65.81 339 LEU A N 1
ATOM 2678 C CA . LEU A 1 339 ? -16.623 16.016 -25.418 1.00 65.81 339 LEU A CA 1
ATOM 2679 C C . LEU A 1 339 ? -17.898 16.525 -26.096 1.00 65.81 339 LEU A C 1
ATOM 2681 O O . LEU A 1 339 ? -18.574 15.752 -26.767 1.00 65.81 339 LEU A O 1
ATOM 2685 N N . PHE A 1 340 ? -18.242 17.802 -25.904 1.00 63.12 340 PHE A N 1
ATOM 2686 C CA . PHE A 1 340 ? -19.421 18.430 -26.527 1.00 63.12 340 PHE A CA 1
ATOM 2687 C C . PHE A 1 340 ? -20.732 17.627 -26.373 1.00 63.12 340 PHE A C 1
ATOM 2689 O O . PHE A 1 340 ? -21.523 17.519 -27.299 1.00 63.12 340 PHE A O 1
ATOM 2696 N N . GLY A 1 341 ? -20.954 17.005 -25.209 1.00 67.69 341 GLY A N 1
ATOM 2697 C CA . GLY A 1 341 ? -22.161 16.210 -24.942 1.00 67.69 341 GLY A CA 1
ATOM 2698 C C . GLY A 1 341 ? -22.157 14.785 -25.516 1.00 67.69 341 GLY A C 1
ATOM 2699 O O . GLY A 1 341 ? -22.936 13.961 -25.041 1.00 67.69 341 GLY A O 1
ATOM 2700 N N . HIS A 1 342 ? -21.236 14.449 -26.424 1.00 74.38 342 HIS A N 1
ATOM 2701 C CA . HIS A 1 342 ? -21.090 13.112 -27.001 1.00 74.38 342 HIS A CA 1
ATOM 2702 C C . HIS A 1 342 ? -19.993 12.288 -26.306 1.00 74.38 342 HIS A C 1
ATOM 2704 O O . HIS A 1 342 ? -19.015 12.813 -25.769 1.00 74.38 342 HIS A O 1
ATOM 2710 N N . LEU A 1 343 ? -20.175 10.965 -26.303 1.00 77.19 343 LEU A N 1
ATOM 2711 C CA . LEU A 1 343 ? -19.232 9.992 -25.748 1.00 77.19 343 LEU A CA 1
ATOM 2712 C C . LEU A 1 343 ? -18.270 9.535 -26.848 1.00 77.19 343 LEU A C 1
ATOM 2714 O O . LEU A 1 343 ? -18.575 8.606 -27.594 1.00 77.19 343 LEU A O 1
ATOM 2718 N N . LEU A 1 344 ? -17.108 10.179 -26.941 1.00 79.06 344 LEU A N 1
ATOM 2719 C CA . LEU A 1 344 ? -16.073 9.825 -27.912 1.00 79.06 344 LEU A CA 1
ATOM 2720 C C . LEU A 1 344 ? -15.063 8.847 -27.294 1.00 79.06 344 LEU A C 1
ATOM 2722 O O . LEU A 1 344 ? -14.662 9.034 -26.142 1.00 79.06 344 LEU A O 1
ATOM 2726 N N . PRO A 1 345 ? -14.622 7.809 -28.022 1.00 82.75 345 PRO A N 1
ATOM 2727 C CA . PRO A 1 345 ? -13.562 6.929 -27.546 1.00 82.75 345 PRO A CA 1
ATOM 2728 C C . PRO A 1 345 ? -12.232 7.693 -27.413 1.00 82.75 345 PRO A C 1
ATOM 2730 O O . PRO A 1 345 ? -11.777 8.318 -28.369 1.00 82.75 345 PRO A O 1
ATOM 2733 N N . LEU A 1 346 ? -11.578 7.621 -26.245 1.00 80.12 346 LEU A N 1
ATOM 2734 C CA . LEU A 1 346 ? -10.321 8.348 -25.979 1.00 80.12 346 LEU A CA 1
ATOM 2735 C C . LEU A 1 346 ? -9.188 7.941 -26.927 1.00 80.12 346 LEU A C 1
ATOM 2737 O O . LEU A 1 346 ? -8.348 8.773 -27.271 1.00 80.12 346 LEU A O 1
ATOM 2741 N N . TRP A 1 347 ? -9.156 6.671 -27.337 1.00 81.94 347 TRP A N 1
ATOM 2742 C CA . TRP A 1 347 ? -8.116 6.168 -28.231 1.00 81.94 347 TRP A CA 1
ATOM 2743 C C . TRP A 1 347 ? -8.154 6.872 -29.590 1.00 81.94 347 TRP A C 1
ATOM 2745 O O . TRP A 1 347 ? -7.100 7.140 -30.149 1.00 81.94 347 TRP A O 1
ATOM 2755 N N . LEU A 1 348 ? -9.342 7.250 -30.078 1.00 85.25 348 LEU A N 1
ATOM 2756 C CA . LEU A 1 348 ? -9.497 7.943 -31.356 1.00 85.25 348 LEU A CA 1
ATOM 2757 C C . LEU A 1 348 ? -8.878 9.344 -31.304 1.00 85.25 348 LEU A C 1
ATOM 2759 O O . LEU A 1 348 ? -8.209 9.759 -32.241 1.00 85.25 348 LEU A O 1
ATOM 2763 N N . LEU A 1 349 ? -9.059 10.054 -30.189 1.00 84.56 349 LEU A N 1
ATOM 2764 C CA . LEU A 1 349 ? -8.552 11.416 -30.005 1.00 84.56 349 LEU A CA 1
ATOM 2765 C C . LEU A 1 349 ? -7.022 11.428 -29.844 1.00 84.56 349 LEU A C 1
ATOM 2767 O O . LEU A 1 349 ? -6.338 12.272 -30.415 1.00 84.56 349 LEU A O 1
ATOM 2771 N N . SER A 1 350 ? -6.488 10.438 -29.123 1.00 87.31 350 SER A N 1
ATOM 2772 C CA . SER A 1 350 ? -5.046 10.202 -28.986 1.00 87.31 350 SER A CA 1
ATOM 2773 C C . SER A 1 350 ? -4.403 9.788 -30.319 1.00 87.31 350 SER A C 1
ATOM 2775 O O . SER A 1 350 ? -3.363 10.324 -30.696 1.00 87.31 350 SER A O 1
ATOM 2777 N N . LEU A 1 351 ? -5.056 8.901 -31.078 1.00 88.62 351 LEU A N 1
ATOM 2778 C CA . LEU A 1 351 ? -4.601 8.445 -32.393 1.00 88.62 351 LEU A CA 1
ATOM 2779 C C . LEU A 1 351 ? -4.634 9.569 -33.434 1.00 88.62 351 LEU A C 1
ATOM 2781 O O . LEU A 1 351 ? -3.697 9.715 -34.210 1.00 88.62 351 LEU A O 1
ATOM 2785 N N . LEU A 1 352 ? -5.677 10.397 -33.429 1.00 89.94 352 LEU A N 1
ATOM 2786 C CA . LEU A 1 352 ? -5.784 11.541 -34.330 1.00 89.94 352 LEU A CA 1
ATOM 2787 C C . LEU A 1 352 ? -4.675 12.566 -34.053 1.00 89.94 352 LEU A C 1
ATOM 2789 O O . LEU A 1 352 ? -4.029 13.030 -34.989 1.00 89.94 352 LEU A O 1
ATOM 2793 N N . ALA A 1 353 ? -4.381 12.848 -32.780 1.00 88.62 353 ALA A N 1
ATOM 2794 C CA . ALA A 1 353 ? -3.244 13.688 -32.408 1.00 88.62 353 ALA A CA 1
ATOM 2795 C C . ALA A 1 353 ? -1.899 13.072 -32.825 1.00 88.62 353 ALA A C 1
ATOM 2797 O O . ALA A 1 353 ? -1.041 13.784 -33.342 1.00 88.62 353 ALA A O 1
ATOM 2798 N N . PHE A 1 354 ? -1.730 11.755 -32.661 1.00 91.12 354 PHE A N 1
ATOM 2799 C CA . PHE A 1 354 ? -0.544 11.047 -33.139 1.00 91.12 354 PHE A CA 1
ATOM 2800 C C . PHE A 1 354 ? -0.369 11.203 -34.653 1.00 91.12 354 PHE A C 1
ATOM 2802 O O . PHE A 1 354 ? 0.705 11.589 -35.092 1.00 91.12 354 PHE A O 1
ATOM 2809 N N . ILE A 1 355 ? -1.415 10.963 -35.449 1.00 89.38 355 ILE A N 1
ATOM 2810 C CA . ILE A 1 355 ? -1.355 11.057 -36.917 1.00 89.38 355 ILE A CA 1
ATOM 2811 C C . ILE A 1 355 ? -1.004 12.481 -37.358 1.00 89.38 355 ILE A C 1
ATOM 2813 O O . ILE A 1 355 ? -0.110 12.662 -38.184 1.00 89.38 355 ILE A O 1
ATOM 2817 N N . ILE A 1 356 ? -1.661 13.489 -36.773 1.00 89.38 356 ILE A N 1
ATOM 2818 C CA . ILE A 1 356 ? -1.416 14.901 -37.096 1.00 89.38 356 ILE A CA 1
ATOM 2819 C C . ILE A 1 356 ? 0.008 15.324 -36.744 1.00 89.38 356 ILE A C 1
ATOM 2821 O O . ILE A 1 356 ? 0.561 16.163 -37.437 1.00 89.38 356 ILE A O 1
ATOM 2825 N N . LEU A 1 357 ? 0.617 14.781 -35.689 1.00 88.38 357 LEU A N 1
ATOM 2826 C CA . LEU A 1 357 ? 1.977 15.162 -35.304 1.00 88.38 357 LEU A CA 1
ATOM 2827 C C . LEU A 1 357 ? 3.062 14.284 -35.949 1.00 88.38 357 LEU A C 1
ATOM 2829 O O . LEU A 1 357 ? 4.194 14.732 -36.102 1.00 88.38 357 LEU A O 1
ATOM 2833 N N . ALA A 1 358 ? 2.739 13.041 -36.315 1.00 87.62 358 ALA A N 1
ATOM 2834 C CA . ALA A 1 358 ? 3.674 12.082 -36.904 1.00 87.62 358 ALA A CA 1
ATOM 2835 C C . ALA A 1 358 ? 3.845 12.262 -38.418 1.00 87.62 358 ALA A C 1
ATOM 2837 O O . ALA A 1 358 ? 4.855 11.814 -38.962 1.00 87.62 358 ALA A O 1
ATOM 2838 N N . TRP A 1 359 ? 2.903 12.932 -39.097 1.00 84.62 359 TRP A N 1
ATOM 2839 C CA . TRP A 1 359 ? 2.954 13.161 -40.548 1.00 84.62 359 TRP A CA 1
ATOM 2840 C C . TRP A 1 359 ? 4.305 13.699 -41.076 1.00 84.62 359 TRP A C 1
ATOM 2842 O O . TRP A 1 359 ? 4.761 13.177 -42.095 1.00 84.62 359 TRP A O 1
ATOM 2852 N N . PRO A 1 360 ? 5.026 14.624 -40.398 1.00 82.12 360 PRO A N 1
ATOM 2853 C CA . PRO A 1 360 ? 6.303 15.137 -40.895 1.00 82.12 360 PRO A CA 1
ATOM 2854 C C . PRO A 1 360 ? 7.402 14.071 -40.831 1.00 82.12 360 PRO A C 1
ATOM 2856 O O . PRO A 1 360 ? 8.229 13.960 -41.733 1.00 82.12 360 PRO A O 1
ATOM 2859 N N . GLY A 1 361 ? 7.382 13.241 -39.781 1.00 79.75 361 GLY A N 1
ATOM 2860 C CA . GLY A 1 361 ? 8.311 12.125 -39.613 1.00 79.75 361 GLY A CA 1
ATOM 2861 C C . GLY A 1 361 ? 8.070 11.005 -40.627 1.00 79.75 361 GLY A C 1
ATOM 2862 O O . GLY A 1 361 ? 9.026 10.397 -41.104 1.00 79.75 361 GLY A O 1
ATOM 2863 N N . VAL A 1 362 ? 6.808 10.758 -40.996 1.00 81.94 362 VAL A N 1
ATOM 2864 C CA . VAL A 1 362 ? 6.449 9.790 -42.047 1.00 81.94 362 VAL A CA 1
ATOM 2865 C C . VAL A 1 362 ? 6.940 10.265 -43.414 1.00 81.94 362 VAL A C 1
ATOM 2867 O O . VAL A 1 362 ? 7.500 9.463 -44.153 1.00 81.94 362 VAL A O 1
ATOM 2870 N N . ILE A 1 363 ? 6.798 11.555 -43.736 1.00 77.75 363 ILE A N 1
ATOM 2871 C CA . ILE A 1 363 ? 7.300 12.128 -44.998 1.00 77.75 363 ILE A CA 1
ATOM 2872 C C . ILE A 1 363 ? 8.821 12.034 -45.089 1.00 77.75 363 ILE A C 1
ATOM 2874 O O . ILE A 1 363 ? 9.339 11.634 -46.131 1.00 77.75 363 ILE A O 1
ATOM 2878 N N . TYR A 1 364 ? 9.524 12.329 -43.990 1.00 74.50 364 TYR A N 1
ATOM 2879 C CA . TYR A 1 364 ? 10.973 12.151 -43.902 1.00 74.50 364 TYR A CA 1
ATOM 2880 C C . TYR A 1 364 ? 11.389 10.696 -44.186 1.00 74.50 364 TYR A C 1
ATOM 2882 O O . TYR A 1 364 ? 12.288 10.451 -44.985 1.00 74.50 364 TYR A O 1
ATOM 2890 N N . PHE A 1 365 ? 10.699 9.719 -43.588 1.00 74.06 365 PHE A N 1
ATOM 2891 C CA . PHE A 1 365 ? 10.992 8.294 -43.790 1.00 74.06 365 PHE A CA 1
ATOM 2892 C C . PHE A 1 365 ? 10.616 7.769 -45.178 1.00 74.06 365 PHE A C 1
ATOM 2894 O O . PHE A 1 365 ? 11.279 6.874 -45.696 1.00 74.06 365 PHE A O 1
ATOM 2901 N N . ALA A 1 366 ? 9.545 8.295 -45.769 1.00 77.69 366 ALA A N 1
ATOM 2902 C CA . ALA A 1 366 ? 9.065 7.881 -47.080 1.00 77.69 366 ALA A CA 1
ATOM 2903 C C . ALA A 1 366 ? 9.940 8.415 -48.231 1.00 77.69 366 ALA A C 1
ATOM 2905 O O . ALA A 1 366 ? 9.730 8.022 -49.376 1.00 77.69 366 ALA A O 1
ATOM 2906 N N . GLY A 1 367 ? 10.924 9.281 -47.941 1.00 68.62 367 GLY A N 1
ATOM 2907 C CA . GLY A 1 367 ? 11.907 9.753 -48.920 1.00 68.62 367 GLY A CA 1
ATOM 2908 C C . GLY A 1 367 ? 11.283 10.531 -50.077 1.00 68.62 367 GLY A C 1
ATOM 2909 O O . GLY A 1 367 ? 11.839 10.566 -51.173 1.00 68.62 367 GLY A O 1
ATOM 2910 N N . VAL A 1 368 ? 10.101 11.111 -49.859 1.00 64.88 368 VAL A N 1
ATOM 2911 C CA . VAL A 1 368 ? 9.323 11.734 -50.923 1.00 64.88 368 VAL A CA 1
ATOM 2912 C C . VAL A 1 368 ? 9.900 13.123 -51.211 1.00 64.88 368 VAL A C 1
ATOM 2914 O O . VAL A 1 368 ? 9.573 14.100 -50.542 1.00 64.88 368 VAL A O 1
ATOM 2917 N N . SER A 1 369 ? 10.785 13.208 -52.204 1.00 55.22 369 SER A N 1
ATOM 2918 C CA . SER A 1 369 ? 11.317 14.462 -52.738 1.00 55.22 369 SER A CA 1
ATOM 2919 C C . SER A 1 369 ? 10.210 15.206 -53.487 1.00 55.22 369 SER A C 1
ATOM 2921 O O . SER A 1 369 ? 9.863 14.894 -54.624 1.00 55.22 369 SER A O 1
ATOM 2923 N N . HIS A 1 370 ? 9.567 16.162 -52.822 1.00 56.22 370 HIS A N 1
ATOM 2924 C CA . HIS A 1 370 ? 8.652 17.095 -53.475 1.00 56.22 370 HIS A CA 1
ATOM 2925 C C . HIS A 1 370 ? 9.375 18.412 -53.712 1.00 56.22 370 HIS A C 1
ATOM 2927 O O . HIS A 1 370 ? 9.755 19.074 -52.754 1.00 56.22 370 HIS A O 1
ATOM 2933 N N . SER A 1 371 ? 9.502 18.808 -54.978 1.00 55.56 371 SER A N 1
ATOM 2934 C CA . SER A 1 371 ? 10.012 20.118 -55.381 1.00 55.56 371 SER A CA 1
ATOM 2935 C C . SER A 1 371 ? 9.084 21.237 -54.883 1.00 55.56 371 SER A C 1
ATOM 2937 O O . SER A 1 371 ? 7.932 21.316 -55.318 1.00 55.56 371 SER A O 1
ATOM 2939 N N . GLY A 1 372 ? 9.565 22.106 -53.985 1.00 66.38 372 GLY A N 1
ATOM 2940 C CA . GLY A 1 372 ? 8.837 23.297 -53.511 1.00 66.38 372 GLY A CA 1
ATOM 2941 C C . GLY A 1 372 ? 9.099 23.669 -52.043 1.00 66.38 372 GLY A C 1
ATOM 2942 O O . GLY A 1 372 ? 9.965 23.101 -51.390 1.00 66.38 372 GLY A O 1
ATOM 2943 N N . ALA A 1 373 ? 8.319 24.607 -51.482 1.00 59.56 373 ALA A N 1
ATOM 2944 C CA . ALA A 1 373 ? 8.443 25.076 -50.085 1.00 59.56 373 ALA A CA 1
ATOM 2945 C C . ALA A 1 373 ? 8.323 23.958 -49.022 1.00 59.56 373 ALA A C 1
ATOM 2947 O O . ALA A 1 373 ? 8.785 24.111 -47.891 1.00 59.56 373 ALA A O 1
ATOM 2948 N N . VAL A 1 374 ? 7.735 22.820 -49.398 1.00 57.75 374 VAL A N 1
ATOM 2949 C CA . VAL A 1 374 ? 7.646 21.608 -48.576 1.00 57.75 374 VAL A CA 1
ATOM 2950 C C . VAL A 1 374 ? 9.008 20.914 -48.445 1.00 57.75 374 VAL A C 1
ATOM 2952 O O . VAL A 1 374 ? 9.258 20.320 -47.409 1.00 57.75 374 VAL A O 1
ATOM 2955 N N . GLU A 1 375 ? 9.923 21.053 -49.408 1.00 58.41 375 GLU A N 1
ATOM 2956 C CA . GLU A 1 375 ? 11.281 20.484 -49.368 1.00 58.41 375 GLU A CA 1
ATOM 2957 C C . GLU A 1 375 ? 12.155 21.168 -48.307 1.00 58.41 375 GLU A C 1
ATOM 2959 O O . GLU A 1 375 ? 12.832 20.504 -47.526 1.00 58.41 375 GLU A O 1
ATOM 2964 N N . ALA A 1 376 ? 12.066 22.499 -48.199 1.00 57.66 376 ALA A N 1
ATOM 2965 C CA . ALA A 1 376 ? 12.767 23.273 -47.172 1.00 57.66 376 ALA A CA 1
ATOM 2966 C C . ALA A 1 376 ? 12.253 22.970 -45.748 1.00 57.66 376 ALA A C 1
ATOM 2968 O O . ALA A 1 376 ? 13.016 23.009 -44.782 1.00 57.66 376 ALA A O 1
ATOM 2969 N N . LEU A 1 377 ? 10.965 22.637 -45.609 1.00 57.72 377 LEU A N 1
ATOM 2970 C CA . LEU A 1 377 ? 10.370 22.159 -44.356 1.00 57.72 377 LEU A CA 1
ATOM 2971 C C . LEU A 1 377 ? 10.712 20.683 -44.084 1.00 57.72 377 LEU A C 1
ATOM 2973 O O . LEU A 1 377 ? 11.042 20.339 -42.951 1.00 57.72 377 LEU A O 1
ATOM 2977 N N . ALA A 1 378 ? 10.710 19.833 -45.114 1.00 56.59 378 ALA A N 1
ATOM 2978 C CA . ALA A 1 378 ? 10.991 18.401 -45.028 1.00 56.59 378 ALA A CA 1
ATOM 2979 C C . ALA A 1 378 ? 12.457 18.079 -44.722 1.00 56.59 378 ALA A C 1
ATOM 2981 O O . ALA A 1 378 ? 12.720 17.150 -43.963 1.00 56.59 378 ALA A O 1
ATOM 2982 N N . LEU A 1 379 ? 13.401 18.884 -45.216 1.00 55.47 379 LEU A N 1
ATOM 2983 C CA . LEU A 1 379 ? 14.823 18.787 -44.863 1.00 55.47 379 LEU A CA 1
ATOM 2984 C C . LEU A 1 379 ? 15.087 19.067 -43.374 1.00 55.47 379 LEU A C 1
ATOM 2986 O O . LEU A 1 379 ? 16.086 18.603 -42.831 1.00 55.47 379 LEU A O 1
ATOM 2990 N N . ASN A 1 380 ? 14.183 19.789 -42.704 1.00 61.47 380 ASN A N 1
ATOM 2991 C CA . ASN A 1 380 ? 14.235 20.041 -41.263 1.00 61.47 380 ASN A CA 1
ATOM 2992 C C . ASN A 1 380 ? 13.417 19.030 -40.443 1.00 61.47 380 ASN A C 1
ATOM 2994 O O . ASN A 1 380 ? 13.459 19.055 -39.208 1.00 61.47 380 ASN A O 1
ATOM 2998 N N . PHE A 1 381 ? 12.662 18.140 -41.093 1.00 69.00 381 PHE A N 1
ATOM 2999 C CA . PHE A 1 381 ? 11.966 17.067 -40.398 1.00 69.00 381 PHE A CA 1
ATOM 3000 C C . PHE A 1 381 ? 12.948 15.953 -40.054 1.00 69.00 381 PHE A C 1
ATOM 3002 O O . PHE A 1 381 ? 13.790 15.545 -40.842 1.00 69.00 381 PHE A O 1
ATOM 3009 N N . ASN A 1 382 ? 12.850 15.484 -38.819 1.00 72.50 382 ASN A N 1
ATOM 3010 C CA . ASN A 1 382 ? 13.680 14.432 -38.262 1.00 72.50 382 ASN A CA 1
ATOM 3011 C C . ASN A 1 382 ? 12.789 13.392 -37.570 1.00 72.50 382 ASN A C 1
ATOM 3013 O O . ASN A 1 382 ? 11.582 13.578 -37.384 1.00 72.50 382 ASN A O 1
ATOM 3017 N N . THR A 1 383 ? 13.394 12.293 -37.129 1.00 76.06 383 THR A N 1
ATOM 3018 C CA . THR A 1 383 ? 12.687 11.231 -36.402 1.00 76.06 383 THR A CA 1
ATOM 3019 C C . THR A 1 383 ? 12.139 11.672 -35.039 1.00 76.06 383 THR A C 1
ATOM 3021 O O . THR A 1 383 ? 11.279 10.981 -34.489 1.00 76.06 383 THR A O 1
ATOM 3024 N N . PHE A 1 384 ? 12.538 12.838 -34.504 1.00 76.94 384 PHE A N 1
ATOM 3025 C CA . PHE A 1 384 ? 12.001 13.353 -33.239 1.00 76.94 384 PHE A CA 1
ATOM 3026 C C . PHE A 1 384 ? 10.504 13.680 -33.318 1.00 76.94 384 PHE A C 1
ATOM 3028 O O . PHE A 1 384 ? 9.833 13.632 -32.288 1.00 76.94 384 PHE A O 1
ATOM 3035 N N . TRP A 1 385 ? 9.942 13.928 -34.506 1.00 82.19 385 TRP A N 1
ATOM 3036 C CA . TRP A 1 385 ? 8.494 14.122 -34.668 1.00 82.19 385 TRP A CA 1
ATOM 3037 C C . TRP A 1 385 ? 7.672 12.910 -34.222 1.00 82.19 385 TRP A C 1
ATOM 3039 O O . TRP A 1 385 ? 6.607 13.089 -33.637 1.00 82.19 385 TRP A O 1
ATOM 3049 N N . PHE A 1 386 ? 8.181 11.683 -34.384 1.00 80.31 386 PHE A N 1
ATOM 3050 C CA . PHE A 1 386 ? 7.519 10.494 -33.834 1.00 80.31 386 PHE A CA 1
ATOM 3051 C C . PHE A 1 386 ? 7.525 10.490 -32.307 1.00 80.31 386 PHE A C 1
ATOM 3053 O O . PHE A 1 386 ? 6.525 10.133 -31.689 1.00 80.31 386 PHE A O 1
ATOM 3060 N N . ILE A 1 387 ? 8.624 10.922 -31.688 1.00 81.25 387 ILE A N 1
ATOM 3061 C CA . ILE A 1 387 ? 8.731 11.004 -30.227 1.00 81.25 387 ILE A CA 1
ATOM 3062 C C . ILE A 1 387 ? 7.737 12.042 -29.695 1.00 81.25 387 ILE A C 1
ATOM 3064 O O . ILE A 1 387 ? 6.986 11.749 -28.764 1.00 81.25 387 ILE A O 1
ATOM 3068 N N . TRP A 1 388 ? 7.664 13.215 -30.330 1.00 82.94 388 TRP A N 1
ATOM 3069 C CA . TRP A 1 388 ? 6.676 14.244 -30.003 1.00 82.94 388 TRP A CA 1
ATOM 3070 C C . TRP A 1 388 ? 5.239 13.766 -30.222 1.00 82.94 388 TRP A C 1
ATOM 3072 O O . TRP A 1 388 ? 4.380 14.028 -29.381 1.00 82.94 388 TRP A O 1
ATOM 3082 N N . ALA A 1 389 ? 4.979 13.019 -31.297 1.00 87.00 389 ALA A N 1
ATOM 3083 C CA . ALA A 1 389 ? 3.664 12.459 -31.584 1.00 87.00 389 ALA A CA 1
ATOM 3084 C C . ALA A 1 389 ? 3.220 11.473 -30.500 1.00 87.00 389 ALA A C 1
ATOM 3086 O O . ALA A 1 389 ? 2.104 11.581 -29.992 1.00 87.00 389 ALA A O 1
ATOM 3087 N N . ILE A 1 390 ? 4.103 10.551 -30.096 1.00 86.69 390 ILE A N 1
ATOM 3088 C CA . ILE A 1 390 ? 3.841 9.594 -29.012 1.00 86.69 390 ILE A CA 1
ATOM 3089 C C . ILE A 1 390 ? 3.604 10.342 -27.696 1.00 86.69 390 ILE A C 1
ATOM 3091 O O . ILE A 1 390 ? 2.617 10.081 -27.007 1.00 86.69 390 ILE A O 1
ATOM 3095 N N . ALA A 1 391 ? 4.472 11.298 -27.355 1.00 86.62 391 ALA A N 1
ATOM 3096 C CA . ALA A 1 391 ? 4.352 12.074 -26.125 1.00 86.62 391 ALA A CA 1
ATOM 3097 C C . ALA A 1 391 ? 3.033 12.863 -26.071 1.00 86.62 391 ALA A C 1
ATOM 3099 O O . ALA A 1 391 ? 2.329 12.820 -25.061 1.00 86.62 391 ALA A O 1
ATOM 3100 N N . CYS A 1 392 ? 2.657 13.528 -27.167 1.00 90.00 392 CYS A N 1
ATOM 3101 C CA . CYS A 1 392 ? 1.412 14.285 -27.273 1.00 90.00 392 CYS A CA 1
ATOM 3102 C C . CYS A 1 392 ? 0.181 13.371 -27.175 1.00 90.00 392 CYS A C 1
ATOM 3104 O O . CYS A 1 392 ? -0.747 13.657 -26.416 1.00 90.00 392 CYS A O 1
ATOM 3106 N N . ALA A 1 393 ? 0.198 12.230 -27.869 1.00 90.31 393 ALA A N 1
ATOM 3107 C CA . ALA A 1 393 ? -0.875 11.243 -27.827 1.00 90.31 393 ALA A CA 1
ATOM 3108 C C . ALA A 1 393 ? -1.111 10.712 -26.403 1.00 90.31 393 ALA A C 1
ATOM 3110 O O . ALA A 1 393 ? -2.260 10.655 -25.945 1.00 90.31 393 ALA A O 1
ATOM 3111 N N . ILE A 1 394 ? -0.034 10.384 -25.680 1.00 87.81 394 ILE A N 1
ATOM 3112 C CA . ILE A 1 394 ? -0.092 9.947 -24.278 1.00 87.81 394 ILE A CA 1
ATOM 3113 C C . ILE A 1 394 ? -0.599 11.081 -23.380 1.00 87.81 394 ILE A C 1
ATOM 3115 O O . ILE A 1 394 ? -1.465 10.845 -22.537 1.00 87.81 394 ILE A O 1
ATOM 3119 N N . ALA A 1 395 ? -0.108 12.309 -23.567 1.00 89.12 395 ALA A N 1
ATOM 3120 C CA . ALA A 1 395 ? -0.507 13.465 -22.766 1.00 89.12 395 ALA A CA 1
ATOM 3121 C C . ALA A 1 395 ? -2.006 13.769 -22.901 1.00 89.12 395 ALA A C 1
ATOM 3123 O O . ALA A 1 395 ? -2.695 13.949 -21.896 1.00 89.12 395 ALA A O 1
ATOM 3124 N N . ILE A 1 396 ? -2.532 13.755 -24.127 1.00 87.94 396 ILE A N 1
ATOM 3125 C CA . ILE A 1 396 ? -3.958 13.959 -24.409 1.00 87.94 396 ILE A CA 1
ATOM 3126 C C . ILE A 1 396 ? -4.796 12.857 -23.759 1.00 87.94 396 ILE A C 1
ATOM 3128 O O . ILE A 1 396 ? -5.771 13.151 -23.064 1.00 87.94 396 ILE A O 1
ATOM 3132 N N . TYR A 1 397 ? -4.397 11.593 -23.930 1.00 87.56 397 TYR A N 1
ATOM 3133 C CA . TYR A 1 397 ? -5.084 10.466 -23.304 1.00 87.56 397 TYR A CA 1
ATOM 3134 C C . TYR A 1 397 ? -5.128 10.615 -21.776 1.00 87.56 397 TYR A C 1
ATOM 3136 O O . TYR A 1 397 ? -6.197 10.532 -21.166 1.00 87.56 397 TYR A O 1
ATOM 3144 N N . ALA A 1 398 ? -3.979 10.900 -21.156 1.00 85.19 398 ALA A N 1
ATOM 3145 C CA . ALA A 1 398 ? -3.857 11.062 -19.713 1.00 85.19 398 ALA A CA 1
ATOM 3146 C C . ALA A 1 398 ? -4.675 12.253 -19.191 1.00 85.19 398 ALA A C 1
ATOM 3148 O O . ALA A 1 398 ? -5.338 12.138 -18.156 1.00 85.19 398 ALA A O 1
ATOM 3149 N N . TYR A 1 399 ? -4.681 13.379 -19.908 1.00 87.38 399 TYR A N 1
ATOM 3150 C CA . TYR A 1 399 ? -5.434 14.574 -19.534 1.00 87.38 399 TYR A CA 1
ATOM 3151 C C . TYR A 1 399 ? -6.944 14.313 -19.511 1.00 87.38 399 TYR A C 1
ATOM 3153 O O . TYR A 1 399 ? -7.602 14.550 -18.495 1.00 87.38 399 TYR A O 1
ATOM 3161 N N . PHE A 1 400 ? -7.500 13.762 -20.594 1.00 84.38 400 PHE A N 1
ATOM 3162 C CA . PHE A 1 400 ? -8.938 13.491 -20.673 1.00 84.38 400 PHE A CA 1
ATOM 3163 C C . PHE A 1 400 ? -9.383 12.385 -19.718 1.00 84.38 400 PHE A C 1
ATOM 3165 O O . PHE A 1 400 ? -10.470 12.473 -19.148 1.00 84.38 400 PHE A O 1
ATOM 3172 N N . TYR A 1 401 ? -8.540 11.376 -19.496 1.00 82.88 401 TYR A N 1
ATOM 3173 C CA . TYR A 1 401 ? -8.831 10.306 -18.548 1.00 82.88 401 TYR A CA 1
ATOM 3174 C C . TYR A 1 401 ? -8.824 10.790 -17.088 1.00 82.88 401 TYR A C 1
ATOM 3176 O O . TYR A 1 401 ? -9.666 10.381 -16.285 1.00 82.88 401 TYR A O 1
ATOM 3184 N N . SER A 1 402 ? -7.878 11.661 -16.725 1.00 84.00 402 SER A N 1
ATOM 3185 C CA . SER A 1 402 ? -7.677 12.084 -15.334 1.00 84.00 402 SER A CA 1
ATOM 3186 C C . SER A 1 402 ? -8.592 13.230 -14.904 1.00 84.00 402 SER A C 1
ATOM 3188 O O . SER A 1 402 ? -9.089 13.197 -13.780 1.00 84.00 402 SER A O 1
ATOM 3190 N N . ARG A 1 403 ? -8.875 14.210 -15.773 1.00 84.94 403 ARG A N 1
ATOM 3191 C CA . ARG A 1 403 ? -9.556 15.464 -15.397 1.00 84.94 403 ARG A CA 1
ATOM 3192 C C . ARG A 1 403 ? -10.876 15.258 -14.647 1.00 84.94 403 ARG A C 1
ATOM 3194 O O . ARG A 1 403 ? -11.111 15.901 -13.628 1.00 84.94 403 ARG A O 1
ATOM 3201 N N . GLN A 1 404 ? -11.738 14.364 -15.128 1.00 80.56 404 GLN A N 1
ATOM 3202 C CA . GLN A 1 404 ? -13.045 14.119 -14.501 1.00 80.56 404 GLN A CA 1
ATOM 3203 C C . GLN A 1 404 ? -12.921 13.373 -13.170 1.00 80.56 404 GLN A C 1
ATOM 3205 O O . GLN A 1 404 ? -13.608 13.704 -12.209 1.00 80.56 404 GLN A O 1
ATOM 3210 N N . ARG A 1 405 ? -11.994 12.413 -13.092 1.00 81.62 405 ARG A N 1
ATOM 3211 C CA . ARG A 1 405 ? -11.714 11.666 -11.860 1.00 81.62 405 ARG A CA 1
ATOM 3212 C C . ARG A 1 405 ? -11.110 12.562 -10.785 1.00 81.62 405 ARG A C 1
ATOM 3214 O O . ARG A 1 405 ? -11.455 12.417 -9.621 1.00 81.62 405 ARG A O 1
ATOM 3221 N N . VAL A 1 406 ? -10.227 13.487 -11.169 1.00 84.25 406 VAL A N 1
ATOM 3222 C CA . VAL A 1 406 ? -9.647 14.480 -10.254 1.00 84.25 406 VAL A CA 1
ATOM 3223 C C . VAL A 1 406 ? -10.743 15.378 -9.690 1.00 84.25 406 VAL A C 1
ATOM 3225 O O . VAL A 1 406 ? -10.819 15.523 -8.477 1.00 84.25 406 VAL A O 1
ATOM 3228 N N . LYS A 1 407 ? -11.638 15.892 -10.545 1.00 85.38 407 LYS A N 1
ATOM 3229 C CA . LYS A 1 407 ? -12.764 16.721 -10.099 1.00 85.38 407 LYS A CA 1
ATOM 3230 C C . LYS A 1 407 ? -13.654 15.989 -9.087 1.00 85.38 407 LYS A C 1
ATOM 3232 O O . LYS A 1 407 ? -13.941 16.540 -8.034 1.00 85.38 407 LYS A O 1
ATOM 3237 N N . LEU A 1 408 ? -14.026 14.742 -9.374 1.00 83.44 408 LEU A N 1
ATOM 3238 C CA . LEU A 1 408 ? -14.869 13.944 -8.481 1.00 83.44 408 LEU A CA 1
ATOM 3239 C C . LEU A 1 408 ? -14.168 13.621 -7.151 1.00 83.44 408 LEU A C 1
ATOM 3241 O O . LEU A 1 408 ? -14.775 13.728 -6.094 1.00 83.44 408 LEU A O 1
ATOM 3245 N N . ARG A 1 409 ? -12.867 13.300 -7.173 1.00 81.81 409 ARG A N 1
ATOM 3246 C CA . ARG A 1 409 ? -12.084 13.114 -5.936 1.00 81.81 409 ARG A CA 1
ATOM 3247 C C . ARG A 1 409 ? -12.018 14.379 -5.095 1.00 81.81 409 ARG A C 1
ATOM 3249 O O . ARG A 1 409 ? -12.000 14.290 -3.873 1.00 81.81 409 ARG A O 1
ATOM 3256 N N . GLU A 1 410 ? -11.925 15.538 -5.734 1.00 85.56 410 GLU A N 1
ATOM 3257 C CA . GLU A 1 410 ? -11.882 16.809 -5.026 1.00 85.56 410 GLU A CA 1
ATOM 3258 C C . GLU A 1 410 ? -13.244 17.176 -4.428 1.00 85.56 410 GLU A C 1
ATOM 3260 O O . GLU A 1 410 ? -13.288 17.664 -3.303 1.00 85.56 410 GLU A O 1
ATOM 3265 N N . GLU A 1 411 ? -14.344 16.865 -5.122 1.00 84.88 411 GLU A N 1
ATOM 3266 C CA . GLU A 1 411 ? -15.704 16.955 -4.574 1.00 84.88 411 GLU A CA 1
ATOM 3267 C C . GLU A 1 411 ? -15.872 16.048 -3.346 1.00 84.88 411 GLU A C 1
ATOM 3269 O O . GLU A 1 411 ? -16.300 16.527 -2.300 1.00 84.88 411 GLU A O 1
ATOM 3274 N N . GLU A 1 412 ? -15.452 14.782 -3.417 1.00 84.12 412 GLU A N 1
ATOM 3275 C CA . GLU A 1 412 ? -15.510 13.877 -2.260 1.00 84.12 412 GLU A CA 1
ATOM 3276 C C . GLU A 1 412 ? -14.611 14.338 -1.108 1.00 84.12 412 GLU A C 1
ATOM 3278 O O . GLU A 1 412 ? -15.010 14.291 0.053 1.00 84.12 412 GLU A O 1
ATOM 3283 N N . ARG A 1 413 ? -13.413 14.859 -1.401 1.00 84.06 413 ARG A N 1
ATOM 3284 C CA . ARG A 1 413 ? -12.527 15.409 -0.366 1.00 84.06 413 ARG A CA 1
ATOM 3285 C C . ARG A 1 413 ? -13.160 16.605 0.346 1.00 84.06 413 ARG A C 1
ATOM 3287 O O . ARG A 1 413 ? -13.019 16.716 1.560 1.00 84.06 413 ARG A O 1
ATOM 3294 N N . ARG A 1 414 ? -13.842 17.486 -0.395 1.00 86.94 414 ARG A N 1
ATOM 3295 C CA . ARG A 1 414 ? -14.595 18.608 0.184 1.00 86.94 414 ARG A CA 1
ATOM 3296 C C . ARG A 1 414 ? -15.766 18.103 1.023 1.00 86.94 414 ARG A C 1
ATOM 3298 O O . ARG A 1 414 ? -15.887 18.532 2.158 1.00 86.94 414 ARG A O 1
ATOM 3305 N N . ASN A 1 415 ? -16.534 17.129 0.529 1.00 86.81 415 ASN A N 1
ATOM 3306 C CA . ASN A 1 415 ? -17.628 16.521 1.295 1.00 86.81 415 ASN A CA 1
ATOM 3307 C C . ASN A 1 415 ? -17.143 15.918 2.625 1.00 86.81 415 ASN A C 1
ATOM 3309 O O . ASN A 1 415 ? -17.810 16.075 3.641 1.00 86.81 415 ASN A O 1
ATOM 3313 N N . VAL A 1 416 ? -15.991 15.236 2.639 1.00 85.56 416 VAL A N 1
ATOM 3314 C CA . VAL A 1 416 ? -15.406 14.671 3.870 1.00 85.56 416 VAL A CA 1
ATOM 3315 C C . VAL A 1 416 ? -14.974 15.770 4.846 1.00 85.56 416 VAL A C 1
ATOM 3317 O O . VAL A 1 416 ? -15.242 15.654 6.038 1.00 85.56 416 VAL A O 1
ATOM 3320 N N . ALA A 1 417 ? -14.348 16.844 4.356 1.00 87.75 417 ALA A N 1
ATOM 3321 C CA . ALA A 1 417 ? -13.978 17.987 5.194 1.00 87.75 417 ALA A CA 1
ATOM 3322 C C . ALA A 1 417 ? -15.216 18.705 5.765 1.00 87.75 417 ALA A C 1
ATOM 3324 O O . ALA A 1 417 ? -15.240 19.071 6.938 1.00 87.75 417 ALA A O 1
ATOM 3325 N N . ASP A 1 418 ? -16.273 18.845 4.962 1.00 91.06 418 ASP A N 1
ATOM 3326 C CA . ASP A 1 418 ? -17.550 19.395 5.416 1.00 91.06 418 ASP A CA 1
ATOM 3327 C C . ASP A 1 418 ? -18.172 18.506 6.507 1.00 91.06 418 ASP A C 1
ATOM 3329 O O . ASP A 1 418 ? -18.692 19.017 7.495 1.00 91.06 418 ASP A O 1
ATOM 3333 N N . TRP A 1 419 ? -18.079 17.178 6.379 1.00 92.38 419 TRP A N 1
ATOM 3334 C CA . TRP A 1 419 ? -18.529 16.242 7.414 1.00 92.38 419 TRP A CA 1
ATOM 3335 C C . TRP A 1 419 ? -17.761 16.391 8.728 1.00 92.38 419 TRP A C 1
ATOM 3337 O O . TRP A 1 419 ? -18.369 16.312 9.792 1.00 92.38 419 TRP A O 1
ATOM 3347 N N . GLU A 1 420 ? -16.451 16.628 8.679 1.00 88.88 420 GLU A N 1
ATOM 3348 C CA . GLU A 1 420 ? -15.637 16.863 9.876 1.00 88.88 420 GLU A CA 1
ATOM 3349 C C . GLU A 1 420 ? -16.118 18.106 10.641 1.00 88.88 420 GLU A C 1
ATOM 3351 O O . GLU A 1 420 ? -16.387 18.040 11.844 1.00 88.88 420 GLU A O 1
ATOM 3356 N N . ILE A 1 421 ? -16.315 19.220 9.928 1.00 91.44 421 ILE A N 1
ATOM 3357 C CA . ILE A 1 421 ? -16.833 20.471 10.502 1.00 91.44 421 ILE A CA 1
ATOM 3358 C C . ILE A 1 421 ? -18.246 20.259 11.054 1.00 91.44 421 ILE A C 1
ATOM 3360 O O . ILE A 1 421 ? -18.557 20.700 12.165 1.00 91.44 421 ILE A O 1
ATOM 3364 N N . ALA A 1 422 ? -19.093 19.563 10.297 1.00 93.12 422 ALA A N 1
ATOM 3365 C CA . ALA A 1 422 ? -20.464 19.279 10.675 1.00 93.12 422 ALA A CA 1
ATOM 3366 C C . ALA A 1 422 ? -20.548 18.436 11.955 1.00 93.12 422 ALA A C 1
ATOM 3368 O O . ALA A 1 422 ? -21.278 18.790 12.876 1.00 93.12 422 ALA A O 1
ATOM 3369 N N . LEU A 1 423 ? -19.773 17.353 12.060 1.00 91.25 423 LEU A N 1
ATOM 3370 C CA . LEU A 1 423 ? -19.766 16.495 13.248 1.00 91.25 423 LEU A CA 1
ATOM 3371 C C . LEU A 1 423 ? -19.232 17.228 14.478 1.00 91.25 423 LEU A C 1
ATOM 3373 O O . LEU A 1 423 ? -19.799 17.081 15.558 1.00 91.25 423 LEU A O 1
ATOM 3377 N N . ASN A 1 424 ? -18.189 18.047 14.320 1.00 90.12 424 ASN A N 1
ATOM 3378 C CA . ASN A 1 424 ? -17.650 18.837 15.424 1.00 90.12 424 ASN A CA 1
ATOM 3379 C C . ASN A 1 424 ? -18.664 19.884 15.919 1.00 90.12 424 ASN A C 1
ATOM 3381 O O . ASN A 1 424 ? -18.903 20.018 17.118 1.00 90.12 424 ASN A O 1
ATOM 3385 N N . THR A 1 425 ? -19.325 20.579 14.989 1.00 91.94 425 THR A N 1
ATOM 3386 C CA . THR A 1 425 ? -20.356 21.579 15.307 1.00 91.94 425 THR A CA 1
ATOM 3387 C C . THR A 1 425 ? -21.568 20.927 15.967 1.00 91.94 425 THR A C 1
ATOM 3389 O O . THR A 1 425 ? -22.027 21.392 17.009 1.00 91.94 425 THR A O 1
ATOM 3392 N N . MET A 1 426 ? -22.048 19.811 15.413 1.00 92.81 426 MET A N 1
ATOM 3393 C CA . MET A 1 426 ? -23.154 19.035 15.972 1.00 92.81 426 MET A CA 1
ATOM 3394 C C . MET A 1 426 ? -22.812 18.515 17.372 1.00 92.81 426 MET A C 1
ATOM 3396 O O . MET A 1 426 ? -23.630 18.640 18.279 1.00 92.81 426 MET A O 1
ATOM 3400 N N . GLY A 1 427 ? -21.598 17.992 17.568 1.00 87.50 427 GLY A N 1
ATOM 3401 C CA . GLY A 1 427 ? -21.099 17.562 18.873 1.00 87.50 427 GLY A CA 1
ATOM 3402 C C . GLY A 1 427 ? -21.088 18.702 19.890 1.00 87.50 427 GLY A C 1
ATOM 3403 O O . GLY A 1 427 ? -21.611 18.535 20.989 1.00 87.50 427 GLY A O 1
ATOM 3404 N N . GLY A 1 428 ? -20.596 19.884 19.504 1.00 90.06 428 GLY A N 1
ATOM 3405 C CA . GLY A 1 428 ? -20.656 21.089 20.335 1.00 90.06 428 GLY A CA 1
ATOM 3406 C C . GLY A 1 428 ? -22.087 21.453 20.743 1.00 90.06 428 GLY A C 1
ATOM 3407 O O . GLY A 1 428 ? -22.362 21.645 21.922 1.00 90.06 428 GLY A O 1
ATOM 3408 N N . ARG A 1 429 ? -23.035 21.439 19.796 1.00 89.69 429 ARG A N 1
ATOM 3409 C CA . ARG A 1 429 ? -24.457 21.712 20.082 1.00 89.69 429 ARG A CA 1
ATOM 3410 C C . ARG A 1 429 ? -25.101 20.673 20.997 1.00 89.69 429 ARG A C 1
ATOM 3412 O O . ARG A 1 429 ? -25.938 21.027 21.823 1.00 89.69 429 ARG A O 1
ATOM 3419 N N . MET A 1 430 ? -24.729 19.404 20.861 1.00 89.06 430 MET A N 1
ATOM 3420 C CA . MET A 1 430 ? -25.214 18.343 21.747 1.00 89.06 430 MET A CA 1
ATOM 3421 C C . MET A 1 430 ? -24.657 18.493 23.168 1.00 89.06 430 MET A C 1
ATOM 3423 O O . MET A 1 430 ? -25.390 18.269 24.129 1.00 89.06 430 MET A O 1
ATOM 3427 N N . LEU A 1 431 ? -23.398 18.921 23.313 1.00 86.25 431 LEU A N 1
ATOM 3428 C CA . LEU A 1 431 ? -22.800 19.246 24.614 1.00 86.25 431 LEU A CA 1
ATOM 3429 C C . LEU A 1 431 ? -23.465 20.462 25.273 1.00 86.25 431 LEU A C 1
ATOM 3431 O O . LEU A 1 431 ? -23.623 20.471 26.491 1.00 86.25 431 LEU A O 1
ATOM 3435 N N . ASP A 1 432 ? -23.944 21.423 24.477 1.00 89.19 432 ASP A N 1
ATOM 3436 C CA . ASP A 1 432 ? -24.778 22.544 24.943 1.00 89.19 432 ASP A CA 1
ATOM 3437 C C . ASP A 1 432 ? -26.188 22.100 25.407 1.00 89.19 432 ASP A C 1
ATOM 3439 O O . ASP A 1 432 ? -27.023 22.932 25.767 1.00 89.19 432 ASP A O 1
ATOM 3443 N N . GLY A 1 433 ? -26.490 20.796 25.384 1.00 88.12 433 GLY A N 1
ATOM 3444 C CA . GLY A 1 433 ? -27.760 20.223 25.832 1.00 88.12 433 GLY A CA 1
ATOM 3445 C C . GLY A 1 433 ? -28.860 20.205 24.769 1.00 88.12 433 GLY A C 1
ATOM 3446 O O . GLY A 1 433 ? -30.009 19.896 25.093 1.00 88.12 433 GLY A O 1
ATOM 3447 N N . LYS A 1 434 ? -28.549 20.519 23.503 1.00 89.06 434 LYS A N 1
ATOM 3448 C CA . LYS A 1 434 ? -29.551 20.473 22.429 1.00 89.06 434 LYS A CA 1
ATOM 3449 C C . LYS A 1 434 ? -29.841 19.031 21.991 1.00 89.06 434 LYS A C 1
ATOM 3451 O O . LYS A 1 434 ? -28.905 18.244 21.825 1.00 89.06 434 LYS A O 1
ATOM 3456 N N . PRO A 1 435 ? -31.114 18.675 21.731 1.00 89.44 435 PRO A N 1
ATOM 3457 C CA . PRO A 1 435 ? -31.467 17.383 21.153 1.00 89.44 435 PRO A CA 1
ATOM 3458 C C . PRO A 1 435 ? -30.770 17.159 19.807 1.00 89.44 435 PRO A C 1
ATOM 3460 O O . PRO A 1 435 ? -30.647 18.084 19.005 1.00 89.44 435 PRO A O 1
ATOM 3463 N N . MET A 1 436 ? -30.376 15.914 19.523 1.00 87.81 436 MET A N 1
ATOM 3464 C CA . MET A 1 436 ? -29.677 15.547 18.283 1.00 87.81 436 MET A CA 1
ATOM 3465 C C . MET A 1 436 ? -30.375 16.044 16.997 1.00 87.81 436 MET A C 1
ATOM 3467 O O . MET A 1 436 ? -29.680 16.622 16.163 1.00 87.81 436 MET A O 1
ATOM 3471 N N . PRO A 1 437 ? -31.709 15.925 16.817 1.00 88.94 437 PRO A N 1
ATOM 3472 C CA . PRO A 1 437 ? -32.371 16.415 15.602 1.00 88.94 437 PRO A CA 1
ATOM 3473 C C . PRO A 1 437 ? -32.212 17.927 15.420 1.00 88.94 437 PRO A C 1
ATOM 3475 O O . PRO A 1 437 ? -31.914 18.401 14.324 1.00 88.94 437 PRO A O 1
ATOM 3478 N N . GLN A 1 438 ? -32.332 18.679 16.516 1.00 89.81 438 GLN A N 1
ATOM 3479 C CA . GLN A 1 438 ? -32.165 20.127 16.518 1.00 89.81 438 GLN A CA 1
ATOM 3480 C C . GLN A 1 438 ? -30.708 20.519 16.248 1.00 89.81 438 GLN A C 1
ATOM 3482 O O . GLN A 1 438 ? -30.451 21.400 15.433 1.00 89.81 438 GLN A O 1
ATOM 3487 N N . ALA A 1 439 ? -29.747 19.817 16.856 1.00 91.12 439 ALA A N 1
ATOM 3488 C CA . ALA A 1 439 ? -28.324 20.012 16.590 1.00 91.12 439 ALA A CA 1
ATOM 3489 C C . ALA A 1 439 ? -27.972 19.766 15.111 1.00 91.12 439 ALA A C 1
ATOM 3491 O O . ALA A 1 439 ? -27.182 20.518 14.540 1.00 91.12 439 ALA A O 1
ATOM 3492 N N . MET A 1 440 ? -28.576 18.759 14.468 1.00 92.25 440 MET A N 1
ATOM 3493 C CA . MET A 1 440 ? -28.388 18.482 13.037 1.00 92.25 440 MET A CA 1
ATOM 3494 C C . MET A 1 440 ? -28.945 19.601 12.150 1.00 92.25 440 MET A C 1
ATOM 3496 O O . MET A 1 440 ? -28.270 20.014 11.207 1.00 92.25 440 MET A O 1
ATOM 3500 N N . ILE A 1 441 ? -30.146 20.105 12.451 1.00 91.56 441 ILE A N 1
ATOM 3501 C CA . ILE A 1 441 ? -30.784 21.187 11.683 1.00 91.56 441 ILE A CA 1
ATOM 3502 C C . ILE A 1 441 ? -29.985 22.487 11.819 1.00 91.56 441 ILE A C 1
ATOM 3504 O O . ILE A 1 441 ? -29.621 23.084 10.811 1.00 91.56 441 ILE A O 1
ATOM 3508 N N . GLU A 1 442 ? -29.626 22.884 13.039 1.00 91.75 442 GLU A N 1
ATOM 3509 C CA . GLU A 1 442 ? -28.832 24.097 13.269 1.00 91.75 442 GLU A CA 1
ATOM 3510 C C . GLU A 1 442 ? -27.437 24.004 12.635 1.00 91.75 442 GLU A C 1
ATOM 3512 O O . GLU A 1 442 ? -26.922 24.977 12.090 1.00 91.75 442 GLU A O 1
ATOM 3517 N N . THR A 1 443 ? -26.817 22.821 12.662 1.00 92.38 443 THR A N 1
ATOM 3518 C CA . THR A 1 443 ? -25.537 22.598 11.973 1.00 92.38 443 THR A CA 1
ATOM 3519 C C . THR A 1 443 ? -25.694 22.738 10.458 1.00 92.38 443 THR A C 1
ATOM 3521 O O . THR A 1 443 ? -24.837 23.334 9.804 1.00 92.38 443 THR A O 1
ATOM 3524 N N . ALA A 1 444 ? -26.797 22.242 9.890 1.00 92.75 444 ALA A N 1
ATOM 3525 C CA . ALA A 1 444 ? -27.096 22.414 8.472 1.00 92.75 444 ALA A CA 1
ATOM 3526 C C . ALA A 1 444 ? -27.281 23.895 8.092 1.00 92.75 444 ALA A C 1
ATOM 3528 O O . ALA A 1 444 ? -26.815 24.312 7.031 1.00 92.75 444 ALA A O 1
ATOM 3529 N N . GLU A 1 445 ? -27.902 24.699 8.959 1.00 93.12 445 GLU A N 1
ATOM 3530 C CA . GLU A 1 445 ? -28.077 26.145 8.758 1.00 93.12 445 GLU A CA 1
ATOM 3531 C C . GLU A 1 445 ? -26.748 26.916 8.780 1.00 93.12 445 GLU A C 1
ATOM 3533 O O . GLU A 1 445 ? -26.575 27.870 8.021 1.00 93.12 445 GLU A O 1
ATOM 3538 N N . LEU A 1 446 ? -25.784 26.479 9.597 1.00 92.06 446 LEU A N 1
ATOM 3539 C CA . LEU A 1 446 ? -24.447 27.082 9.686 1.00 92.06 446 LEU A CA 1
ATOM 3540 C C . LEU A 1 446 ? -23.538 26.742 8.495 1.00 92.06 446 LEU A C 1
ATOM 3542 O O . LEU A 1 446 ? -22.524 27.411 8.293 1.00 92.06 446 LEU A O 1
ATOM 3546 N N . MET A 1 447 ? -23.892 25.732 7.692 1.00 90.75 447 MET A N 1
ATOM 3547 C CA . MET A 1 447 ? -23.102 25.262 6.547 1.00 90.75 447 MET A CA 1
ATOM 3548 C C . MET A 1 447 ? -23.869 25.363 5.213 1.00 90.75 447 MET A C 1
ATOM 3550 O O . MET A 1 447 ? -24.002 24.361 4.492 1.00 90.75 447 MET A O 1
ATOM 3554 N N . PRO A 1 448 ? -24.374 26.557 4.839 1.00 82.19 448 PRO A N 1
ATOM 3555 C CA . PRO A 1 448 ? -25.231 26.712 3.673 1.00 82.19 448 PRO A CA 1
ATOM 3556 C C . PRO A 1 448 ? -24.492 26.328 2.385 1.00 82.19 448 PRO A C 1
ATOM 3558 O O . PRO A 1 448 ? -23.303 26.592 2.217 1.00 82.19 448 PRO A O 1
ATOM 3561 N N . ASN A 1 449 ? -25.227 25.738 1.441 1.00 85.25 449 ASN A N 1
ATOM 3562 C CA . ASN A 1 449 ? -24.744 25.290 0.124 1.00 85.25 449 ASN A CA 1
ATOM 3563 C C . ASN A 1 449 ? -23.821 24.057 0.106 1.00 85.25 449 ASN A C 1
ATOM 3565 O O . ASN A 1 449 ? -23.330 23.691 -0.964 1.00 85.25 449 ASN A O 1
ATOM 3569 N N . THR A 1 450 ? -23.627 23.365 1.229 1.00 89.62 450 THR A N 1
ATOM 3570 C CA . THR A 1 450 ? -22.891 22.089 1.249 1.00 89.62 450 THR A CA 1
ATOM 3571 C C . THR A 1 450 ? -23.810 20.901 0.928 1.00 89.62 450 THR A C 1
ATOM 3573 O O . THR A 1 450 ? -25.035 20.946 1.100 1.00 89.62 450 THR A O 1
ATOM 3576 N N . ALA A 1 451 ? -23.240 19.802 0.420 1.00 86.75 451 ALA A N 1
ATOM 3577 C CA . ALA A 1 451 ? -23.987 18.550 0.254 1.00 86.75 451 ALA A CA 1
ATOM 3578 C C . ALA A 1 451 ? -24.388 17.958 1.618 1.00 86.75 451 ALA A C 1
ATOM 3580 O O . ALA A 1 451 ? -25.497 17.441 1.761 1.00 86.75 451 ALA A O 1
ATOM 3581 N N . VAL A 1 452 ? -23.506 18.109 2.610 1.00 89.56 452 VAL A N 1
ATOM 3582 C CA . VAL A 1 452 ? -23.684 17.636 3.987 1.00 89.56 452 VAL A CA 1
ATOM 3583 C C . VAL A 1 452 ? -24.850 18.343 4.673 1.00 89.56 452 VAL A C 1
ATOM 3585 O O . VAL A 1 452 ? -25.698 17.667 5.244 1.00 89.56 452 VAL A O 1
ATOM 3588 N N . ALA A 1 453 ? -24.983 19.667 4.539 1.00 90.19 453 ALA A N 1
ATOM 3589 C CA . ALA A 1 453 ? -26.111 20.400 5.120 1.00 90.19 453 ALA A CA 1
ATOM 3590 C C . ALA A 1 453 ? -27.467 19.876 4.633 1.00 90.19 453 ALA A C 1
ATOM 3592 O O . ALA A 1 453 ? -28.368 19.654 5.437 1.00 90.19 453 ALA A O 1
ATOM 3593 N N . ARG A 1 454 ? -27.609 19.587 3.331 1.00 91.25 454 ARG A N 1
ATOM 3594 C CA . ARG A 1 454 ? -28.850 19.000 2.797 1.00 91.25 454 ARG A CA 1
ATOM 3595 C C . ARG A 1 454 ? -29.145 17.628 3.404 1.00 91.25 454 ARG A C 1
ATOM 3597 O O . ARG A 1 454 ? -30.294 17.354 3.737 1.00 91.25 454 ARG A O 1
ATOM 3604 N N . GLN A 1 455 ? -28.125 16.785 3.565 1.00 92.25 455 GLN A N 1
ATOM 3605 C CA . GLN A 1 455 ? -28.279 15.467 4.186 1.00 92.25 455 GLN A CA 1
ATOM 3606 C C . GLN A 1 455 ? -28.638 15.578 5.672 1.00 92.25 455 GLN A C 1
ATOM 3608 O O . GLN A 1 455 ? -29.548 14.888 6.130 1.00 92.25 455 GLN A O 1
ATOM 3613 N N . LEU A 1 456 ? -27.978 16.471 6.413 1.00 91.62 456 LEU A N 1
ATOM 3614 C CA . LEU A 1 456 ? -28.259 16.723 7.825 1.00 91.62 456 LEU A CA 1
ATOM 3615 C C . LEU A 1 456 ? -29.663 17.276 8.041 1.00 91.62 456 LEU A C 1
ATOM 3617 O O . LEU A 1 456 ? -30.369 16.793 8.917 1.00 91.62 456 LEU A O 1
ATOM 3621 N N . GLN A 1 457 ? -30.095 18.228 7.215 1.00 91.69 457 GLN A N 1
ATOM 3622 C CA . GLN A 1 457 ? -31.431 18.810 7.299 1.00 91.69 457 GLN A CA 1
ATOM 3623 C C . GLN A 1 457 ? -32.515 17.759 7.030 1.00 91.69 457 GLN A C 1
ATOM 3625 O O . GLN A 1 457 ? -33.490 17.668 7.773 1.00 91.69 457 GLN A O 1
ATOM 3630 N N . GLN A 1 458 ? -32.329 16.924 6.001 1.00 91.06 458 GLN A N 1
ATOM 3631 C CA . GLN A 1 458 ? -33.240 15.815 5.703 1.00 91.06 458 GLN A CA 1
ATOM 3632 C C . GLN A 1 458 ? -33.280 14.793 6.841 1.00 91.06 458 GLN A C 1
ATOM 3634 O O . GLN A 1 458 ? -34.358 14.392 7.270 1.00 91.06 458 GLN A O 1
ATOM 3639 N N . THR A 1 459 ? -32.114 14.390 7.346 1.00 90.38 459 THR A N 1
ATOM 3640 C CA . THR A 1 459 ? -32.013 13.368 8.395 1.00 90.38 459 THR A CA 1
ATOM 3641 C C . THR A 1 459 ? -32.577 13.879 9.717 1.00 90.38 459 THR A C 1
ATOM 3643 O O . THR A 1 459 ? -33.387 13.194 10.333 1.00 90.38 459 THR A O 1
ATOM 3646 N N . GLY A 1 460 ? -32.230 15.105 10.116 1.00 88.12 460 GLY A N 1
ATOM 3647 C CA . GLY A 1 460 ? -32.769 15.758 11.306 1.00 88.12 460 GLY A CA 1
ATOM 3648 C C . GLY A 1 460 ? -34.292 15.864 11.252 1.00 88.12 460 GLY A C 1
ATOM 3649 O O . GLY A 1 460 ? -34.955 15.476 12.205 1.00 88.12 460 GLY A O 1
ATOM 3650 N N . ALA A 1 461 ? -34.858 16.268 10.109 1.00 88.12 461 ALA A N 1
ATOM 3651 C CA . ALA A 1 461 ? -36.309 16.339 9.929 1.00 88.12 461 ALA A CA 1
ATOM 3652 C C . ALA A 1 461 ? -37.002 14.964 9.997 1.00 88.12 461 ALA A C 1
ATOM 3654 O O . ALA A 1 461 ? -38.115 14.861 10.508 1.00 88.12 461 ALA A O 1
ATOM 3655 N N . VAL A 1 462 ? -36.372 13.901 9.485 1.00 89.62 462 VAL A N 1
ATOM 3656 C CA . VAL A 1 462 ? -36.910 12.532 9.585 1.00 89.62 462 VAL A CA 1
ATOM 3657 C C . VAL A 1 462 ? -36.869 12.033 11.026 1.00 89.62 462 VAL A C 1
ATOM 3659 O O . VAL A 1 462 ? -37.865 11.492 11.500 1.00 89.62 462 VAL A O 1
ATOM 3662 N N . ILE A 1 463 ? -35.752 12.227 11.732 1.00 86.75 463 ILE A N 1
ATOM 3663 C CA . ILE A 1 463 ? -35.624 11.804 13.132 1.00 86.75 463 ILE A CA 1
ATOM 3664 C C . ILE A 1 463 ? -36.611 12.574 14.011 1.00 86.75 463 ILE A C 1
ATOM 3666 O O . ILE A 1 463 ? -37.247 11.964 14.863 1.00 86.75 463 ILE A O 1
ATOM 3670 N N . ASP A 1 464 ? -36.781 13.877 13.786 1.00 85.12 464 ASP A N 1
ATOM 3671 C CA . ASP A 1 464 ? -37.742 14.696 14.527 1.00 85.12 464 ASP A CA 1
ATOM 3672 C C . ASP A 1 464 ? -39.181 14.190 14.331 1.00 85.12 464 ASP A C 1
ATOM 3674 O O . ASP A 1 464 ? -39.895 13.957 15.302 1.00 85.12 464 ASP A O 1
ATOM 3678 N N . ARG A 1 465 ? -39.574 13.872 13.088 1.00 83.50 465 ARG A N 1
ATOM 3679 C CA . ARG A 1 465 ? -40.880 13.248 12.801 1.00 83.50 465 ARG A CA 1
ATOM 3680 C C . ARG A 1 465 ? -41.061 11.905 13.510 1.00 83.50 465 ARG A C 1
ATOM 3682 O O . ARG A 1 465 ? -42.104 11.676 14.109 1.00 83.50 465 ARG A O 1
ATOM 3689 N N . LEU A 1 466 ? -40.051 11.035 13.470 1.00 81.81 466 LEU A N 1
ATOM 3690 C CA . LEU A 1 466 ? -40.101 9.728 14.135 1.00 81.81 466 LEU A CA 1
ATOM 3691 C C . LEU A 1 466 ?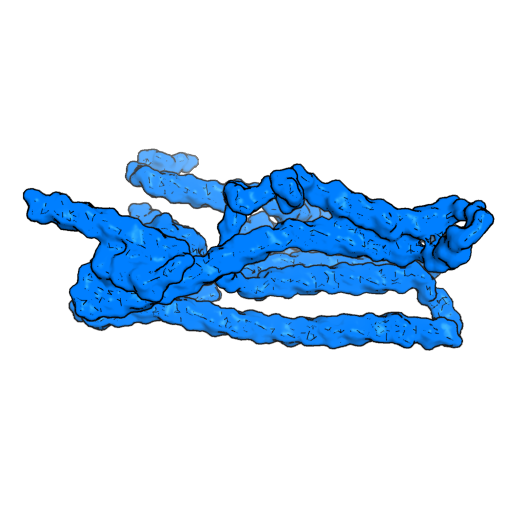 -40.130 9.852 15.666 1.00 81.81 466 LEU A C 1
ATOM 3693 O O . LEU A 1 466 ? -40.749 9.033 16.335 1.00 81.81 466 LEU A O 1
ATOM 3697 N N . ALA A 1 467 ? -39.477 10.867 16.232 1.00 70.25 467 ALA A N 1
ATOM 3698 C CA . ALA A 1 467 ? -39.485 11.123 17.669 1.00 70.25 467 ALA A CA 1
ATOM 3699 C C . ALA A 1 467 ? -40.852 11.624 18.169 1.00 70.25 467 ALA A C 1
ATOM 3701 O O . ALA A 1 467 ? -41.211 11.359 19.319 1.00 70.25 467 ALA A O 1
ATOM 3702 N N . VAL A 1 468 ? -41.616 12.318 17.317 1.00 61.62 468 VAL A N 1
ATOM 3703 C CA . VAL A 1 468 ? -42.987 12.759 17.617 1.00 61.62 468 VAL A CA 1
ATOM 3704 C C . VAL A 1 468 ? -43.957 11.569 17.673 1.00 61.62 468 VAL A C 1
ATOM 3706 O O . VAL A 1 468 ? -44.761 11.515 18.601 1.00 61.62 468 VAL A O 1
ATOM 3709 N N . ASP A 1 469 ? -43.819 10.576 16.787 1.00 55.91 469 ASP A N 1
ATOM 3710 C CA . ASP A 1 469 ? -44.677 9.371 16.760 1.00 55.91 469 ASP A CA 1
ATOM 3711 C C . ASP A 1 469 ? -44.474 8.418 17.958 1.00 55.91 469 ASP A C 1
ATOM 3713 O O . ASP A 1 469 ? -45.340 7.603 18.253 1.00 55.91 469 ASP A O 1
ATOM 3717 N N . VAL A 1 470 ? -43.350 8.499 18.682 1.00 52.16 470 VAL A N 1
ATOM 3718 C CA . VAL A 1 470 ? -43.089 7.652 19.871 1.00 52.16 470 VAL A CA 1
ATOM 3719 C C . VAL A 1 470 ? -43.704 8.241 21.154 1.00 52.16 470 VAL A C 1
ATOM 3721 O O . VAL A 1 470 ? -43.775 7.563 22.179 1.00 52.16 470 VAL A O 1
ATOM 3724 N N . ARG A 1 471 ? -44.138 9.510 21.131 1.00 43.81 471 ARG A N 1
ATOM 3725 C CA . ARG A 1 471 ? -44.731 10.210 22.289 1.00 43.81 471 ARG A CA 1
ATOM 3726 C C . ARG A 1 471 ? -46.264 10.280 22.267 1.00 43.81 471 ARG A C 1
ATOM 3728 O O . ARG A 1 471 ? -46.832 10.825 23.214 1.00 43.81 471 ARG A O 1
ATOM 3735 N N . THR A 1 472 ? -46.908 9.743 21.235 1.00 40.91 472 THR A N 1
ATOM 3736 C CA . THR A 1 472 ? -48.362 9.510 21.156 1.00 40.91 472 THR A CA 1
ATOM 3737 C C . THR A 1 472 ? -48.667 8.045 21.391 1.00 40.91 472 THR A C 1
ATOM 3739 O O . THR A 1 472 ? -49.629 7.762 22.138 1.00 40.91 472 THR A O 1
#

Foldseek 3Di:
DDPPPPDPDDPVSVVLVVVVVVVVPDDADPLRVLLVVLCVVCVVVQVPDDDDPVVVVLCVLLVHPADSSSLVSSLCCQLVVLLCVQVVVLVVCVVVVDDSVLSVVSNVLSNLRSVVSSVCSVCVSNLSSLLQLLVQLVQLLQLLVQLLVVCLVPVDNLVSLLRSLVVTDHDLSSLSVVLVSCVVVVHPDDDSLRSLLVSLVVCCVSFVLSSVLSVLQSVLSPDPDPVSSNVSSVVSSVSSVVRSVVVLVVLVVVLVVVVVVCVVVLVVLVCCLVVCVVVCVVVVVPSDDVVNSVSSVVSSVVVVVSVCVSSVSSNRDDPPQPDDPQPPPLDDHPQFFQDPNDTHGLLVVLVVLLCVQCVLVVCLVVVDDDPDPVNVVSVPRDNCSNVVSNVSSVVSSCCRVVVSVVVVSVLVVVLVVLVVQLVVQLVVVVVVVDDSLVSLQVSLVVVPPRPSSVVSPVVSVVVVVVVVVVVD

Secondary structure (DSSP, 8-state):
----SS----HHHHHHHHHHHHHHSPPPPHHHHHHHHHHHHHTTTSTT-PPPHHHHHHHHHTT----HHHHHHHHHHHHHHHHHHHHHHHHHHHHTT--TTTTTHHHHHHHHHHHHHHHHHHHHHHHHHHHHHHHHHHHHHHHHHHHHHHHHH---HHHHHHHHHHH--SHHHHHHHHHHHHHHTTSS-SSHHHHHHHHHHHHHTT-HHHHHHHHHHHHHTT-S-HHHHHHHHHHHHHHHHHHHHHHHHHHHHHHHHHHHHHHHHHHHHHHHHHHSHHHHHHTT-TT--HHHHHHHHHHHHHHHHHHHHHHHHHS---SPPP---TT-TTSPPTTEEEETTEEEEHHHHHHHHHHHHHHHHHHHHHT---SSHHHHHHTT--THHHHHHHHHHHHHHHHHHHHHHHHHHHHHHHHHHHHHHHHHHHHHHHHTT--HHHHHHHHHHHSTT-HHHHHHHHHHHHHHHHHHHT--

pLDDT: mean 79.88, std 12.42, range [30.45, 95.12]